Protein AF-A0A6H0FVC5-F1 (afdb_monomer_lite)

Sequence (480 aa):
MPTAKSVRKDGEIDLITFVGNIFKYEEFDFDRELEAIKSSNYDNYLKEISDNYYSFMRASDFRALIVHEQTHFLDLTATFWGIEYNLRKIRVLDEITIERVEVFKLNYSELQCMHNEYNISFENFSYKDVESFKHIYEYSEKFGVLLFIILTDKNGIQKKVPVTILSLFEGHAFSNEELRRINDIKIITNREVKSKFIDFIEKEYYSYLNDINNHEYNILLILSTIHMERFGLKRKEILAFFSAVAGFTFNLYSSGISILANRIFEYIGSKLKYCVKADLCRNQLRHILAFHTILRSYEFINHPYNRHKKKYLIDLVKKQPLFFIFNMWDKISGEELNKYRFLDEIEMPMYLKMFDEYNYDKTKEVFKRSAENSKKFKNNNYVLHNLDDYYLLDMYRDYLKYDIKPENRIIRFSKSIDINIEEYFEEDEEHLLLSCLVDDEIFKKTNKFHLDLEGAINLDLESRKQALLNPDTVFNIIFT

Structure (mmCIF, N/CA/C/O backbone):
data_AF-A0A6H0FVC5-F1
#
_entry.id   AF-A0A6H0FVC5-F1
#
loop_
_atom_site.group_PDB
_atom_site.id
_atom_site.type_symbol
_atom_site.label_atom_id
_atom_site.label_alt_id
_atom_site.label_comp_id
_atom_site.label_asym_id
_atom_site.label_entity_id
_atom_site.lab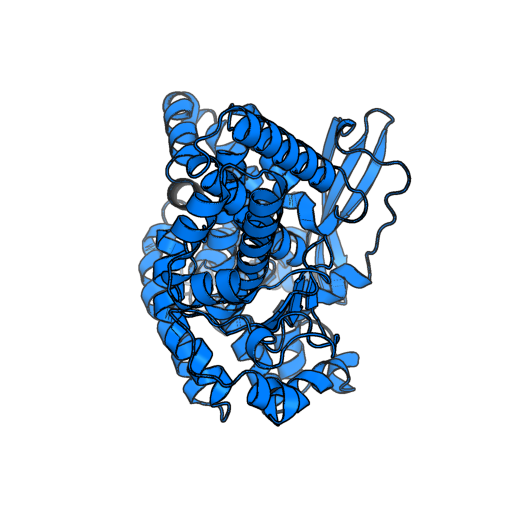el_seq_id
_atom_site.pdbx_PDB_ins_code
_atom_site.Cartn_x
_atom_site.Cartn_y
_atom_site.Cartn_z
_atom_site.occupancy
_atom_site.B_iso_or_equiv
_atom_site.auth_seq_id
_atom_site.auth_comp_id
_atom_site.auth_asym_id
_atom_site.auth_atom_id
_atom_site.pdbx_PDB_model_num
ATOM 1 N N . MET A 1 1 ? -2.283 -15.095 -13.214 1.00 52.12 1 MET A N 1
ATOM 2 C CA . MET A 1 1 ? -1.359 -14.574 -12.180 1.00 52.12 1 MET A CA 1
ATOM 3 C C . MET A 1 1 ? -2.099 -13.625 -11.241 1.00 52.12 1 MET A C 1
ATOM 5 O O . MET A 1 1 ? -3.151 -13.130 -11.639 1.00 52.12 1 MET A O 1
ATOM 9 N N . PRO A 1 2 ? -1.634 -13.405 -9.996 1.00 57.97 2 PRO A N 1
ATOM 10 C CA . PRO A 1 2 ? -2.108 -12.313 -9.148 1.00 57.97 2 PRO A CA 1
ATOM 11 C C . PRO A 1 2 ? -1.704 -10.979 -9.773 1.00 57.97 2 PRO A C 1
ATOM 13 O O . PRO A 1 2 ? -0.531 -10.637 -9.860 1.00 57.97 2 PRO A O 1
ATOM 16 N N . THR A 1 3 ? -2.697 -10.224 -10.206 1.00 59.91 3 THR A N 1
ATOM 17 C CA . THR A 1 3 ? -2.508 -8.920 -10.837 1.00 59.91 3 THR A CA 1
ATOM 18 C C . THR A 1 3 ? -3.217 -7.888 -9.984 1.00 59.91 3 THR A C 1
ATOM 20 O O . THR A 1 3 ? -4.389 -8.090 -9.649 1.00 59.91 3 THR A O 1
ATOM 23 N N . ALA A 1 4 ? -2.535 -6.801 -9.652 1.00 62.12 4 ALA A N 1
ATOM 24 C CA . ALA A 1 4 ? -3.209 -5.598 -9.197 1.00 62.12 4 ALA A CA 1
ATOM 25 C C . ALA A 1 4 ? -3.655 -4.836 -10.442 1.00 62.12 4 ALA A C 1
ATOM 27 O O . ALA A 1 4 ? -2.930 -4.760 -11.436 1.00 62.12 4 ALA A O 1
ATOM 28 N N . LYS A 1 5 ? -4.893 -4.360 -10.427 1.00 66.94 5 LYS A N 1
ATOM 29 C CA . LYS A 1 5 ? -5.479 -3.659 -11.564 1.00 66.94 5 LYS A CA 1
ATOM 30 C C . LYS A 1 5 ? -5.967 -2.339 -11.045 1.00 66.94 5 LYS A C 1
ATOM 32 O O . LYS A 1 5 ? -6.769 -2.315 -10.109 1.00 66.94 5 LYS A O 1
ATOM 37 N N . SER A 1 6 ? -5.571 -1.260 -11.715 1.00 64.06 6 SER A N 1
ATOM 38 C CA . SER A 1 6 ? -6.311 -0.021 -11.561 1.00 64.06 6 SER A CA 1
ATOM 39 C C . SER A 1 6 ? -7.794 -0.330 -11.761 1.00 64.06 6 SER A C 1
ATOM 41 O O . SER A 1 6 ? -8.208 -1.067 -12.663 1.00 64.06 6 SER A O 1
ATOM 43 N N . VAL A 1 7 ? -8.624 0.233 -10.898 1.00 57.84 7 VAL A N 1
ATOM 44 C CA . VAL A 1 7 ? -10.069 -0.010 -10.913 1.00 57.84 7 VAL A CA 1
ATOM 45 C C . VAL A 1 7 ? -10.714 0.356 -12.257 1.00 57.84 7 VAL A C 1
ATOM 47 O O . VAL A 1 7 ? -11.772 -0.156 -12.616 1.00 57.84 7 VAL A O 1
ATOM 50 N N . ARG A 1 8 ? -10.042 1.198 -13.048 1.00 62.38 8 ARG A N 1
ATOM 51 C CA . ARG A 1 8 ? -10.469 1.603 -14.390 1.00 62.38 8 ARG A CA 1
ATOM 52 C C . ARG A 1 8 ? -10.062 0.616 -15.494 1.00 62.38 8 ARG A C 1
ATOM 54 O O . ARG A 1 8 ? -10.369 0.882 -16.645 1.00 62.38 8 ARG A O 1
ATOM 61 N N . LYS A 1 9 ? -9.400 -0.505 -15.164 1.00 60.22 9 LYS A N 1
ATOM 62 C CA . LYS A 1 9 ? -8.816 -1.523 -16.075 1.00 60.22 9 LYS A CA 1
ATOM 63 C C . LYS A 1 9 ? -7.845 -0.993 -17.132 1.00 60.22 9 LYS A C 1
ATOM 65 O O . LYS A 1 9 ? -7.331 -1.762 -17.936 1.00 60.22 9 LYS A O 1
ATOM 70 N N . ASP A 1 10 ? -7.556 0.297 -17.092 1.00 76.56 10 ASP A N 1
ATOM 71 C CA . ASP A 1 10 ? -6.662 0.964 -18.022 1.00 76.56 10 ASP A CA 1
ATOM 72 C C . ASP A 1 10 ? -5.185 0.718 -17.676 1.00 76.56 10 ASP A C 1
ATOM 74 O O . ASP A 1 10 ? -4.313 1.067 -18.464 1.00 76.56 10 ASP A O 1
ATOM 78 N N . GLY A 1 11 ? -4.898 0.129 -16.514 1.00 81.56 11 GLY A N 1
ATOM 79 C CA . GLY A 1 11 ? -3.566 -0.225 -16.028 1.00 81.56 11 GLY A CA 1
ATOM 80 C C . GLY A 1 11 ? -3.591 -1.499 -15.187 1.00 81.56 11 GLY A C 1
ATOM 81 O O . GLY A 1 11 ? -4.600 -1.797 -14.534 1.00 81.56 11 GLY A O 1
ATOM 82 N N . GLU A 1 12 ? -2.503 -2.257 -15.261 1.00 84.38 12 GLU A N 1
ATOM 83 C CA . GLU A 1 12 ? -2.297 -3.527 -14.572 1.00 84.38 12 GLU A CA 1
ATOM 84 C C . GLU A 1 12 ? -0.820 -3.705 -14.235 1.00 84.38 12 GLU A C 1
ATOM 86 O O . GLU A 1 12 ? 0.047 -3.398 -15.054 1.00 84.38 12 GLU A O 1
ATOM 91 N N . ILE A 1 13 ? -0.540 -4.268 -13.065 1.00 83.38 13 ILE A N 1
ATOM 92 C CA . ILE A 1 13 ? 0.782 -4.763 -12.703 1.00 83.38 13 ILE A CA 1
ATOM 93 C C . ILE A 1 13 ? 0.671 -6.213 -12.256 1.00 83.38 13 ILE A C 1
ATOM 95 O O . ILE A 1 13 ? -0.173 -6.591 -11.432 1.00 83.38 13 ILE A O 1
ATOM 99 N N . ASP A 1 14 ? 1.543 -7.044 -12.804 1.00 80.38 14 ASP A N 1
ATOM 100 C CA . ASP A 1 14 ? 1.715 -8.397 -12.308 1.00 80.38 14 ASP A CA 1
ATOM 101 C C . ASP A 1 14 ? 2.487 -8.349 -10.982 1.00 80.38 14 ASP A C 1
ATOM 103 O O . ASP A 1 14 ? 3.643 -7.930 -10.917 1.00 80.38 14 ASP A O 1
ATOM 107 N N . LEU A 1 15 ? 1.844 -8.784 -9.898 1.00 76.00 15 LEU A N 1
ATOM 108 C CA . LEU A 1 15 ? 2.432 -8.763 -8.556 1.00 76.00 15 LEU A CA 1
ATOM 109 C C . LEU A 1 15 ? 3.550 -9.804 -8.392 1.00 76.00 15 LEU A C 1
ATOM 111 O O . LEU A 1 15 ? 4.273 -9.787 -7.394 1.00 76.00 15 LEU A O 1
ATOM 115 N N . ILE A 1 16 ? 3.673 -10.742 -9.332 1.00 74.06 16 ILE A N 1
ATOM 116 C CA . ILE A 1 16 ? 4.737 -11.740 -9.368 1.00 74.06 16 ILE A CA 1
ATOM 117 C C . ILE A 1 16 ? 5.955 -11.198 -10.111 1.00 74.06 16 ILE A C 1
ATOM 119 O O . ILE A 1 16 ? 7.066 -11.345 -9.610 1.00 74.06 16 ILE A O 1
ATOM 123 N N . THR A 1 17 ? 5.765 -10.597 -11.280 1.00 72.88 17 THR A N 1
ATOM 124 C CA . THR A 1 17 ? 6.863 -10.252 -12.202 1.00 72.88 17 THR A CA 1
ATOM 125 C C . THR A 1 17 ? 7.182 -8.759 -12.207 1.00 72.88 17 THR A C 1
ATOM 127 O O . THR A 1 17 ? 8.173 -8.336 -12.785 1.00 72.88 17 THR A O 1
ATOM 130 N N . PHE A 1 18 ? 6.366 -7.944 -11.535 1.00 81.69 18 PHE A N 1
ATOM 131 C CA . PHE A 1 18 ? 6.440 -6.480 -11.502 1.00 81.69 18 PHE A CA 1
ATOM 132 C C . PHE A 1 18 ? 6.156 -5.789 -12.835 1.00 81.69 18 PHE A C 1
ATOM 134 O O . PHE A 1 18 ? 6.201 -4.558 -12.897 1.00 81.69 18 PHE A O 1
ATOM 141 N N . VAL A 1 19 ? 5.872 -6.548 -13.894 1.00 81.62 19 VAL A N 1
ATOM 142 C CA . VAL A 1 19 ? 5.641 -5.986 -15.218 1.00 81.62 19 VAL A CA 1
ATOM 143 C C . VAL A 1 19 ? 4.338 -5.203 -15.189 1.00 81.62 19 VAL A C 1
ATOM 145 O O . VAL A 1 19 ? 3.250 -5.751 -14.996 1.00 81.62 19 VAL A O 1
ATOM 148 N N . GLY A 1 20 ? 4.486 -3.891 -15.342 1.00 84.62 20 GLY A N 1
ATOM 149 C CA . GLY A 1 20 ? 3.387 -2.952 -15.445 1.00 84.62 20 GLY A CA 1
ATOM 150 C C . GLY A 1 20 ? 2.992 -2.739 -16.897 1.00 84.62 20 GLY A C 1
ATOM 151 O O . GLY A 1 20 ? 3.843 -2.658 -17.786 1.00 84.62 20 GLY A O 1
ATOM 152 N N . ASN A 1 21 ? 1.697 -2.591 -17.135 1.00 84.81 21 ASN A N 1
ATOM 153 C CA . ASN A 1 21 ? 1.159 -2.256 -18.436 1.00 84.81 21 ASN A CA 1
ATOM 154 C C . ASN A 1 21 ? 0.017 -1.245 -18.336 1.00 84.81 21 ASN A C 1
ATOM 156 O O . ASN A 1 21 ? -0.804 -1.303 -17.423 1.00 84.81 21 ASN A O 1
ATOM 160 N N . ILE A 1 22 ? -0.056 -0.350 -19.319 1.00 85.88 22 ILE A N 1
ATOM 161 C CA . ILE A 1 22 ? -1.134 0.626 -19.473 1.00 85.88 22 ILE A CA 1
ATOM 162 C C . ILE A 1 22 ? -1.862 0.382 -20.795 1.00 85.88 22 ILE A C 1
ATOM 164 O O . ILE A 1 22 ? -1.284 0.542 -21.864 1.00 85.88 22 ILE A O 1
ATOM 168 N N . PHE A 1 23 ? -3.149 0.052 -20.719 1.00 75.56 23 PHE A N 1
ATOM 169 C CA . PHE A 1 23 ? -4.049 -0.278 -21.832 1.00 75.56 23 PHE A CA 1
ATOM 170 C C . PHE A 1 23 ? -4.876 0.924 -22.330 1.00 75.56 23 PHE A C 1
ATOM 172 O O . PHE A 1 23 ? -5.951 0.761 -22.906 1.00 75.56 23 PHE A O 1
ATOM 179 N N . LYS A 1 24 ? -4.419 2.156 -22.072 1.00 69.69 24 LYS A N 1
ATOM 180 C CA . LYS A 1 24 ? -5.209 3.372 -22.313 1.00 69.69 24 LYS A CA 1
ATOM 181 C C . LYS A 1 24 ? -4.830 4.094 -23.616 1.00 69.69 24 LYS A C 1
ATOM 183 O O . LYS A 1 24 ? -3.655 4.358 -23.867 1.00 69.69 24 LYS A O 1
ATOM 188 N N . TYR A 1 25 ? -5.867 4.547 -24.334 1.00 66.06 25 TYR A N 1
ATOM 189 C CA . TYR A 1 25 ? -5.879 5.495 -25.467 1.00 66.06 25 TYR A CA 1
ATOM 190 C C . TYR A 1 25 ? -5.412 4.971 -26.838 1.00 66.06 25 TYR A C 1
ATOM 192 O O . TYR A 1 25 ? -4.223 4.794 -27.102 1.00 66.06 25 TYR A O 1
ATOM 200 N N . GLU A 1 26 ? -6.372 4.867 -27.762 1.00 57.91 26 GLU A N 1
ATOM 201 C CA . GLU A 1 26 ? -6.194 4.261 -29.086 1.00 57.91 26 GLU A CA 1
ATOM 202 C C . GLU A 1 26 ? -5.843 5.239 -30.230 1.00 57.91 26 GLU A C 1
ATOM 204 O O . GLU A 1 26 ? -5.414 4.785 -31.285 1.00 57.91 26 GLU A O 1
ATOM 209 N N . GLU A 1 27 ? -6.007 6.560 -30.055 1.00 55.06 27 GLU A N 1
ATOM 210 C CA . GLU A 1 27 ? -6.127 7.498 -31.197 1.00 55.06 27 GLU A CA 1
ATOM 211 C C . GLU A 1 27 ? -5.049 8.602 -31.321 1.00 55.06 27 GLU A C 1
ATOM 213 O O . GLU A 1 27 ? -5.115 9.400 -32.254 1.00 55.06 27 GLU A O 1
ATOM 218 N N . PHE A 1 28 ? -4.051 8.697 -30.430 1.00 59.38 28 PHE A N 1
ATOM 219 C CA . PHE A 1 28 ? -3.131 9.855 -30.394 1.00 59.38 28 PHE A CA 1
ATOM 220 C C . PHE A 1 28 ? -1.645 9.525 -30.588 1.00 59.38 28 PHE A C 1
ATOM 222 O O . PHE A 1 28 ? -1.167 8.456 -30.217 1.00 59.38 28 PHE A O 1
ATOM 229 N N . ASP A 1 29 ? -0.904 10.500 -31.127 1.00 64.38 29 ASP A N 1
ATOM 230 C CA . ASP A 1 29 ? 0.558 10.485 -31.207 1.00 64.38 29 ASP A CA 1
ATOM 231 C C . ASP A 1 29 ? 1.171 10.798 -29.828 1.00 64.38 29 ASP A C 1
ATOM 233 O O . ASP A 1 29 ? 1.166 11.943 -29.365 1.00 64.38 29 ASP A O 1
ATOM 237 N N . PHE A 1 30 ? 1.641 9.754 -29.141 1.00 79.50 30 PHE A N 1
ATOM 238 C CA . PHE A 1 30 ? 2.220 9.827 -27.796 1.00 79.50 30 PHE A CA 1
ATOM 239 C C . PHE A 1 30 ? 3.702 10.213 -27.788 1.00 79.50 30 PHE A C 1
ATOM 241 O O . PHE A 1 30 ? 4.259 10.365 -26.702 1.00 79.50 30 PHE A O 1
ATOM 248 N N . ASP A 1 31 ? 4.332 10.421 -28.950 1.00 83.75 31 ASP A N 1
ATOM 249 C CA . ASP A 1 31 ? 5.779 10.647 -29.066 1.00 83.75 31 ASP A CA 1
ATOM 250 C C . ASP A 1 31 ? 6.268 11.742 -28.095 1.00 83.75 31 ASP A C 1
ATOM 252 O O . ASP A 1 31 ? 7.195 11.540 -27.313 1.00 83.75 31 ASP A O 1
ATOM 256 N N . ARG A 1 32 ? 5.584 12.897 -28.068 1.00 88.00 32 ARG A N 1
ATOM 257 C CA . ARG A 1 32 ? 5.942 14.022 -27.180 1.00 88.00 32 ARG A CA 1
ATOM 258 C C . ARG A 1 32 ? 5.709 13.732 -25.701 1.00 88.00 32 ARG A C 1
ATOM 260 O O . ARG A 1 32 ? 6.425 14.260 -24.857 1.00 88.00 32 ARG A O 1
ATOM 267 N N . GLU A 1 33 ? 4.677 12.960 -25.390 1.00 89.44 33 GLU A N 1
ATOM 268 C CA . GLU A 1 33 ? 4.290 12.646 -24.019 1.00 89.44 33 GLU A CA 1
ATOM 269 C C . GLU A 1 33 ? 5.250 11.623 -23.401 1.00 89.44 33 GLU A C 1
ATOM 271 O O . GLU A 1 33 ? 5.739 11.834 -22.293 1.00 89.44 33 GLU A O 1
ATOM 276 N N . LEU A 1 34 ? 5.590 10.569 -24.149 1.00 90.44 34 LEU A N 1
ATOM 277 C CA . LEU A 1 34 ? 6.571 9.559 -23.745 1.00 90.44 34 LEU A CA 1
ATOM 278 C C . LEU A 1 34 ? 7.979 10.150 -23.655 1.00 90.44 34 LEU A C 1
ATOM 280 O O . LEU A 1 34 ? 8.685 9.893 -22.680 1.00 90.44 34 LEU A O 1
ATOM 284 N N . GLU A 1 35 ? 8.366 11.009 -24.603 1.00 91.62 35 GLU A N 1
ATOM 285 C CA . GLU A 1 35 ? 9.647 11.714 -24.521 1.00 91.62 35 GLU A CA 1
ATOM 286 C C . GLU A 1 35 ? 9.707 12.620 -23.284 1.00 91.62 35 GLU A C 1
ATOM 288 O O . GLU A 1 35 ? 10.740 12.696 -22.620 1.00 91.62 35 GLU A O 1
ATOM 293 N N . ALA A 1 36 ? 8.598 13.262 -22.901 1.00 92.94 36 ALA A N 1
ATOM 294 C CA . ALA A 1 36 ? 8.546 14.074 -21.688 1.00 92.94 36 ALA A CA 1
ATOM 295 C C . ALA A 1 36 ? 8.687 13.245 -20.396 1.00 92.94 36 ALA A C 1
ATOM 297 O O . ALA A 1 36 ? 9.224 13.761 -19.415 1.00 92.94 36 ALA A O 1
ATOM 298 N N . ILE A 1 37 ? 8.245 11.980 -20.378 1.00 92.62 37 ILE A N 1
ATOM 299 C CA . ILE A 1 37 ? 8.485 11.050 -19.256 1.00 92.62 37 ILE A CA 1
ATOM 300 C C . ILE A 1 37 ? 9.967 10.676 -19.207 1.00 92.62 37 ILE A C 1
ATOM 302 O O . ILE A 1 37 ? 10.624 10.865 -18.183 1.00 92.62 37 ILE A O 1
ATOM 306 N N . LYS A 1 38 ? 10.508 10.211 -20.335 1.00 92.75 38 LYS A N 1
ATOM 307 C CA . LYS A 1 38 ? 11.899 9.761 -20.462 1.00 92.75 38 LYS A CA 1
ATOM 308 C C . LYS A 1 38 ? 12.913 10.859 -20.125 1.00 92.75 38 LYS A C 1
ATOM 310 O O . LYS A 1 38 ? 13.966 10.576 -19.563 1.00 92.75 38 LYS A O 1
ATOM 315 N N . SER A 1 39 ? 12.599 12.111 -20.453 1.00 92.62 39 SER A N 1
ATOM 316 C CA . SER A 1 39 ? 13.472 13.275 -20.245 1.00 92.62 39 SER A CA 1
ATOM 317 C C . SER A 1 39 ? 13.222 14.043 -18.938 1.00 92.62 39 SER A C 1
ATOM 319 O O . SER A 1 39 ? 13.773 15.133 -18.770 1.00 92.62 39 SER A O 1
ATOM 321 N N . SER A 1 40 ? 12.400 13.522 -18.016 1.00 91.69 40 SER A N 1
ATOM 322 C CA . SER A 1 40 ? 12.034 14.211 -16.759 1.00 91.69 40 SER A CA 1
ATOM 323 C C . SER A 1 40 ? 11.418 15.601 -16.968 1.00 91.69 40 SER A C 1
ATOM 325 O O . SER A 1 40 ? 11.622 16.522 -16.175 1.00 91.69 40 SER A O 1
ATOM 327 N N . ASN A 1 41 ? 10.668 15.784 -18.055 1.00 93.38 41 ASN A N 1
ATOM 328 C CA . ASN A 1 41 ? 10.160 17.084 -18.494 1.00 93.38 41 ASN A CA 1
ATOM 329 C C . ASN A 1 41 ? 8.621 17.157 -18.540 1.00 93.38 41 ASN A C 1
ATOM 331 O O . ASN A 1 41 ? 8.036 18.062 -19.143 1.00 93.38 41 ASN A O 1
ATOM 335 N N . TYR A 1 42 ? 7.944 16.207 -17.893 1.00 93.12 42 TYR A N 1
ATOM 336 C CA . TYR A 1 42 ? 6.493 16.041 -17.986 1.00 93.12 42 TYR A CA 1
ATOM 337 C C . TYR A 1 42 ? 5.690 17.243 -17.459 1.00 93.12 42 TYR A C 1
ATOM 339 O O . TYR A 1 42 ? 4.664 17.603 -18.031 1.00 93.12 42 TYR A O 1
ATOM 347 N N . ASP A 1 43 ? 6.165 17.926 -16.411 1.00 93.94 43 ASP A N 1
ATOM 348 C CA . ASP A 1 43 ? 5.508 19.138 -15.893 1.00 93.94 43 ASP A CA 1
ATOM 349 C C . ASP A 1 43 ? 5.496 20.276 -16.932 1.00 93.94 43 ASP A C 1
ATOM 351 O O . ASP A 1 43 ? 4.504 21.001 -17.048 1.00 93.94 43 ASP A O 1
ATOM 355 N N . ASN A 1 44 ? 6.570 20.418 -17.718 1.00 94.19 44 ASN A N 1
ATOM 356 C CA . ASN A 1 44 ? 6.630 21.405 -18.796 1.00 94.19 44 ASN A CA 1
ATOM 357 C C . ASN A 1 44 ? 5.721 21.006 -19.962 1.00 94.19 44 ASN A C 1
ATOM 359 O O . ASN A 1 44 ? 4.990 21.860 -20.460 1.00 94.19 44 ASN A O 1
ATOM 363 N N . TYR A 1 45 ? 5.679 19.721 -20.326 1.00 94.31 45 TYR A N 1
ATOM 364 C CA . TYR A 1 45 ? 4.716 19.212 -21.307 1.00 94.31 45 TYR A CA 1
ATOM 365 C C . TYR A 1 45 ? 3.266 19.520 -20.896 1.00 94.31 45 TYR A C 1
ATOM 367 O O . TYR A 1 45 ? 2.505 20.085 -21.683 1.00 94.31 45 TYR A O 1
ATOM 375 N N . LEU A 1 46 ? 2.898 19.249 -19.638 1.00 94.12 46 LEU A N 1
ATOM 376 C CA . LEU A 1 46 ? 1.576 19.588 -19.103 1.00 94.12 46 LEU A CA 1
ATOM 377 C C . LEU A 1 46 ? 1.296 21.094 -19.155 1.00 94.12 46 LEU A C 1
ATOM 379 O O . LEU A 1 46 ? 0.176 21.503 -19.459 1.00 94.12 46 LEU A O 1
ATOM 383 N N . LYS A 1 47 ? 2.301 21.933 -18.886 1.00 95.06 47 LYS A N 1
ATOM 384 C CA . LYS A 1 47 ? 2.173 23.392 -18.966 1.00 95.06 47 LYS A CA 1
ATOM 385 C C . LYS A 1 47 ? 1.897 23.864 -20.394 1.00 95.06 47 LYS A C 1
ATOM 387 O O . LYS A 1 47 ? 1.030 24.716 -20.579 1.00 95.06 47 LYS A O 1
ATOM 392 N N . GLU A 1 48 ? 2.585 23.306 -21.386 1.00 94.12 48 GLU A N 1
ATOM 393 C CA . GLU A 1 48 ? 2.399 23.637 -22.807 1.00 94.12 48 GLU A CA 1
ATOM 394 C C . GLU A 1 48 ? 0.980 23.339 -23.301 1.00 94.12 48 GLU A C 1
ATOM 396 O O . GLU A 1 48 ? 0.445 24.080 -24.123 1.00 94.12 48 GLU A O 1
ATOM 401 N N . ILE A 1 49 ? 0.351 22.283 -22.779 1.00 93.25 49 ILE A N 1
ATOM 402 C CA . ILE A 1 49 ? -1.009 21.877 -23.161 1.00 93.25 49 ILE A CA 1
ATOM 403 C C . ILE A 1 49 ? -2.089 22.368 -22.185 1.00 93.25 49 ILE A C 1
ATOM 405 O O . ILE A 1 49 ? -3.261 22.041 -22.362 1.00 93.25 49 ILE A O 1
ATOM 409 N N . SER A 1 50 ? -1.721 23.149 -21.162 1.00 93.56 50 SER A N 1
ATOM 410 C CA . SER A 1 50 ? -2.605 23.508 -20.039 1.00 93.56 50 SER A CA 1
ATOM 411 C C . SER A 1 50 ? -3.804 24.388 -20.404 1.00 93.56 50 SER A C 1
ATOM 413 O O . SER A 1 50 ? -4.768 24.447 -19.641 1.00 93.56 50 SER A O 1
ATOM 415 N N . ASP A 1 51 ? -3.783 25.029 -21.573 1.00 92.12 51 ASP A N 1
ATOM 416 C CA . ASP A 1 51 ? -4.918 25.791 -22.102 1.00 92.12 51 ASP A CA 1
ATOM 417 C C . ASP A 1 51 ? -5.962 24.905 -22.808 1.00 92.12 51 ASP A C 1
ATOM 419 O O . ASP A 1 51 ? -7.101 25.332 -23.010 1.00 92.12 51 ASP A O 1
ATOM 423 N N . ASN A 1 52 ? -5.619 23.659 -23.160 1.00 92.69 52 ASN A N 1
ATOM 424 C CA . ASN A 1 52 ? -6.542 22.697 -23.761 1.00 92.69 52 ASN A CA 1
ATOM 425 C C . ASN A 1 52 ? -6.994 21.670 -22.718 1.00 92.69 52 ASN A C 1
ATOM 427 O O . ASN A 1 52 ? -6.253 20.754 -22.361 1.00 92.69 52 ASN A O 1
ATOM 431 N N . TYR A 1 53 ? -8.251 21.791 -22.280 1.00 92.44 53 TYR A N 1
ATOM 432 C CA . TYR A 1 53 ? -8.841 20.903 -21.277 1.00 92.44 53 TYR A CA 1
ATOM 433 C C . TYR A 1 53 ? -8.699 19.413 -21.619 1.00 92.44 53 TYR A C 1
ATOM 435 O O . TYR A 1 53 ? -8.261 18.644 -20.771 1.00 92.44 53 TYR A O 1
ATOM 443 N N . TYR A 1 54 ? -9.022 19.001 -22.848 1.00 90.38 54 TYR A N 1
ATOM 444 C CA . TYR A 1 54 ? -9.010 17.585 -23.222 1.00 90.38 54 TYR A CA 1
ATOM 445 C C . TYR A 1 54 ? -7.589 17.021 -23.290 1.00 90.38 54 TYR A C 1
ATOM 447 O O . TYR A 1 54 ? -7.330 15.942 -22.757 1.00 90.38 54 TYR A O 1
ATOM 455 N N . SER A 1 55 ? -6.654 17.762 -23.895 1.00 90.06 55 SER A N 1
ATOM 456 C CA . SER A 1 55 ? -5.247 17.352 -23.970 1.00 90.06 55 SER A CA 1
ATOM 457 C C . SER A 1 55 ? -4.618 17.237 -22.584 1.00 90.06 55 SER A C 1
ATOM 459 O O . SER A 1 55 ? -3.930 16.245 -22.322 1.00 90.06 55 SER A O 1
ATOM 461 N N . PHE A 1 56 ? -4.879 18.220 -21.714 1.00 92.81 56 PHE A N 1
ATOM 462 C CA . PHE A 1 56 ? -4.384 18.251 -20.342 1.00 92.81 56 PHE A CA 1
ATOM 463 C C . PHE A 1 56 ? -4.985 17.132 -19.493 1.00 92.81 56 PHE A C 1
ATOM 465 O O . PHE A 1 56 ? -4.238 16.402 -18.853 1.00 92.81 56 PHE A O 1
ATOM 472 N N . MET A 1 57 ? -6.313 16.969 -19.512 1.00 91.81 57 MET A N 1
ATOM 473 C CA . MET A 1 57 ? -7.019 15.934 -18.749 1.00 91.81 57 MET A CA 1
ATOM 474 C C . MET A 1 57 ? -6.472 14.547 -19.085 1.00 91.81 57 MET A C 1
ATOM 476 O O . MET A 1 57 ? -6.056 13.823 -18.189 1.00 91.81 57 MET A O 1
ATOM 480 N N . ARG A 1 58 ? -6.373 14.211 -20.377 1.00 89.38 58 ARG A N 1
ATOM 481 C CA . ARG A 1 58 ? -5.844 12.917 -20.829 1.00 89.38 58 ARG A CA 1
ATOM 482 C C . ARG A 1 58 ? -4.392 12.691 -20.384 1.00 89.38 58 ARG A C 1
ATOM 484 O O . ARG A 1 58 ? -4.088 11.600 -19.911 1.00 89.38 58 ARG A O 1
ATOM 491 N N . ALA A 1 59 ? -3.521 13.696 -20.508 1.00 91.00 59 ALA A N 1
ATOM 492 C CA . ALA A 1 59 ? -2.122 13.577 -20.089 1.00 91.00 59 ALA A CA 1
ATOM 493 C C . ALA A 1 59 ? -1.988 13.448 -18.560 1.00 91.00 59 ALA A C 1
ATOM 495 O O . ALA A 1 59 ? -1.306 12.562 -18.054 1.00 91.00 59 ALA A O 1
ATOM 496 N N . SER A 1 60 ? -2.704 14.279 -17.797 1.00 92.94 60 SER A N 1
ATOM 497 C CA . SER A 1 60 ? -2.738 14.169 -16.334 1.00 92.94 60 SER A CA 1
ATOM 498 C C . SER A 1 60 ? -3.251 12.795 -15.893 1.00 92.94 60 SER A C 1
ATOM 500 O O . SER A 1 60 ? -2.642 12.169 -15.030 1.00 92.94 60 SER A O 1
ATOM 502 N N . ASP A 1 61 ? -4.291 12.272 -16.546 1.00 89.69 61 ASP A N 1
ATOM 503 C CA . ASP A 1 61 ? -4.809 10.929 -16.284 1.00 89.69 61 ASP A CA 1
ATOM 504 C C . ASP A 1 61 ? -3.808 9.825 -16.630 1.00 89.69 61 ASP A C 1
ATOM 506 O O . ASP A 1 61 ? -3.699 8.863 -15.874 1.00 89.69 61 ASP A O 1
ATOM 510 N N . PHE A 1 62 ? -3.081 9.944 -17.746 1.00 90.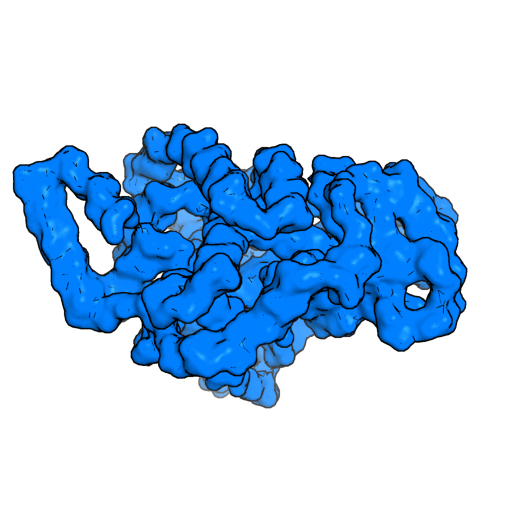12 62 PHE A N 1
ATOM 511 C CA . PHE A 1 62 ? -2.046 8.981 -18.134 1.00 90.12 62 PHE A CA 1
ATOM 512 C C . PHE A 1 62 ? -0.915 8.945 -17.103 1.00 90.12 62 PHE A C 1
ATOM 514 O O . PHE A 1 62 ? -0.558 7.881 -16.602 1.00 90.12 62 PHE A O 1
ATOM 521 N N . ARG A 1 63 ? -0.408 10.115 -16.700 1.00 92.19 63 ARG A N 1
ATOM 522 C CA . ARG A 1 63 ? 0.607 10.226 -15.645 1.00 92.19 63 ARG A CA 1
ATOM 523 C C . ARG A 1 63 ? 0.114 9.689 -14.305 1.00 92.19 63 ARG A C 1
ATOM 525 O O . ARG A 1 63 ? 0.879 9.043 -13.594 1.00 92.19 63 ARG A O 1
ATOM 532 N N . ALA A 1 64 ? -1.127 9.990 -13.934 1.00 92.56 64 ALA A N 1
ATOM 533 C CA . ALA A 1 64 ? -1.713 9.528 -12.682 1.00 92.56 64 ALA A CA 1
ATOM 534 C C . ALA A 1 64 ? -1.818 7.995 -12.651 1.00 92.56 64 ALA A C 1
ATOM 536 O O . ALA A 1 64 ? -1.494 7.393 -11.632 1.00 92.56 64 ALA A O 1
ATOM 537 N N . LEU A 1 65 ? -2.159 7.374 -13.781 1.00 90.88 65 LEU A N 1
ATOM 538 C CA . LEU A 1 65 ? -2.191 5.922 -13.926 1.00 90.88 65 LEU A CA 1
ATOM 539 C C . LEU A 1 65 ? -0.792 5.288 -13.859 1.00 90.88 65 LEU A C 1
ATOM 541 O O . LEU A 1 65 ? -0.611 4.285 -13.180 1.00 90.88 65 LEU A O 1
ATOM 545 N N . ILE A 1 66 ? 0.225 5.906 -14.470 1.00 93.06 66 ILE A N 1
ATOM 546 C CA . ILE A 1 66 ? 1.625 5.483 -14.272 1.00 93.06 66 ILE A CA 1
ATOM 547 C C . ILE A 1 66 ? 1.993 5.539 -12.784 1.00 93.06 66 ILE A C 1
ATOM 549 O O . ILE A 1 66 ? 2.606 4.616 -12.259 1.00 93.06 66 ILE A O 1
ATOM 553 N N . VAL A 1 67 ? 1.611 6.614 -12.087 1.00 94.88 67 VAL A N 1
ATOM 554 C CA . VAL A 1 67 ? 1.838 6.757 -10.641 1.00 94.88 67 VAL A CA 1
ATOM 555 C C . VAL A 1 67 ? 1.114 5.668 -9.841 1.00 94.88 67 VAL A C 1
ATOM 557 O O . VAL A 1 67 ? 1.683 5.191 -8.861 1.00 94.88 67 VAL A O 1
ATOM 560 N N . HIS A 1 68 ? -0.090 5.251 -10.244 1.00 93.94 68 HIS A N 1
ATOM 561 C CA . HIS A 1 68 ? -0.817 4.135 -9.624 1.00 93.94 68 HIS A CA 1
ATOM 562 C C . HIS A 1 68 ? 0.001 2.843 -9.698 1.00 93.94 68 HIS A C 1
ATOM 564 O O . HIS A 1 68 ? 0.373 2.290 -8.665 1.00 93.94 68 HIS A O 1
ATOM 570 N N . GLU A 1 69 ? 0.376 2.417 -10.904 1.00 92.31 69 GLU A N 1
ATOM 571 C CA . GLU A 1 69 ? 1.096 1.150 -11.093 1.00 92.31 69 GLU A CA 1
ATOM 572 C C . GLU A 1 69 ? 2.510 1.185 -10.492 1.00 92.31 69 GLU A C 1
ATOM 574 O O . GLU A 1 69 ? 2.967 0.223 -9.876 1.00 92.31 69 GLU A O 1
ATOM 579 N N . GLN A 1 70 ? 3.196 2.327 -10.569 1.00 94.25 70 GLN A N 1
ATOM 580 C CA . GLN A 1 70 ? 4.507 2.488 -9.935 1.00 94.25 70 GLN A CA 1
ATOM 581 C C . GLN A 1 70 ? 4.414 2.567 -8.403 1.00 94.25 70 GLN A C 1
ATOM 583 O O . GLN A 1 70 ? 5.389 2.268 -7.714 1.00 94.25 70 GLN A O 1
ATOM 588 N N . THR A 1 71 ? 3.251 2.908 -7.838 1.00 95.56 71 THR A N 1
ATOM 589 C CA . THR A 1 71 ? 3.026 2.770 -6.391 1.00 95.56 71 THR A CA 1
ATOM 590 C C . THR A 1 71 ? 3.014 1.298 -5.995 1.00 95.56 71 THR A C 1
ATOM 592 O O . THR A 1 71 ? 3.713 0.935 -5.053 1.00 95.56 71 THR A O 1
ATOM 595 N N . HIS A 1 72 ? 2.322 0.436 -6.747 1.00 93.88 72 HIS A N 1
ATOM 596 C CA . HIS A 1 72 ? 2.350 -1.015 -6.519 1.00 93.88 72 HIS A CA 1
ATOM 597 C C . HIS A 1 72 ? 3.762 -1.591 -6.651 1.00 93.88 72 HIS A C 1
ATOM 599 O O . HIS A 1 72 ? 4.198 -2.366 -5.798 1.00 93.88 72 HIS A O 1
ATOM 605 N N . PHE A 1 73 ? 4.511 -1.163 -7.674 1.00 94.06 73 PHE A N 1
ATOM 606 C CA . PHE A 1 73 ? 5.920 -1.528 -7.839 1.00 94.06 73 PHE A CA 1
ATOM 607 C C . PHE A 1 73 ? 6.749 -1.175 -6.595 1.00 94.06 73 PHE A C 1
ATOM 609 O O . PHE A 1 73 ? 7.484 -2.014 -6.069 1.00 94.06 73 PHE A O 1
ATOM 616 N N . LEU A 1 74 ? 6.621 0.053 -6.085 1.00 95.88 74 LEU A N 1
ATOM 617 C CA . LEU A 1 74 ? 7.342 0.500 -4.891 1.00 95.88 74 LEU A CA 1
ATOM 618 C C . LEU A 1 74 ? 6.856 -0.196 -3.615 1.00 95.88 74 LEU A C 1
ATOM 620 O O . LEU A 1 74 ? 7.674 -0.497 -2.748 1.00 95.88 74 LEU A O 1
ATOM 624 N N . ASP A 1 75 ? 5.569 -0.506 -3.490 1.00 95.00 75 ASP A N 1
ATOM 625 C CA . ASP A 1 75 ? 5.051 -1.271 -2.356 1.00 95.00 75 ASP A CA 1
ATOM 626 C C . ASP A 1 75 ? 5.652 -2.684 -2.321 1.00 95.00 75 ASP A C 1
ATOM 628 O O . ASP A 1 75 ? 6.042 -3.163 -1.254 1.00 95.00 75 ASP A O 1
ATOM 632 N N . LEU A 1 76 ? 5.821 -3.324 -3.482 1.00 92.69 76 LEU A N 1
ATOM 633 C CA . LEU A 1 76 ? 6.422 -4.655 -3.606 1.00 92.69 76 LEU A CA 1
ATOM 634 C C . LEU A 1 76 ? 7.945 -4.672 -3.473 1.00 92.69 76 LEU A C 1
ATOM 636 O O . LEU A 1 76 ? 8.506 -5.668 -3.018 1.00 92.69 76 LEU A O 1
ATOM 640 N N . THR A 1 77 ? 8.627 -3.608 -3.885 1.00 93.12 77 THR A N 1
ATOM 641 C CA . THR A 1 77 ? 10.093 -3.622 -3.975 1.00 93.12 77 THR A CA 1
ATOM 642 C C . THR A 1 77 ? 10.764 -2.808 -2.887 1.00 93.12 77 THR A C 1
ATOM 644 O O . THR A 1 77 ? 11.849 -3.183 -2.464 1.00 93.12 77 THR A O 1
ATOM 647 N N . ALA A 1 78 ? 10.141 -1.735 -2.396 1.00 94.25 78 ALA A N 1
ATOM 648 C CA . ALA A 1 78 ? 10.748 -0.736 -1.513 1.00 94.25 78 ALA A CA 1
ATOM 649 C C . ALA A 1 78 ? 10.202 -0.751 -0.071 1.00 94.25 78 ALA A C 1
ATOM 651 O O . ALA A 1 78 ? 10.532 0.139 0.723 1.00 94.25 78 ALA A O 1
ATOM 652 N N . THR A 1 79 ? 9.385 -1.744 0.290 1.00 94.62 79 THR A N 1
ATOM 653 C CA . THR A 1 79 ? 8.863 -1.923 1.653 1.00 94.62 79 THR A CA 1
ATOM 654 C C . THR A 1 79 ? 9.277 -3.264 2.254 1.00 94.62 79 THR A C 1
ATOM 656 O O . THR A 1 79 ? 9.516 -4.227 1.528 1.00 94.62 79 THR A O 1
ATOM 659 N N . PHE A 1 80 ? 9.320 -3.353 3.588 1.00 92.50 80 PHE A N 1
ATOM 660 C CA . PHE A 1 80 ? 9.594 -4.617 4.285 1.00 92.50 80 PHE A CA 1
ATOM 661 C C . PHE A 1 80 ? 8.646 -5.749 3.888 1.00 92.50 80 PHE A C 1
ATOM 663 O O . PHE A 1 80 ? 9.103 -6.862 3.642 1.00 92.50 80 PHE A O 1
ATOM 670 N N . TRP A 1 81 ? 7.340 -5.479 3.818 1.00 93.00 81 TRP A N 1
ATOM 671 C CA . TRP A 1 81 ? 6.362 -6.489 3.414 1.00 93.00 81 TRP A CA 1
ATOM 672 C C . TRP A 1 81 ? 6.611 -6.976 1.983 1.00 93.00 81 TRP A C 1
ATOM 674 O O . TRP A 1 81 ? 6.601 -8.180 1.738 1.00 93.00 81 TRP A O 1
ATOM 684 N N . GLY A 1 82 ? 6.880 -6.056 1.052 1.00 92.56 82 GLY A N 1
ATOM 685 C CA . GLY A 1 82 ? 7.150 -6.393 -0.344 1.00 92.56 82 GLY A CA 1
ATOM 686 C C . GLY A 1 82 ? 8.437 -7.201 -0.524 1.00 92.56 82 GLY A C 1
ATOM 687 O O . GLY A 1 82 ? 8.454 -8.213 -1.225 1.00 92.56 82 GLY A O 1
ATOM 688 N N . ILE A 1 83 ? 9.506 -6.810 0.167 1.00 91.50 83 ILE A N 1
ATOM 689 C CA . ILE A 1 83 ? 10.778 -7.541 0.161 1.00 91.50 83 ILE A CA 1
ATOM 690 C C . ILE A 1 83 ? 10.606 -8.948 0.743 1.00 91.50 83 ILE A C 1
ATOM 692 O O . ILE A 1 83 ? 11.065 -9.916 0.139 1.00 91.50 83 ILE A O 1
ATOM 696 N N . GLU A 1 84 ? 9.898 -9.087 1.868 1.00 90.94 84 GLU A N 1
ATOM 697 C CA . GLU A 1 84 ? 9.588 -10.392 2.464 1.00 90.94 84 GLU A CA 1
ATOM 698 C C . GLU A 1 84 ? 8.781 -11.277 1.504 1.00 90.94 84 GLU A C 1
ATOM 700 O O . GLU A 1 84 ? 9.127 -12.446 1.311 1.00 90.94 84 GLU A O 1
ATOM 705 N N . TYR A 1 85 ? 7.734 -10.723 0.882 1.00 90.44 85 TYR A N 1
ATOM 706 C CA . TYR A 1 85 ? 6.923 -11.422 -0.116 1.00 90.44 85 TYR A CA 1
ATOM 707 C C . TYR A 1 85 ? 7.802 -11.984 -1.239 1.00 90.44 85 TYR A C 1
ATOM 709 O O . TYR A 1 85 ? 7.691 -13.160 -1.589 1.00 90.44 85 TYR A O 1
ATOM 717 N N . ASN A 1 86 ? 8.727 -11.174 -1.756 1.00 89.00 86 ASN A N 1
ATOM 718 C CA . ASN A 1 86 ? 9.594 -11.564 -2.861 1.00 89.00 86 ASN A CA 1
ATOM 719 C C . ASN A 1 86 ? 10.690 -12.559 -2.468 1.00 89.00 86 ASN A C 1
ATOM 721 O O . ASN A 1 86 ? 10.950 -13.487 -3.233 1.00 89.00 86 ASN A O 1
ATOM 725 N N . LEU A 1 87 ? 11.273 -12.445 -1.272 1.00 90.00 87 LEU A N 1
ATOM 726 C CA . LEU A 1 87 ? 12.196 -13.458 -0.748 1.00 90.00 87 LEU A CA 1
ATOM 727 C C . LEU A 1 87 ? 11.503 -14.816 -0.601 1.00 90.00 87 LEU A C 1
ATOM 729 O O . LEU A 1 87 ? 12.044 -15.843 -1.006 1.00 90.00 87 LEU A O 1
ATOM 733 N N . ARG A 1 88 ? 10.284 -14.840 -0.048 1.00 89.31 88 ARG A N 1
ATOM 734 C CA . ARG A 1 88 ? 9.507 -16.081 0.104 1.00 89.31 88 ARG A CA 1
ATOM 735 C C . ARG A 1 88 ? 9.116 -16.673 -1.248 1.00 89.31 88 ARG A C 1
ATOM 737 O O . ARG A 1 88 ? 9.226 -17.882 -1.419 1.00 89.31 88 ARG A O 1
ATOM 744 N N . LYS A 1 89 ? 8.725 -15.830 -2.207 1.00 88.00 89 LYS A N 1
ATOM 745 C CA . LYS A 1 89 ? 8.431 -16.221 -3.593 1.00 88.00 89 LYS A CA 1
ATOM 746 C C . LYS A 1 89 ? 9.629 -16.925 -4.236 1.00 88.00 89 LYS A C 1
ATOM 748 O O . LYS A 1 89 ? 9.499 -18.060 -4.678 1.00 88.00 89 LYS A O 1
ATOM 753 N N . ILE A 1 90 ? 10.800 -16.289 -4.217 1.00 86.31 90 ILE A N 1
ATOM 754 C CA . ILE A 1 90 ? 12.041 -16.832 -4.791 1.00 86.31 90 ILE A CA 1
ATOM 755 C C . ILE A 1 90 ? 12.438 -18.157 -4.142 1.00 86.31 90 ILE A C 1
ATOM 757 O O . ILE A 1 90 ? 12.813 -19.097 -4.839 1.00 86.31 90 ILE A O 1
ATOM 761 N N . ARG A 1 91 ? 12.288 -18.270 -2.818 1.00 87.81 91 ARG A N 1
ATOM 762 C CA . ARG A 1 91 ? 12.546 -19.527 -2.107 1.00 87.81 91 ARG A CA 1
ATOM 763 C C . ARG A 1 91 ? 11.689 -20.677 -2.614 1.00 87.81 91 ARG A C 1
ATOM 765 O O . ARG A 1 91 ? 12.194 -21.788 -2.694 1.00 87.81 91 ARG A O 1
ATOM 772 N N . VAL A 1 92 ? 10.420 -20.442 -2.944 1.00 88.06 92 VAL A N 1
ATOM 773 C CA . VAL A 1 92 ? 9.561 -21.493 -3.514 1.00 88.06 92 VAL A CA 1
ATOM 774 C C . VAL A 1 92 ? 10.012 -21.875 -4.922 1.00 88.06 92 VAL A C 1
ATOM 776 O O . VAL A 1 92 ? 9.986 -23.050 -5.257 1.00 88.06 92 VAL A O 1
ATOM 779 N N . LEU A 1 93 ? 10.439 -20.915 -5.741 1.00 82.19 93 LEU A N 1
ATOM 780 C CA . LEU A 1 93 ? 10.887 -21.202 -7.110 1.00 82.19 93 LEU A CA 1
ATOM 781 C C . LEU A 1 93 ? 12.188 -21.997 -7.154 1.00 82.19 93 LEU A C 1
ATOM 783 O O . LEU A 1 93 ? 12.348 -22.861 -8.005 1.00 82.19 93 LEU A O 1
ATOM 787 N N . ASP A 1 94 ? 13.100 -21.704 -6.229 1.00 84.38 94 ASP A N 1
ATOM 788 C CA . ASP A 1 94 ? 14.346 -22.448 -6.064 1.00 84.38 94 ASP A CA 1
ATOM 789 C C . ASP A 1 94 ? 14.089 -23.937 -5.759 1.00 84.38 94 ASP A C 1
ATOM 791 O O . ASP A 1 94 ? 14.783 -24.812 -6.270 1.00 84.38 94 ASP A O 1
ATOM 795 N N . GLU A 1 95 ? 13.048 -24.238 -4.975 1.00 86.69 95 GLU A N 1
ATOM 796 C CA . GLU A 1 95 ? 12.590 -25.607 -4.730 1.00 86.69 95 GLU A CA 1
ATOM 797 C C . GLU A 1 95 ? 11.129 -25.607 -4.254 1.00 86.69 95 GLU A C 1
ATOM 799 O O . GLU A 1 95 ? 10.806 -25.072 -3.187 1.00 86.69 95 GLU A O 1
ATOM 804 N N . ILE A 1 96 ? 10.230 -26.239 -5.011 1.00 87.56 96 ILE A N 1
ATOM 805 C CA . ILE A 1 96 ? 8.811 -26.295 -4.643 1.00 87.56 96 ILE A CA 1
ATOM 806 C C . ILE A 1 96 ? 8.595 -27.427 -3.630 1.00 87.56 96 ILE A C 1
ATOM 808 O O . ILE A 1 96 ? 8.467 -28.597 -3.989 1.00 87.56 96 ILE A O 1
ATOM 812 N N . THR A 1 97 ? 8.520 -27.071 -2.347 1.00 90.06 97 THR A N 1
ATOM 813 C CA . THR A 1 97 ? 8.185 -27.990 -1.244 1.00 90.06 97 THR A CA 1
ATOM 814 C C . THR A 1 97 ? 6.954 -27.510 -0.481 1.00 90.06 97 THR A C 1
ATOM 816 O O . THR A 1 97 ? 6.623 -26.324 -0.512 1.00 90.06 97 THR A O 1
ATOM 819 N N . ILE A 1 98 ? 6.281 -28.417 0.242 1.00 89.12 98 ILE A N 1
ATOM 820 C CA . ILE A 1 98 ? 5.120 -28.070 1.084 1.00 89.12 98 ILE A CA 1
ATOM 821 C C . ILE A 1 98 ? 5.492 -26.942 2.055 1.00 89.12 98 ILE A C 1
ATOM 823 O O . ILE A 1 98 ? 4.835 -25.911 2.069 1.00 89.12 98 ILE A O 1
ATOM 827 N N . GLU A 1 99 ? 6.595 -27.088 2.788 1.00 90.00 99 GLU A N 1
ATOM 828 C CA . GLU A 1 99 ? 7.048 -26.126 3.802 1.00 90.00 99 GLU A CA 1
ATOM 829 C C . GLU A 1 99 ? 7.312 -24.730 3.212 1.00 90.00 99 GLU A C 1
ATOM 831 O O . GLU A 1 99 ? 6.860 -23.716 3.750 1.00 90.00 99 GLU A O 1
ATOM 836 N N . ARG A 1 100 ? 8.014 -24.650 2.071 1.00 89.75 100 ARG A N 1
ATOM 837 C CA . ARG A 1 100 ? 8.299 -23.367 1.406 1.00 89.75 100 ARG A CA 1
ATOM 838 C C . ARG A 1 100 ? 7.004 -22.721 0.900 1.00 89.75 100 ARG A C 1
ATOM 840 O O . ARG A 1 100 ? 6.821 -21.510 1.053 1.00 89.75 100 ARG A O 1
ATOM 847 N N . VAL A 1 101 ? 6.084 -23.518 0.353 1.00 88.44 101 VAL A N 1
ATOM 848 C CA . VAL A 1 101 ? 4.767 -23.050 -0.100 1.00 88.44 101 VAL A CA 1
ATOM 849 C C . VAL A 1 101 ? 3.911 -22.565 1.072 1.00 88.44 101 VAL A C 1
ATOM 851 O O . VAL A 1 101 ? 3.301 -21.504 0.957 1.00 88.44 101 VAL A O 1
ATOM 854 N N . GLU A 1 102 ? 3.876 -23.276 2.201 1.00 88.56 102 GLU A N 1
ATOM 855 C CA . GLU A 1 102 ? 3.146 -22.864 3.411 1.00 88.56 102 GLU A CA 1
ATOM 856 C C . GLU A 1 102 ? 3.595 -21.479 3.893 1.00 88.56 102 GLU A C 1
ATOM 858 O O . GLU A 1 102 ? 2.759 -20.620 4.199 1.00 88.56 102 GLU A O 1
ATOM 863 N N . VAL A 1 103 ? 4.912 -21.242 3.896 1.00 87.56 103 VAL A N 1
ATOM 864 C CA . VAL A 1 103 ? 5.517 -19.960 4.281 1.00 87.56 103 VAL A CA 1
ATOM 865 C C . VAL A 1 103 ? 5.218 -18.864 3.260 1.00 87.56 103 VAL A C 1
ATOM 867 O O . VAL A 1 103 ? 4.869 -17.753 3.648 1.00 87.56 103 VAL A O 1
ATOM 870 N N . PHE A 1 104 ? 5.301 -19.129 1.956 1.00 88.19 104 PHE A N 1
ATOM 871 C CA . PHE A 1 104 ? 4.950 -18.121 0.947 1.00 88.19 104 PHE A CA 1
ATOM 872 C C . PHE A 1 104 ? 3.452 -17.782 0.960 1.00 88.19 104 PHE A C 1
ATOM 874 O O . PHE A 1 104 ? 3.060 -16.618 0.807 1.00 88.19 104 PHE A O 1
ATOM 881 N N . LYS A 1 105 ? 2.597 -18.770 1.251 1.00 87.31 105 LYS A N 1
ATOM 882 C CA . LYS A 1 105 ? 1.155 -18.561 1.416 1.00 87.31 105 LYS A CA 1
ATOM 883 C C . LYS A 1 105 ? 0.797 -17.648 2.577 1.00 87.31 105 LYS A C 1
ATOM 885 O O . LYS A 1 105 ? -0.315 -17.120 2.559 1.00 87.31 105 LYS A O 1
ATOM 890 N N . LEU A 1 106 ? 1.709 -17.390 3.517 1.00 85.19 106 LEU A N 1
ATOM 891 C CA . LEU A 1 106 ? 1.519 -16.366 4.542 1.00 85.19 106 LEU A CA 1
ATOM 892 C C . LEU A 1 106 ? 1.135 -15.012 3.928 1.00 85.19 106 LEU A C 1
ATOM 894 O O . LEU A 1 106 ? 0.092 -14.480 4.298 1.00 85.19 106 LEU A O 1
ATOM 898 N N . ASN A 1 107 ? 1.885 -14.533 2.928 1.00 86.19 107 ASN A N 1
ATOM 899 C CA . ASN A 1 107 ? 1.590 -13.279 2.228 1.00 86.19 107 ASN A CA 1
ATOM 900 C C . ASN A 1 107 ? 0.624 -13.486 1.049 1.00 86.19 107 ASN A C 1
ATOM 902 O O . ASN A 1 107 ? -0.292 -12.689 0.856 1.00 86.19 107 ASN A O 1
ATOM 906 N N . TYR A 1 108 ? 0.808 -14.550 0.254 1.00 83.75 108 TYR A N 1
ATOM 907 C CA . TYR A 1 108 ? 0.034 -14.748 -0.982 1.00 83.75 108 TYR A CA 1
ATOM 908 C C . TYR A 1 108 ? -1.472 -14.921 -0.719 1.00 83.75 108 TYR A C 1
ATOM 910 O O . TYR A 1 108 ? -2.305 -14.410 -1.472 1.00 83.75 108 TYR A O 1
ATOM 918 N N . SER A 1 109 ? -1.843 -15.597 0.375 1.00 77.88 109 SER A N 1
ATOM 919 C CA . SER A 1 109 ? -3.256 -15.779 0.734 1.00 77.88 109 SER A CA 1
ATOM 920 C C . SER A 1 109 ? -3.977 -14.465 1.053 1.00 77.88 109 SER A C 1
ATOM 922 O O . SER A 1 109 ? -5.178 -14.366 0.798 1.00 77.88 109 SER A O 1
ATOM 924 N N . GLU A 1 110 ? -3.249 -13.457 1.547 1.00 75.56 110 GLU A N 1
ATOM 925 C CA . GLU A 1 110 ? -3.788 -12.134 1.881 1.00 75.56 110 GLU A CA 1
ATOM 926 C C . GLU A 1 110 ? -4.044 -11.262 0.643 1.00 75.56 110 GLU A C 1
ATOM 928 O O . GLU A 1 110 ? -4.804 -10.294 0.733 1.00 75.56 110 GLU A O 1
ATOM 933 N N . LEU A 1 111 ? -3.425 -11.607 -0.493 1.00 74.56 111 LEU A N 1
ATOM 934 C CA . LEU A 1 111 ? -3.622 -10.959 -1.788 1.00 74.56 111 LEU A CA 1
ATOM 935 C C . LEU A 1 111 ? -4.801 -11.573 -2.549 1.00 74.56 111 LEU A C 1
ATOM 937 O O . LEU A 1 111 ? -5.828 -10.931 -2.711 1.00 74.56 111 LEU A O 1
ATOM 941 N N . GLN A 1 112 ? -4.672 -12.810 -3.038 1.00 65.94 112 GLN A N 1
ATOM 942 C CA . GLN A 1 112 ? -5.570 -13.307 -4.092 1.00 65.94 112 GLN A CA 1
ATOM 943 C C . GLN A 1 112 ? -6.644 -14.280 -3.586 1.00 65.94 112 GLN A C 1
ATOM 945 O O . GLN A 1 112 ? -7.752 -14.327 -4.121 1.00 65.94 112 GLN A O 1
ATOM 950 N N . CYS A 1 113 ? -6.346 -15.063 -2.548 1.00 58.28 113 CYS A N 1
ATOM 951 C CA . CYS A 1 113 ? -7.240 -16.144 -2.131 1.00 58.28 113 CYS A CA 1
ATOM 952 C C . CYS A 1 113 ? -8.456 -15.640 -1.342 1.00 58.28 113 CYS A C 1
ATOM 954 O O . CYS A 1 113 ? -9.569 -16.104 -1.577 1.00 58.28 113 CYS A O 1
ATOM 956 N N . MET A 1 114 ? -8.255 -14.678 -0.436 1.00 63.34 114 MET A N 1
ATOM 957 C CA . MET A 1 114 ? -9.350 -14.087 0.343 1.00 63.34 114 MET A CA 1
ATOM 958 C C . MET A 1 114 ? -10.328 -13.299 -0.541 1.00 63.34 114 MET A C 1
ATOM 960 O O . MET A 1 114 ? -11.536 -13.416 -0.353 1.00 63.34 114 MET A O 1
ATOM 964 N N . HIS A 1 115 ? -9.820 -12.567 -1.536 1.00 67.12 115 HIS A N 1
ATOM 965 C CA . HIS A 1 115 ? -10.635 -11.835 -2.509 1.00 67.12 115 HIS A CA 1
ATOM 966 C C . HIS A 1 115 ? -11.581 -12.768 -3.284 1.00 67.12 115 HIS A C 1
ATOM 968 O O . HIS A 1 115 ? -12.798 -12.591 -3.287 1.00 67.12 115 HIS A O 1
ATOM 974 N N . ASN A 1 116 ? -11.024 -13.825 -3.885 1.00 64.00 116 ASN A N 1
ATOM 975 C CA . ASN A 1 116 ? -11.785 -14.723 -4.753 1.00 64.00 116 ASN A CA 1
ATOM 976 C C . ASN A 1 116 ? -12.877 -15.508 -4.008 1.00 64.00 116 ASN A C 1
ATOM 978 O O . ASN A 1 116 ? -13.940 -15.761 -4.576 1.00 64.00 116 ASN A O 1
ATOM 982 N N . GLU A 1 117 ? -12.628 -15.910 -2.757 1.00 64.31 117 GLU A N 1
ATOM 983 C CA . GLU A 1 117 ? -13.566 -16.742 -1.988 1.00 64.31 117 GLU A CA 1
ATOM 984 C C . GLU A 1 117 ? -14.706 -15.953 -1.339 1.00 64.31 117 GLU A C 1
ATOM 986 O O . GLU A 1 117 ? -15.797 -16.496 -1.159 1.00 64.31 117 GLU A O 1
ATOM 991 N N . TYR A 1 118 ? -14.490 -14.676 -1.018 1.00 64.31 118 TYR A N 1
ATOM 992 C CA . TYR A 1 118 ? -15.479 -13.826 -0.352 1.00 64.31 118 TYR A CA 1
ATOM 993 C C . TYR A 1 118 ? -16.031 -12.733 -1.273 1.00 64.31 118 TYR A C 1
ATOM 995 O O . TYR A 1 118 ? -16.411 -11.667 -0.791 1.00 64.31 118 TYR A O 1
ATOM 1003 N N . ASN A 1 119 ? -16.116 -13.001 -2.581 1.00 56.69 119 ASN A N 1
ATOM 1004 C CA . ASN A 1 119 ? -16.773 -12.128 -3.556 1.00 56.69 119 ASN A CA 1
ATOM 1005 C C . ASN A 1 119 ? -18.241 -11.885 -3.160 1.00 56.69 119 ASN A C 1
ATOM 1007 O O . ASN A 1 119 ? -19.135 -12.690 -3.430 1.00 56.69 119 ASN A O 1
ATOM 1011 N N . ILE A 1 120 ? -18.492 -10.769 -2.475 1.00 59.56 120 ILE A N 1
ATOM 1012 C CA . ILE A 1 120 ? -19.814 -10.399 -1.971 1.00 59.56 120 ILE A CA 1
ATOM 1013 C C . ILE A 1 120 ? -20.469 -9.464 -2.985 1.00 59.56 120 ILE A C 1
ATOM 1015 O O . ILE A 1 120 ? -19.964 -8.385 -3.275 1.00 59.56 120 ILE A O 1
ATOM 1019 N N . SER A 1 121 ? -21.628 -9.867 -3.509 1.00 56.47 121 SER A N 1
ATOM 1020 C CA . SER A 1 121 ? -22.461 -8.993 -4.338 1.00 56.47 121 SER A CA 1
ATOM 1021 C C . SER A 1 121 ? -23.085 -7.880 -3.481 1.00 56.47 121 SER A C 1
ATOM 1023 O O . SER A 1 121 ? -23.843 -8.136 -2.532 1.00 56.47 121 SER A O 1
ATOM 1025 N N . PHE A 1 122 ? -22.791 -6.620 -3.820 1.00 60.34 122 PHE A N 1
ATOM 1026 C CA . PHE A 1 122 ? -23.389 -5.444 -3.176 1.00 60.34 122 PHE A CA 1
ATOM 1027 C C . PHE A 1 122 ? -24.549 -4.845 -3.979 1.00 60.34 122 PHE A C 1
ATOM 1029 O O . PHE A 1 122 ? -24.700 -3.627 -4.011 1.00 60.34 122 PHE A O 1
ATOM 1036 N N . GLU A 1 123 ? -25.412 -5.671 -4.580 1.00 62.22 123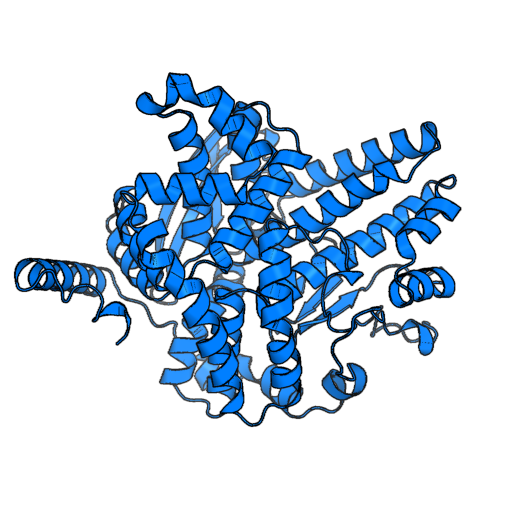 GLU A N 1
ATOM 1037 C CA . GLU A 1 123 ? -26.663 -5.164 -5.164 1.00 62.22 123 GLU A CA 1
ATOM 1038 C C . GLU A 1 123 ? -27.406 -4.255 -4.158 1.00 62.22 123 GLU A C 1
ATOM 1040 O O . GLU A 1 123 ? -27.636 -4.639 -3.002 1.00 62.22 123 GLU A O 1
ATOM 1045 N N . ASN A 1 124 ? -27.747 -3.043 -4.621 1.00 62.53 124 ASN A N 1
ATOM 1046 C CA . ASN A 1 124 ? -28.534 -2.009 -3.937 1.00 62.53 124 ASN A CA 1
ATOM 1047 C C . ASN A 1 124 ? -27.935 -1.394 -2.653 1.00 62.53 124 ASN A C 1
ATOM 1049 O O . ASN A 1 124 ? -28.689 -1.027 -1.754 1.00 62.53 124 ASN A O 1
ATOM 1053 N N . PHE A 1 125 ? -26.609 -1.240 -2.549 1.00 65.06 125 PHE A N 1
ATOM 1054 C CA . PHE A 1 125 ? -25.971 -0.565 -1.407 1.00 65.06 125 PHE A CA 1
ATOM 1055 C C . PHE A 1 125 ? -25.279 0.748 -1.799 1.00 65.06 125 PHE A C 1
ATOM 1057 O O . PHE A 1 125 ? -24.514 0.784 -2.755 1.00 65.06 125 PHE A O 1
ATOM 1064 N N . SER A 1 126 ? -25.505 1.823 -1.040 1.00 66.88 126 SER A N 1
ATOM 1065 C CA . SER A 1 126 ? -24.873 3.131 -1.257 1.00 66.88 126 SER A CA 1
ATOM 1066 C C . SER A 1 126 ? -24.115 3.567 -0.009 1.00 66.88 126 SER A C 1
ATOM 1068 O O . SER A 1 126 ? -24.692 3.649 1.075 1.00 66.88 126 SER A O 1
ATOM 1070 N N . TYR A 1 127 ? -22.837 3.923 -0.151 1.00 66.69 127 TYR A N 1
ATOM 1071 C CA . TYR A 1 127 ? -22.042 4.420 0.977 1.00 66.69 127 TYR A CA 1
ATOM 1072 C C . TYR A 1 127 ? -22.541 5.740 1.550 1.00 66.69 127 TYR A C 1
ATOM 1074 O O . TYR A 1 127 ? -22.405 5.972 2.750 1.00 66.69 127 TYR A O 1
ATOM 1082 N N . LYS A 1 128 ? -23.171 6.587 0.727 1.00 68.00 128 LYS A N 1
ATOM 1083 C CA . LYS A 1 128 ? -23.814 7.825 1.201 1.00 68.00 128 LYS A CA 1
ATOM 1084 C C . LYS A 1 128 ? -24.919 7.559 2.221 1.00 68.00 128 LYS A C 1
ATOM 1086 O O . LYS A 1 128 ? -25.280 8.458 2.972 1.00 68.00 128 LYS A O 1
ATOM 1091 N N . ASP A 1 129 ? -25.438 6.336 2.229 1.00 72.81 129 ASP A N 1
ATOM 1092 C CA . ASP A 1 129 ? -26.538 5.905 3.074 1.00 72.81 129 ASP A CA 1
ATOM 1093 C C . ASP A 1 129 ? -26.070 5.074 4.274 1.00 72.81 129 ASP A C 1
ATOM 1095 O O . ASP A 1 129 ? -26.912 4.624 5.047 1.00 72.81 129 ASP A O 1
ATOM 1099 N N . VAL A 1 130 ? -24.756 4.883 4.456 1.00 75.75 130 VAL A N 1
ATOM 1100 C CA . VAL A 1 130 ? -24.194 4.180 5.617 1.00 75.75 130 VAL A CA 1
ATOM 1101 C C . VAL A 1 130 ? -24.408 5.005 6.877 1.00 75.75 130 VAL A C 1
ATOM 1103 O O . VAL A 1 130 ? -23.883 6.107 7.022 1.00 75.75 130 VAL A O 1
ATOM 1106 N N . GLU A 1 131 ? -25.146 4.433 7.821 1.00 82.19 131 GLU A N 1
ATOM 1107 C CA . GLU A 1 131 ? -25.431 5.048 9.115 1.00 82.19 131 GLU A CA 1
ATOM 1108 C C . GLU A 1 131 ? -24.439 4.581 10.184 1.00 82.19 131 GLU A C 1
ATOM 1110 O O . GLU A 1 131 ? -24.008 5.356 11.042 1.00 82.19 131 GLU A O 1
ATOM 1115 N N . SER A 1 132 ? -24.043 3.308 10.134 1.00 83.56 132 SER A N 1
ATOM 1116 C CA . SER A 1 132 ? -23.126 2.737 11.115 1.00 83.56 132 SER A CA 1
ATOM 1117 C C . SER A 1 132 ? -22.225 1.660 10.530 1.00 83.56 132 SER A C 1
ATOM 1119 O O . SER A 1 132 ? -22.519 1.035 9.510 1.00 83.56 132 SER A O 1
ATOM 1121 N N . PHE A 1 133 ? -21.109 1.432 11.214 1.00 86.56 133 PHE A N 1
ATOM 1122 C CA . PHE A 1 133 ? -20.174 0.361 10.920 1.00 86.56 133 PHE A CA 1
ATOM 1123 C C . PHE A 1 133 ? -19.807 -0.369 12.211 1.00 86.56 133 PHE A C 1
ATOM 1125 O O . PHE A 1 133 ? -19.640 0.237 13.271 1.00 86.56 133 PHE A O 1
ATOM 1132 N N . LYS A 1 134 ? -19.651 -1.684 12.112 1.00 90.00 134 LYS A N 1
ATOM 1133 C CA . LYS A 1 134 ? -19.026 -2.531 13.135 1.00 90.00 134 LYS A CA 1
ATOM 1134 C C . LYS A 1 134 ? -17.993 -3.410 12.451 1.00 90.00 134 LYS A C 1
ATOM 1136 O O . LYS A 1 134 ? -18.095 -3.656 11.256 1.00 90.00 134 LYS A O 1
ATOM 1141 N N . HIS A 1 135 ? -17.014 -3.900 13.192 1.00 92.56 135 HIS A N 1
ATOM 1142 C CA . HIS A 1 135 ? -16.064 -4.869 12.663 1.00 92.56 135 HIS A CA 1
ATOM 1143 C C . HIS A 1 135 ? -16.195 -6.185 13.420 1.00 92.56 135 HIS A C 1
ATOM 1145 O O . HIS A 1 135 ? -16.532 -6.194 14.607 1.00 92.56 135 HIS A O 1
ATOM 1151 N N . ILE A 1 136 ? -15.954 -7.289 12.726 1.00 93.00 136 ILE A N 1
ATOM 1152 C CA . ILE A 1 136 ? -15.956 -8.633 13.297 1.00 93.00 136 ILE A CA 1
ATOM 1153 C C . ILE A 1 136 ? -14.724 -9.395 12.821 1.00 93.00 136 ILE A C 1
ATOM 1155 O O . ILE A 1 136 ? -14.165 -9.093 11.767 1.00 93.00 136 ILE A O 1
ATOM 1159 N N . TYR A 1 137 ? -14.330 -10.389 13.610 1.00 93.69 137 TYR A N 1
ATOM 1160 C CA . TYR A 1 137 ? -13.275 -11.330 13.260 1.00 93.69 137 TYR A CA 1
ATOM 1161 C C . TYR A 1 137 ? -13.893 -12.711 13.108 1.00 93.69 137 TYR A C 1
ATOM 1163 O O . TYR A 1 137 ? -14.674 -13.127 13.969 1.00 93.69 137 TYR A O 1
ATOM 1171 N N . GLU A 1 138 ? -13.516 -13.413 12.051 1.00 91.69 138 GLU A N 1
ATOM 1172 C CA . GLU A 1 138 ? -13.894 -14.804 11.800 1.00 91.69 138 GLU A CA 1
ATOM 1173 C C . GLU A 1 138 ? -12.646 -15.645 11.549 1.00 91.69 138 GLU A C 1
ATOM 1175 O O . GLU A 1 138 ? -11.569 -15.104 11.310 1.00 91.69 138 GLU A O 1
ATOM 1180 N N . TYR A 1 139 ? -12.779 -16.965 11.648 1.00 90.56 139 TYR A N 1
ATOM 1181 C CA . TYR A 1 139 ? -11.680 -17.900 11.442 1.00 90.56 139 TYR A CA 1
ATOM 1182 C C . TYR A 1 139 ? -11.965 -18.788 10.235 1.00 90.56 139 TYR A C 1
ATOM 1184 O O . TYR A 1 139 ? -13.080 -19.284 10.076 1.00 90.56 139 TYR A O 1
ATOM 1192 N N . SER A 1 140 ? -10.942 -18.994 9.415 1.00 87.44 140 SER A N 1
ATOM 1193 C CA . SER A 1 140 ? -10.919 -19.936 8.306 1.00 87.44 140 SER A CA 1
ATOM 1194 C C . SER A 1 140 ? -9.746 -20.888 8.498 1.00 87.44 140 SER A C 1
ATOM 1196 O O . SER A 1 140 ? -8.611 -20.449 8.652 1.00 87.44 140 SER A O 1
ATOM 1198 N N . GLU A 1 141 ? -9.989 -22.193 8.399 1.00 84.56 141 GLU A N 1
ATOM 1199 C CA . GLU A 1 141 ? -8.914 -23.197 8.402 1.00 84.56 141 GLU A CA 1
ATOM 1200 C C . GLU A 1 141 ? -7.933 -23.004 7.236 1.00 84.56 141 GLU A C 1
ATOM 1202 O O . GLU A 1 141 ? -6.773 -23.402 7.316 1.00 84.56 141 GLU A O 1
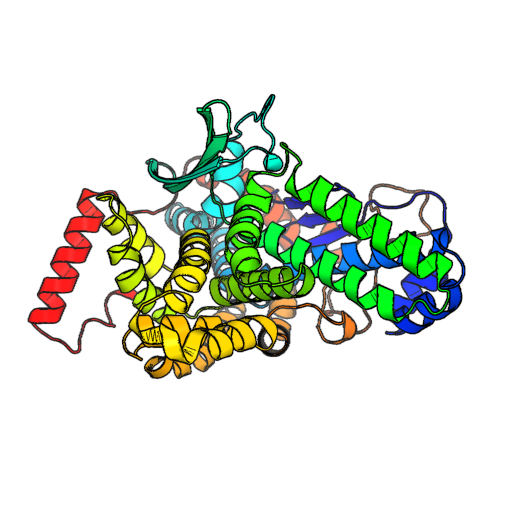ATOM 1207 N N . LYS A 1 142 ? -8.369 -22.352 6.154 1.00 82.19 142 LYS A N 1
ATOM 1208 C CA . LYS A 1 142 ? -7.536 -22.097 4.978 1.00 82.19 142 LYS A CA 1
ATOM 1209 C C . LYS A 1 142 ? -6.684 -20.833 5.106 1.00 82.19 142 LYS A C 1
ATOM 1211 O O . LYS A 1 142 ? -5.584 -20.782 4.558 1.00 82.19 142 LYS A O 1
ATOM 1216 N N . PHE A 1 143 ? -7.192 -19.811 5.798 1.00 80.94 143 PHE A N 1
ATOM 1217 C CA . PHE A 1 143 ? -6.625 -18.454 5.767 1.00 80.94 143 PHE A CA 1
ATOM 1218 C C . PHE A 1 143 ? -6.247 -17.876 7.133 1.00 80.94 143 PHE A C 1
ATOM 1220 O O . PHE A 1 143 ? -5.609 -16.824 7.189 1.00 80.94 143 PHE A O 1
ATOM 1227 N N . GLY A 1 144 ? -6.622 -18.542 8.221 1.00 87.75 144 GLY A N 1
ATOM 1228 C CA . GLY A 1 144 ? -6.503 -18.016 9.573 1.00 87.75 144 GLY A CA 1
ATOM 1229 C C . GLY A 1 144 ? -7.598 -16.997 9.874 1.00 87.75 144 GLY A C 1
ATOM 1230 O O . GLY A 1 144 ? -8.763 -17.180 9.508 1.00 87.75 144 GLY A O 1
ATOM 1231 N N . VAL A 1 145 ? -7.244 -15.925 10.582 1.00 90.31 145 VAL A N 1
ATOM 1232 C CA . VAL A 1 145 ? -8.218 -14.898 10.975 1.00 90.31 145 VAL A CA 1
ATOM 1233 C C . VAL A 1 145 ? -8.515 -13.931 9.838 1.00 90.31 145 VAL A C 1
ATOM 1235 O O . VAL A 1 145 ? -7.615 -13.379 9.214 1.00 90.31 145 VAL A O 1
ATOM 1238 N N . LEU A 1 146 ? -9.803 -13.659 9.652 1.00 90.06 146 LEU A N 1
ATOM 1239 C CA . LEU A 1 146 ? -10.342 -12.718 8.682 1.00 90.06 146 LEU A CA 1
ATOM 1240 C C . LEU A 1 146 ? -10.978 -11.532 9.407 1.00 90.06 146 LEU A C 1
ATOM 1242 O O . LEU A 1 146 ? -11.741 -11.717 10.360 1.00 90.06 146 LEU A O 1
ATOM 1246 N N . LEU A 1 147 ? -10.695 -10.317 8.938 1.00 91.81 147 LEU A N 1
ATOM 1247 C CA . LEU A 1 147 ? -11.349 -9.092 9.390 1.00 91.81 147 LEU A CA 1
ATOM 1248 C C . LEU A 1 147 ? -12.456 -8.711 8.406 1.00 91.81 147 LEU A C 1
ATOM 1250 O O . LEU A 1 147 ? -12.207 -8.541 7.214 1.00 91.81 147 LEU A O 1
ATOM 1254 N N . PHE A 1 148 ? -13.662 -8.498 8.927 1.00 91.31 148 PHE A N 1
ATOM 1255 C CA . PHE A 1 148 ? -14.770 -7.957 8.151 1.00 91.31 148 PHE A CA 1
ATOM 1256 C C . PHE A 1 148 ? -15.301 -6.668 8.761 1.00 91.31 148 PHE A C 1
ATOM 1258 O O . PHE A 1 148 ? -15.457 -6.556 9.979 1.00 91.31 148 PHE A O 1
ATOM 1265 N N . ILE A 1 149 ? -15.665 -5.726 7.898 1.00 90.25 149 ILE A N 1
ATOM 1266 C CA . ILE A 1 149 ? -16.430 -4.536 8.258 1.00 90.25 149 ILE A CA 1
ATOM 1267 C C . ILE A 1 149 ? -17.876 -4.771 7.841 1.00 90.25 149 ILE A C 1
ATOM 1269 O O . ILE A 1 149 ? -18.169 -5.043 6.682 1.00 90.25 149 ILE A O 1
ATOM 1273 N N . ILE A 1 150 ? -18.789 -4.678 8.801 1.00 88.62 150 ILE A N 1
ATOM 1274 C CA . ILE A 1 150 ? -20.224 -4.711 8.556 1.00 88.62 150 ILE A CA 1
ATOM 1275 C C . ILE A 1 150 ? -20.721 -3.276 8.509 1.00 88.62 150 ILE A C 1
ATOM 1277 O O . ILE A 1 150 ? -20.745 -2.581 9.527 1.00 88.62 150 ILE A O 1
ATOM 1281 N N . LEU A 1 151 ? -21.123 -2.859 7.321 1.00 84.94 151 LEU A N 1
ATOM 1282 C CA . LEU A 1 151 ? -21.742 -1.579 7.036 1.00 84.94 151 LEU A CA 1
ATOM 1283 C C . LEU A 1 151 ? -23.254 -1.739 7.152 1.00 84.94 151 LEU A C 1
ATOM 1285 O O . LEU A 1 151 ? -23.808 -2.691 6.608 1.00 84.94 151 LEU A O 1
ATOM 1289 N N . THR A 1 152 ? -23.914 -0.826 7.856 1.00 85.69 152 THR A N 1
ATOM 1290 C CA . THR A 1 152 ? -25.377 -0.794 7.969 1.00 85.69 152 THR A CA 1
ATOM 1291 C C . THR A 1 152 ? -25.877 0.494 7.339 1.00 85.69 152 THR A C 1
ATOM 1293 O O . THR A 1 152 ? -25.447 1.576 7.751 1.00 85.69 152 THR A O 1
ATOM 1296 N N . ASP A 1 153 ? -26.745 0.381 6.337 1.00 83.19 153 ASP A N 1
ATOM 1297 C CA . ASP A 1 153 ? -27.389 1.549 5.738 1.00 83.19 153 ASP A CA 1
ATOM 1298 C C . ASP A 1 153 ? -28.541 2.083 6.610 1.00 83.19 153 ASP A C 1
ATOM 1300 O O . ASP A 1 153 ? -28.983 1.440 7.565 1.00 83.19 153 ASP A O 1
ATOM 1304 N N . LYS A 1 154 ? -29.056 3.256 6.244 1.00 83.94 154 LYS A N 1
ATOM 1305 C CA . LYS A 1 154 ? -30.220 3.923 6.854 1.00 83.94 154 LYS A CA 1
ATOM 1306 C C . LYS A 1 154 ? -31.521 3.103 6.837 1.00 83.94 154 LYS A C 1
ATOM 1308 O O . LYS A 1 154 ? -32.465 3.446 7.542 1.00 83.94 154 LYS A O 1
ATOM 1313 N N . ASN A 1 155 ? -31.601 2.051 6.019 1.00 83.56 155 ASN A N 1
ATOM 1314 C CA . ASN A 1 155 ? -32.739 1.130 5.959 1.00 83.56 155 ASN A CA 1
ATOM 1315 C C . ASN A 1 155 ? -32.504 -0.130 6.816 1.00 83.56 155 ASN A C 1
ATOM 1317 O O . ASN A 1 155 ? -33.349 -1.025 6.840 1.00 83.56 155 ASN A O 1
ATOM 1321 N N . GLY A 1 156 ? -31.362 -0.224 7.505 1.00 82.06 156 GLY A N 1
ATOM 1322 C CA . GLY A 1 156 ? -30.959 -1.378 8.303 1.00 82.06 156 GLY A CA 1
ATOM 1323 C C . GLY A 1 156 ? -30.335 -2.525 7.499 1.00 82.06 156 GLY A C 1
ATOM 1324 O O . GLY A 1 156 ? -30.054 -3.579 8.077 1.00 82.06 156 GLY A O 1
ATOM 1325 N N . ILE A 1 157 ? -30.094 -2.358 6.194 1.00 83.00 157 ILE A N 1
ATOM 1326 C CA . ILE A 1 157 ? -29.446 -3.364 5.347 1.00 83.00 157 ILE A CA 1
ATOM 1327 C C . ILE A 1 157 ? -27.979 -3.466 5.752 1.00 83.00 157 ILE A C 1
ATOM 1329 O O . ILE A 1 157 ? -27.224 -2.495 5.682 1.00 83.00 157 ILE A O 1
ATOM 1333 N N . GLN A 1 158 ? -27.570 -4.668 6.159 1.00 84.88 158 GLN A N 1
ATOM 1334 C CA . GLN A 1 158 ? -26.189 -4.961 6.523 1.00 84.88 158 GLN A CA 1
ATOM 1335 C C . GLN A 1 158 ? -25.430 -5.559 5.343 1.00 84.88 158 GLN A C 1
ATOM 1337 O O . GLN A 1 158 ? -25.881 -6.516 4.711 1.00 84.88 158 GLN A O 1
ATOM 1342 N N . LYS A 1 159 ? -24.239 -5.027 5.087 1.00 80.38 159 LYS A N 1
ATOM 1343 C CA . LYS A 1 159 ? -23.280 -5.568 4.128 1.00 80.38 159 LYS A CA 1
ATOM 1344 C C . LYS A 1 159 ? -21.967 -5.841 4.829 1.00 80.38 159 LYS A C 1
ATOM 1346 O O . LYS A 1 159 ? -21.450 -4.997 5.550 1.00 80.38 159 LYS A O 1
ATOM 1351 N N . LYS A 1 160 ? -21.444 -7.041 4.620 1.00 85.12 160 LYS A N 1
ATOM 1352 C CA . LYS A 1 160 ? -20.177 -7.503 5.174 1.00 85.12 160 LYS A CA 1
ATOM 1353 C C . LYS A 1 160 ? -19.112 -7.332 4.091 1.00 85.12 160 LYS A C 1
ATOM 1355 O O . LYS A 1 160 ? -19.320 -7.798 2.982 1.00 85.12 160 LYS A O 1
ATOM 1360 N N . VAL A 1 161 ? -18.022 -6.640 4.392 1.00 85.69 161 VAL A N 1
ATOM 1361 C CA . VAL A 1 161 ? -16.922 -6.356 3.460 1.00 85.69 161 VAL A CA 1
ATOM 1362 C C . VAL A 1 161 ? -15.643 -6.943 4.052 1.00 85.69 161 VAL A C 1
ATOM 1364 O O . VAL A 1 161 ? -15.334 -6.608 5.203 1.00 85.69 161 VAL A O 1
ATOM 1367 N N . PRO A 1 162 ? -14.917 -7.829 3.349 1.00 86.88 162 PRO A N 1
ATOM 1368 C CA . PRO A 1 162 ? -13.612 -8.281 3.811 1.00 86.88 162 PRO A CA 1
ATOM 1369 C C . PRO A 1 162 ? -12.614 -7.123 3.767 1.00 86.88 162 PRO A C 1
ATOM 1371 O O . PRO A 1 162 ? -12.653 -6.282 2.872 1.00 86.88 162 PRO A O 1
ATOM 1374 N N . VAL A 1 163 ? -11.718 -7.075 4.747 1.00 89.50 163 VAL A N 1
ATOM 1375 C CA . VAL A 1 163 ? -10.542 -6.205 4.713 1.00 89.50 163 VAL A CA 1
ATOM 1376 C C . VAL A 1 163 ? -9.354 -7.080 4.359 1.00 89.50 163 VAL A C 1
ATOM 1378 O O . VAL A 1 163 ? -9.026 -7.988 5.121 1.00 89.50 163 VAL A O 1
ATOM 1381 N N . THR A 1 164 ? -8.721 -6.816 3.223 1.00 86.88 164 THR A N 1
ATOM 1382 C CA . THR A 1 164 ? -7.613 -7.625 2.700 1.00 86.88 164 THR A CA 1
ATOM 1383 C C . THR A 1 164 ? -6.381 -6.759 2.460 1.00 86.88 164 THR A C 1
ATOM 1385 O O . THR A 1 164 ? -6.410 -5.536 2.636 1.00 86.88 164 THR A O 1
ATOM 1388 N N . ILE A 1 165 ? -5.264 -7.378 2.075 1.00 88.56 165 ILE A N 1
ATOM 1389 C CA . ILE A 1 165 ? -4.080 -6.619 1.661 1.00 88.56 165 ILE A CA 1
ATOM 1390 C C . ILE A 1 165 ? -4.358 -5.846 0.362 1.00 88.56 165 ILE A C 1
ATOM 1392 O O . ILE A 1 165 ? -3.828 -4.750 0.205 1.00 88.56 165 ILE A O 1
ATOM 1396 N N . LEU A 1 166 ? -5.267 -6.313 -0.504 1.00 85.88 166 LEU A N 1
ATOM 1397 C CA . LEU A 1 166 ? -5.696 -5.553 -1.687 1.00 85.88 166 LEU A CA 1
ATOM 1398 C C . LEU A 1 166 ? -6.389 -4.236 -1.318 1.00 85.88 166 LEU A C 1
ATOM 1400 O O . LEU A 1 166 ? -6.151 -3.227 -1.979 1.00 85.88 166 LEU A O 1
ATOM 1404 N N . SER A 1 167 ? -7.160 -4.199 -0.222 1.00 88.38 167 SER A N 1
ATOM 1405 C CA . SER A 1 167 ? -7.720 -2.949 0.323 1.00 88.38 167 SER A CA 1
ATOM 1406 C C . SER A 1 167 ? -6.645 -1.907 0.648 1.00 88.38 167 SER A C 1
ATOM 1408 O O . SER A 1 167 ? -6.910 -0.704 0.656 1.00 88.38 167 SER A O 1
ATOM 1410 N N . LEU A 1 168 ? -5.443 -2.372 0.994 1.00 92.00 168 LEU A N 1
ATOM 1411 C CA . LEU A 1 168 ? -4.308 -1.529 1.335 1.00 92.00 168 LEU A CA 1
ATOM 1412 C C . LEU A 1 168 ? -3.515 -1.128 0.085 1.00 92.00 168 LEU A C 1
ATOM 1414 O O . LEU A 1 168 ? -3.265 0.062 -0.082 1.00 92.00 168 LEU A O 1
ATOM 1418 N N . PHE A 1 169 ? -3.185 -2.087 -0.791 1.00 90.06 169 PHE A N 1
ATOM 1419 C CA . PHE A 1 169 ? -2.489 -1.848 -2.065 1.00 90.06 169 PHE A CA 1
ATOM 1420 C C . PHE A 1 169 ? -3.264 -0.880 -2.958 1.00 90.06 169 PHE A C 1
ATOM 1422 O O . PHE A 1 169 ? -2.774 0.200 -3.279 1.00 90.06 169 PHE A O 1
ATOM 1429 N N . GLU A 1 170 ? -4.505 -1.216 -3.316 1.00 88.62 170 GLU A N 1
ATOM 1430 C CA . GLU A 1 170 ? -5.286 -0.386 -4.239 1.00 88.62 170 GLU A CA 1
ATOM 1431 C C . GLU A 1 170 ? -5.679 0.945 -3.604 1.00 88.62 170 GLU A C 1
ATOM 1433 O O . GLU A 1 170 ? -5.651 1.982 -4.264 1.00 88.62 170 GLU A O 1
ATOM 1438 N N . GLY A 1 171 ? -5.970 0.964 -2.299 1.00 92.50 171 GLY A N 1
ATOM 1439 C CA . GLY A 1 171 ? -6.191 2.214 -1.578 1.00 92.50 171 GLY A CA 1
ATOM 1440 C C . GLY A 1 171 ? -4.967 3.140 -1.617 1.00 92.50 171 GLY A C 1
ATOM 1441 O O . GLY A 1 171 ? -5.119 4.364 -1.701 1.00 92.50 171 GLY A O 1
ATOM 1442 N N . HIS A 1 172 ? -3.754 2.581 -1.550 1.00 95.81 172 HIS A N 1
ATOM 1443 C CA . HIS A 1 172 ? -2.507 3.341 -1.555 1.00 95.81 172 HIS A CA 1
ATOM 1444 C C . HIS A 1 172 ? -2.176 3.870 -2.950 1.00 95.81 172 HIS A C 1
ATOM 1446 O O . HIS A 1 172 ? -1.901 5.066 -3.099 1.00 95.81 172 HIS A O 1
ATOM 1452 N N . ALA A 1 173 ? -2.269 3.009 -3.962 1.00 94.06 173 ALA A N 1
ATOM 1453 C CA . ALA A 1 173 ? -2.076 3.369 -5.358 1.00 94.06 173 ALA A CA 1
ATOM 1454 C C . ALA A 1 173 ? -3.094 4.429 -5.807 1.00 94.06 173 ALA A C 1
ATOM 1456 O O . ALA A 1 173 ? -2.696 5.494 -6.282 1.00 94.06 173 ALA A O 1
ATOM 1457 N N . PHE A 1 174 ? -4.379 4.248 -5.480 1.00 93.06 174 PHE A N 1
ATOM 1458 C CA . PHE A 1 174 ? -5.423 5.240 -5.754 1.00 93.06 174 PHE A CA 1
ATOM 1459 C C . PHE A 1 174 ? -5.177 6.570 -5.026 1.00 93.06 174 PHE A C 1
ATOM 1461 O O . PHE A 1 174 ? -5.392 7.651 -5.579 1.00 93.06 174 PHE A O 1
ATOM 1468 N N . SER A 1 175 ? -4.687 6.528 -3.780 1.00 95.25 175 SER A N 1
ATOM 1469 C CA . SER A 1 175 ? -4.328 7.753 -3.054 1.00 95.25 175 SER A CA 1
ATOM 1470 C C . SER A 1 175 ? -3.225 8.529 -3.774 1.00 95.25 175 SER A C 1
ATOM 1472 O O . SER A 1 175 ? -3.314 9.753 -3.886 1.00 95.25 175 SER A O 1
ATOM 1474 N N . ASN A 1 176 ? -2.217 7.835 -4.301 1.00 96.81 176 ASN A N 1
ATOM 1475 C CA . ASN A 1 176 ? -1.132 8.433 -5.073 1.00 96.81 176 ASN A CA 1
ATOM 1476 C C . ASN A 1 176 ? -1.589 8.947 -6.449 1.00 96.81 176 ASN A C 1
ATOM 1478 O O . ASN A 1 176 ? -1.238 10.077 -6.805 1.00 96.81 176 ASN A O 1
ATOM 1482 N N . GLU A 1 177 ? -2.433 8.195 -7.164 1.00 94.44 177 GLU A N 1
ATOM 1483 C CA . GLU A 1 177 ? -3.093 8.610 -8.413 1.00 94.44 177 GLU A CA 1
ATOM 1484 C C . GLU A 1 177 ? -3.814 9.956 -8.221 1.00 94.44 177 GLU A C 1
ATOM 1486 O O . GLU A 1 177 ? -3.550 10.948 -8.911 1.00 94.44 177 GLU A O 1
ATOM 1491 N N . GLU A 1 178 ? -4.678 10.041 -7.210 1.00 94.69 178 GLU A N 1
ATOM 1492 C CA . GLU A 1 178 ? -5.473 11.240 -6.961 1.00 94.69 178 GLU A CA 1
ATOM 1493 C C . GLU A 1 178 ? -4.639 12.406 -6.419 1.00 94.69 178 GLU A C 1
ATOM 1495 O O . GLU A 1 178 ? -4.870 13.567 -6.774 1.00 94.69 178 GLU A O 1
ATOM 1500 N N . LEU A 1 179 ? -3.627 12.138 -5.588 1.00 96.19 179 LEU A N 1
ATOM 1501 C CA . LEU A 1 179 ? -2.678 13.167 -5.157 1.00 96.19 179 LEU A CA 1
ATOM 1502 C C . LEU A 1 179 ? -1.886 13.739 -6.340 1.00 96.19 179 LEU A C 1
ATOM 1504 O O . LEU A 1 179 ? -1.597 14.945 -6.338 1.00 96.19 179 LEU A O 1
ATOM 1508 N N . ARG A 1 180 ? -1.565 12.925 -7.355 1.00 95.56 180 ARG A N 1
ATOM 1509 C CA . ARG A 1 180 ? -0.912 13.382 -8.588 1.00 95.56 180 ARG A CA 1
ATOM 1510 C C . ARG A 1 180 ? -1.817 14.320 -9.376 1.00 95.56 180 ARG A C 1
ATOM 1512 O O . ARG A 1 180 ? -1.392 15.448 -9.640 1.00 95.56 180 ARG A O 1
ATOM 1519 N N . ARG A 1 181 ? -3.074 13.936 -9.634 1.00 94.19 181 ARG A N 1
ATOM 1520 C CA . ARG A 1 181 ? -4.059 14.812 -10.303 1.00 94.19 181 ARG A CA 1
ATOM 1521 C C . ARG A 1 181 ? -4.278 16.122 -9.537 1.00 94.19 181 ARG A C 1
ATOM 1523 O O . ARG A 1 181 ? -4.286 17.207 -10.119 1.00 94.19 181 ARG A O 1
ATOM 1530 N N . ILE A 1 182 ? -4.364 16.060 -8.203 1.00 95.06 182 ILE A N 1
ATOM 1531 C CA . ILE A 1 182 ? -4.486 17.257 -7.351 1.00 95.06 182 ILE A CA 1
ATOM 1532 C C . ILE A 1 182 ? -3.267 18.181 -7.485 1.00 95.06 182 ILE A C 1
ATOM 1534 O O . ILE A 1 182 ? -3.397 19.407 -7.414 1.00 95.06 182 ILE A O 1
ATOM 1538 N N . ASN A 1 183 ? -2.066 17.627 -7.643 1.00 93.88 183 ASN A N 1
ATOM 1539 C CA . ASN A 1 183 ? -0.869 18.433 -7.854 1.00 93.88 183 ASN A CA 1
ATOM 1540 C C . ASN A 1 183 ? -0.821 19.040 -9.261 1.00 93.88 183 ASN A C 1
ATOM 1542 O O . ASN A 1 183 ? -0.401 20.193 -9.380 1.00 93.88 183 ASN A O 1
ATOM 1546 N N . ASP A 1 184 ? -1.315 18.335 -10.279 1.00 94.69 184 ASP A N 1
ATOM 1547 C CA . ASP A 1 184 ? -1.372 18.824 -11.662 1.00 94.69 184 ASP A CA 1
ATOM 1548 C C . ASP A 1 184 ? -2.268 20.067 -11.808 1.00 94.69 184 ASP A C 1
ATOM 1550 O O . ASP A 1 184 ? -1.947 20.963 -12.586 1.00 94.69 184 ASP A O 1
ATOM 1554 N N . ILE A 1 185 ? -3.299 20.237 -10.964 1.00 94.62 185 ILE A N 1
ATOM 1555 C CA . ILE A 1 185 ? -4.113 21.475 -10.897 1.00 94.62 185 ILE A CA 1
ATOM 1556 C C . ILE A 1 185 ? -3.255 22.747 -10.767 1.00 94.62 185 ILE A C 1
ATOM 1558 O O . ILE A 1 185 ? -3.653 23.826 -11.219 1.00 94.62 185 ILE A O 1
ATOM 1562 N N . LYS A 1 186 ? -2.094 22.662 -10.106 1.00 93.69 186 LYS A N 1
ATOM 1563 C CA . LYS A 1 186 ? -1.201 23.816 -9.905 1.00 93.69 186 LYS A CA 1
ATOM 1564 C C . LYS A 1 186 ? -0.526 24.272 -11.200 1.00 93.69 186 LYS A C 1
ATOM 1566 O O . LYS A 1 186 ? -0.097 25.421 -11.255 1.00 93.69 186 LYS A O 1
ATOM 1571 N N . ILE A 1 187 ? -0.436 23.395 -12.199 1.00 94.69 187 ILE A N 1
ATOM 1572 C CA . ILE A 1 187 ? 0.177 23.660 -13.507 1.00 94.69 187 ILE A CA 1
ATOM 1573 C C . ILE A 1 187 ? -0.782 24.472 -14.390 1.00 94.69 187 ILE A C 1
ATOM 1575 O O . ILE A 1 187 ? -0.338 25.301 -15.182 1.00 94.69 187 ILE A O 1
ATOM 1579 N N . ILE A 1 188 ? -2.095 24.294 -14.209 1.00 93.94 188 ILE A N 1
ATOM 1580 C CA . ILE A 1 188 ? -3.125 24.965 -15.005 1.00 93.94 188 ILE A CA 1
ATOM 1581 C C . ILE A 1 188 ? -3.203 26.456 -14.649 1.00 93.94 188 ILE A C 1
ATOM 1583 O O . ILE A 1 188 ? -3.598 26.840 -13.540 1.00 93.94 188 ILE A O 1
ATOM 1587 N N . THR A 1 189 ? -2.866 27.310 -15.614 1.00 89.56 189 THR A N 1
ATOM 1588 C CA . THR A 1 189 ? -2.953 28.775 -15.505 1.00 89.56 189 THR A CA 1
ATOM 1589 C C . THR A 1 189 ? -4.333 29.298 -15.909 1.00 89.56 189 THR A C 1
ATOM 1591 O O . THR A 1 189 ? -4.847 30.236 -15.290 1.00 89.56 189 THR A O 1
ATOM 1594 N N . ASN A 1 190 ? -4.966 28.669 -16.903 1.00 93.19 190 ASN A N 1
ATOM 1595 C CA . ASN A 1 190 ? -6.298 29.017 -17.379 1.00 93.19 190 ASN A CA 1
ATOM 1596 C C . ASN A 1 190 ? -7.376 28.690 -16.334 1.00 93.19 190 ASN A C 1
ATOM 1598 O O . ASN A 1 190 ? -7.559 27.541 -15.933 1.00 93.19 190 ASN A O 1
ATOM 1602 N N . ARG A 1 191 ? -8.127 29.709 -15.899 1.00 94.06 191 ARG A N 1
ATOM 1603 C CA . ARG A 1 191 ? -9.138 29.567 -14.838 1.00 94.06 191 ARG A CA 1
ATOM 1604 C C . ARG A 1 191 ? -10.300 28.652 -15.224 1.00 94.06 191 ARG A C 1
ATOM 1606 O O . ARG A 1 191 ? -10.788 27.930 -14.360 1.00 94.06 191 ARG A O 1
ATOM 1613 N N . GLU A 1 192 ? -10.739 28.683 -16.480 1.00 94.44 192 GLU A N 1
ATOM 1614 C CA . GLU A 1 192 ? -11.861 27.863 -16.945 1.00 94.44 192 GLU A CA 1
ATOM 1615 C C . GLU A 1 192 ? -11.458 26.389 -17.010 1.00 94.44 192 GLU A C 1
ATOM 1617 O O . GLU A 1 192 ? -12.146 25.538 -16.447 1.00 94.44 192 GLU A O 1
ATOM 1622 N N . VAL A 1 193 ? -10.304 26.098 -17.620 1.00 94.50 193 VAL A N 1
ATOM 1623 C CA . VAL A 1 193 ? -9.745 24.737 -17.673 1.00 94.50 193 VAL A CA 1
ATOM 1624 C C . VAL A 1 193 ? -9.532 24.198 -16.263 1.00 94.50 193 VAL A C 1
ATOM 1626 O O . VAL A 1 193 ? -9.925 23.073 -15.962 1.00 94.50 193 VAL A O 1
ATOM 1629 N N . LYS A 1 194 ? -8.982 25.028 -15.372 1.00 96.06 194 LYS A N 1
ATOM 1630 C CA . LYS A 1 194 ? -8.743 24.666 -13.976 1.00 96.06 194 LYS A CA 1
ATOM 1631 C C . LYS A 1 194 ? -10.031 24.306 -13.243 1.00 96.06 194 LYS A C 1
ATOM 1633 O O . LYS A 1 194 ? -10.045 23.307 -12.535 1.00 96.06 194 LYS A O 1
ATOM 1638 N N . SER A 1 195 ? -11.092 25.097 -13.412 1.00 95.56 195 SER A N 1
ATOM 1639 C CA . SER A 1 195 ? -12.394 24.809 -12.797 1.00 95.56 195 SER A CA 1
ATOM 1640 C C . SER A 1 195 ? -12.964 23.490 -13.311 1.00 95.56 195 SER A C 1
ATOM 1642 O O . SER A 1 195 ? -13.292 22.627 -12.506 1.00 95.56 195 SER A O 1
ATOM 1644 N N . LYS A 1 196 ? -12.992 23.291 -14.638 1.00 95.44 196 LYS A N 1
ATOM 1645 C CA . LYS A 1 196 ? -13.496 22.048 -15.246 1.00 95.44 196 LYS A CA 1
ATOM 1646 C C . LYS A 1 196 ? -12.724 20.819 -14.767 1.00 95.44 196 LYS A C 1
ATOM 1648 O O . LYS A 1 196 ? -13.328 19.791 -14.484 1.00 95.44 196 LYS A O 1
ATOM 1653 N N . PHE A 1 197 ? -11.400 20.928 -14.657 1.00 94.44 197 PHE A N 1
ATOM 1654 C CA . PHE A 1 197 ? -10.561 19.823 -14.198 1.00 94.44 197 PHE A CA 1
ATOM 1655 C C . PHE A 1 197 ? -10.768 19.515 -12.709 1.00 94.44 197 PHE A C 1
ATOM 1657 O O . PHE A 1 197 ? -10.829 18.346 -12.344 1.00 94.44 197 PHE A O 1
ATOM 1664 N N . ILE A 1 198 ? -10.947 20.534 -11.858 1.00 94.19 198 ILE A N 1
ATOM 1665 C CA . ILE A 1 198 ? -11.318 20.338 -10.445 1.00 94.19 198 ILE A CA 1
ATOM 1666 C C . ILE A 1 198 ? -12.649 19.582 -10.338 1.00 94.19 198 ILE A C 1
ATOM 1668 O O . ILE A 1 198 ? -12.715 18.571 -9.639 1.00 94.19 198 ILE A O 1
ATOM 1672 N N . ASP A 1 199 ? -13.677 20.028 -11.062 1.00 92.31 199 ASP A N 1
ATOM 1673 C CA . ASP A 1 199 ? -15.004 19.401 -11.035 1.00 92.31 199 ASP A CA 1
ATOM 1674 C C . ASP A 1 199 ? -14.948 17.940 -11.515 1.00 92.31 199 ASP A C 1
ATOM 1676 O O . ASP A 1 199 ? -15.590 17.057 -10.939 1.00 92.31 199 ASP A O 1
ATOM 1680 N N . PHE A 1 200 ? -14.140 17.670 -12.548 1.00 91.25 200 PHE A N 1
ATOM 1681 C CA . PHE A 1 200 ? -13.891 16.327 -13.066 1.00 91.25 200 PHE A CA 1
ATOM 1682 C C . PHE A 1 200 ? -13.281 15.409 -11.999 1.00 91.25 200 PHE A C 1
ATOM 1684 O O . PHE A 1 200 ? -13.886 14.388 -11.663 1.00 91.25 200 PHE A O 1
ATOM 1691 N N . ILE A 1 201 ? -12.148 15.791 -11.398 1.00 91.50 201 ILE A N 1
ATOM 1692 C CA . ILE A 1 201 ? -11.474 14.931 -10.413 1.00 91.50 201 ILE A CA 1
ATOM 1693 C C . ILE A 1 201 ? -12.296 14.748 -9.131 1.00 91.50 201 ILE A C 1
ATOM 1695 O O . ILE A 1 201 ? -12.145 13.742 -8.437 1.00 91.50 201 ILE A O 1
ATOM 1699 N N . GLU A 1 202 ? -13.140 15.715 -8.755 1.00 87.50 202 GLU A N 1
ATOM 1700 C CA . GLU A 1 202 ? -14.042 15.572 -7.607 1.00 87.50 202 GLU A CA 1
ATOM 1701 C C . GLU A 1 202 ? -15.148 14.564 -7.899 1.00 87.50 202 GLU A C 1
ATOM 1703 O O . GLU A 1 202 ? -15.401 13.673 -7.082 1.00 87.50 202 GLU A O 1
ATOM 1708 N N . LYS A 1 203 ? -15.774 14.663 -9.075 1.00 86.62 203 LYS A N 1
ATOM 1709 C CA . LYS A 1 203 ? -16.801 13.714 -9.505 1.00 86.62 203 LYS A CA 1
ATOM 1710 C C . LYS A 1 203 ? -16.257 12.288 -9.540 1.00 86.62 203 LYS A C 1
ATOM 1712 O O . LYS A 1 203 ? -16.918 11.383 -9.033 1.00 86.62 203 LYS A O 1
ATOM 1717 N N . GLU A 1 204 ? -15.068 12.090 -10.100 1.00 85.44 204 GLU A N 1
ATOM 1718 C CA . GLU A 1 204 ? -14.457 10.764 -10.201 1.00 85.44 204 GLU A CA 1
ATOM 1719 C C . GLU A 1 204 ? -14.116 10.158 -8.840 1.00 85.44 204 GLU A C 1
ATOM 1721 O O . GLU A 1 204 ? -14.439 8.999 -8.592 1.00 85.44 204 GLU A O 1
ATOM 1726 N N . TYR A 1 205 ? -13.560 10.949 -7.922 1.00 85.38 205 TYR A N 1
ATOM 1727 C CA . TYR A 1 205 ? -13.257 10.492 -6.566 1.00 85.38 205 TYR A CA 1
ATOM 1728 C C . TYR A 1 205 ? -14.484 9.966 -5.828 1.00 85.38 205 TYR A C 1
ATOM 1730 O O . TYR A 1 205 ? -14.469 8.868 -5.271 1.00 85.38 205 TYR A O 1
ATOM 1738 N N . TYR A 1 206 ? -15.573 10.736 -5.833 1.00 81.62 206 TYR A N 1
ATOM 1739 C CA . TYR A 1 206 ? -16.798 10.290 -5.182 1.00 81.62 206 TYR A CA 1
ATOM 1740 C C . TYR A 1 206 ? -17.479 9.165 -5.958 1.00 81.62 206 TYR A C 1
ATOM 1742 O O . TYR A 1 206 ? -18.127 8.334 -5.330 1.00 81.62 206 TYR A O 1
ATOM 1750 N N . SER A 1 207 ? -17.343 9.105 -7.284 1.00 82.44 207 SER A N 1
ATOM 1751 C CA . SER A 1 207 ? -17.814 7.955 -8.060 1.00 82.44 207 SER A CA 1
ATOM 1752 C C . SER A 1 207 ? -17.100 6.680 -7.616 1.00 82.44 207 SER A C 1
ATOM 1754 O O . SER A 1 207 ? -17.761 5.693 -7.322 1.00 82.44 207 SER A O 1
ATOM 1756 N N . TYR A 1 208 ? -15.774 6.732 -7.480 1.00 80.50 208 TYR A N 1
ATOM 1757 C CA . TYR A 1 208 ? -14.948 5.613 -7.037 1.00 80.50 208 TYR A CA 1
ATOM 1758 C C . TYR A 1 208 ? -15.314 5.131 -5.632 1.00 80.50 208 TYR A C 1
ATOM 1760 O O . TYR A 1 208 ? -15.549 3.943 -5.419 1.00 80.50 208 TYR A O 1
ATOM 1768 N N . LEU A 1 209 ? -15.406 6.051 -4.665 1.00 78.44 209 LEU A N 1
ATOM 1769 C CA . LEU A 1 209 ? -15.748 5.692 -3.286 1.00 78.44 209 LEU A CA 1
ATOM 1770 C C . LEU A 1 209 ? -17.159 5.111 -3.147 1.00 78.44 209 LEU A C 1
ATOM 1772 O O . LEU A 1 209 ? -17.416 4.410 -2.178 1.00 78.44 209 LEU A O 1
ATOM 1776 N N . ASN A 1 210 ? -18.072 5.415 -4.075 1.00 76.31 210 ASN A N 1
ATOM 1777 C CA . ASN A 1 210 ? -19.455 4.936 -4.044 1.00 76.31 210 ASN A CA 1
ATOM 1778 C C . ASN A 1 210 ? -19.716 3.739 -4.974 1.00 76.31 210 ASN A C 1
ATOM 1780 O O . ASN A 1 210 ? -20.860 3.293 -5.055 1.00 76.31 210 ASN A O 1
ATOM 1784 N N . ASP A 1 211 ? -18.705 3.235 -5.683 1.00 76.50 211 ASP A N 1
ATOM 1785 C CA . ASP A 1 211 ? -18.868 2.100 -6.587 1.00 76.50 211 ASP A CA 1
ATOM 1786 C C . ASP A 1 211 ? -18.823 0.775 -5.820 1.00 76.50 211 ASP A C 1
ATOM 1788 O O . ASP A 1 211 ? -17.785 0.376 -5.287 1.00 76.50 211 ASP A O 1
ATOM 1792 N N . ILE A 1 212 ? -19.967 0.091 -5.846 1.00 71.06 212 ILE A N 1
ATOM 1793 C CA . ILE A 1 212 ? -20.235 -1.259 -5.337 1.00 71.06 212 ILE A CA 1
ATOM 1794 C C . ILE A 1 212 ? -19.139 -2.265 -5.671 1.00 71.06 212 ILE A C 1
ATOM 1796 O O . ILE A 1 212 ? -18.776 -3.083 -4.823 1.00 71.06 212 ILE A O 1
ATOM 1800 N N . ASN A 1 213 ? -18.592 -2.203 -6.880 1.00 74.75 213 ASN A N 1
ATOM 1801 C CA . ASN A 1 213 ? -17.615 -3.183 -7.339 1.00 74.75 213 ASN A CA 1
ATOM 1802 C C . ASN A 1 213 ? -16.241 -2.994 -6.684 1.00 74.75 213 ASN A C 1
ATOM 1804 O O . ASN A 1 213 ? -15.422 -3.907 -6.713 1.00 74.75 213 ASN A O 1
ATOM 1808 N N . ASN A 1 214 ? -16.003 -1.840 -6.050 1.00 76.12 214 ASN A N 1
ATOM 1809 C CA . ASN A 1 214 ? -14.695 -1.468 -5.515 1.00 76.12 214 ASN A CA 1
ATOM 1810 C C . ASN A 1 214 ? -14.618 -1.522 -3.989 1.00 76.12 214 ASN A C 1
ATOM 1812 O O . ASN A 1 214 ? -13.630 -1.082 -3.404 1.00 76.12 214 ASN A O 1
ATOM 1816 N N . HIS A 1 215 ? -15.657 -2.045 -3.333 1.00 75.88 215 HIS A N 1
ATOM 1817 C CA . HIS A 1 215 ? -15.804 -1.976 -1.881 1.00 75.88 215 HIS A CA 1
ATOM 1818 C C . HIS A 1 215 ? -14.649 -2.628 -1.128 1.00 75.88 215 HIS A C 1
ATOM 1820 O O . HIS A 1 215 ? -14.139 -2.037 -0.184 1.00 75.88 215 HIS A O 1
ATOM 1826 N N . GLU A 1 216 ? -14.205 -3.814 -1.542 1.00 75.94 216 GLU A N 1
ATOM 1827 C CA . GLU A 1 216 ? -13.038 -4.443 -0.920 1.00 75.94 216 GLU A CA 1
ATOM 1828 C C . GLU A 1 216 ? -11.790 -3.566 -1.080 1.00 75.94 216 GLU A C 1
ATOM 1830 O O . GLU A 1 216 ? -11.066 -3.343 -0.114 1.00 75.94 216 GLU A O 1
ATOM 1835 N N . TYR A 1 217 ? -11.567 -3.007 -2.268 1.00 81.38 217 TYR A N 1
ATOM 1836 C CA . TYR A 1 217 ? -10.373 -2.228 -2.595 1.00 81.38 217 TYR A CA 1
ATOM 1837 C C . TYR A 1 217 ? -10.323 -0.858 -1.907 1.00 81.38 217 TYR A C 1
ATOM 1839 O O . TYR A 1 217 ? -9.240 -0.325 -1.676 1.00 81.38 217 TYR A O 1
ATOM 1847 N N . ASN A 1 218 ? -11.473 -0.274 -1.555 1.00 83.25 218 ASN A N 1
ATOM 1848 C CA . ASN A 1 218 ? -11.545 1.087 -1.018 1.00 83.25 218 ASN A CA 1
ATOM 1849 C C . ASN A 1 218 ? -12.011 1.184 0.446 1.00 83.25 218 ASN A C 1
ATOM 1851 O O . ASN A 1 218 ? -11.977 2.281 1.011 1.00 83.25 218 ASN A O 1
ATOM 1855 N N . ILE A 1 219 ? -12.386 0.078 1.101 1.00 87.19 219 ILE A N 1
ATOM 1856 C CA . ILE A 1 219 ? -12.998 0.115 2.441 1.00 87.19 219 ILE A CA 1
ATOM 1857 C C . ILE A 1 219 ? -12.140 0.832 3.494 1.00 87.19 219 ILE A C 1
ATOM 1859 O O . ILE A 1 219 ? -12.658 1.593 4.316 1.00 87.19 219 ILE A O 1
ATOM 1863 N N . LEU A 1 220 ? -10.815 0.653 3.464 1.00 92.81 220 LEU A N 1
ATOM 1864 C CA . LEU A 1 220 ? -9.904 1.319 4.400 1.00 92.81 220 LEU A CA 1
ATOM 1865 C C . LEU A 1 220 ? -9.797 2.830 4.124 1.00 92.81 220 LEU A C 1
ATOM 1867 O O . LEU A 1 220 ? -9.704 3.633 5.061 1.00 92.81 220 LEU A O 1
ATOM 1871 N N . LEU A 1 221 ? -9.856 3.240 2.854 1.00 91.81 221 LEU A N 1
ATOM 1872 C CA . LEU A 1 221 ? -9.882 4.651 2.467 1.00 91.81 221 LEU A CA 1
ATOM 1873 C C . LEU A 1 221 ? -11.214 5.309 2.859 1.00 91.81 221 LEU A C 1
ATOM 1875 O O . LEU A 1 221 ? -11.229 6.447 3.336 1.00 91.81 221 LEU A O 1
ATOM 1879 N N . ILE A 1 222 ? -12.325 4.581 2.743 1.00 87.81 222 ILE A N 1
ATOM 1880 C CA . ILE A 1 222 ? -13.644 5.028 3.209 1.00 87.81 222 ILE A CA 1
ATOM 1881 C C . ILE A 1 222 ? -13.633 5.240 4.721 1.00 87.81 222 ILE A C 1
ATOM 1883 O O . ILE A 1 222 ? -14.021 6.312 5.188 1.00 87.81 222 ILE A O 1
ATOM 1887 N N . LEU A 1 223 ? -13.125 4.275 5.495 1.00 90.25 223 LEU A N 1
ATOM 1888 C CA . LEU A 1 223 ? -12.969 4.438 6.943 1.00 90.25 223 LEU A CA 1
ATOM 1889 C C . LEU A 1 223 ? -12.117 5.661 7.291 1.00 90.25 223 LEU A C 1
ATOM 1891 O O . LEU A 1 223 ? -12.473 6.438 8.179 1.00 90.25 223 LEU A O 1
ATOM 1895 N N . SER A 1 224 ? -11.012 5.856 6.572 1.00 93.75 224 SER A N 1
ATOM 1896 C CA . SER A 1 224 ? -10.149 7.025 6.757 1.00 93.75 224 SER A CA 1
ATOM 1897 C C . SER A 1 224 ? -10.899 8.322 6.478 1.00 93.75 224 SER A C 1
ATOM 1899 O O . SER A 1 224 ? -10.813 9.252 7.276 1.00 93.75 224 SER A O 1
ATOM 1901 N N . THR A 1 225 ? -11.696 8.365 5.411 1.00 90.31 225 THR A N 1
ATOM 1902 C CA . THR A 1 225 ? -12.534 9.517 5.056 1.00 90.31 225 THR A CA 1
ATOM 1903 C C . THR A 1 225 ? -13.535 9.827 6.170 1.00 90.31 225 THR A C 1
ATOM 1905 O O . THR A 1 225 ? -13.496 10.919 6.735 1.00 90.31 225 THR A O 1
ATOM 1908 N N . ILE A 1 226 ? -14.331 8.838 6.592 1.00 86.44 226 ILE A N 1
ATOM 1909 C CA . ILE A 1 226 ? -15.346 8.986 7.650 1.00 86.44 226 ILE A CA 1
ATOM 1910 C C . ILE A 1 226 ? -14.741 9.556 8.939 1.00 86.44 226 ILE A C 1
ATOM 1912 O O . ILE A 1 226 ? -15.321 10.437 9.581 1.00 86.44 226 ILE A O 1
ATOM 1916 N N . HIS A 1 227 ? -13.585 9.041 9.356 1.00 90.19 227 HIS A N 1
ATOM 1917 C CA . HIS A 1 227 ? -12.957 9.460 10.604 1.00 90.19 227 HIS A CA 1
ATOM 1918 C C . HIS A 1 227 ? -12.240 10.806 10.494 1.00 90.19 227 HIS A C 1
ATOM 1920 O O . HIS A 1 227 ? -12.347 11.626 11.409 1.00 90.19 227 HIS A O 1
ATOM 1926 N N . MET A 1 228 ? -11.509 11.046 9.408 1.00 94.44 228 MET A N 1
ATOM 1927 C CA . MET A 1 228 ? -10.674 12.238 9.264 1.00 94.44 228 MET A CA 1
ATOM 1928 C C . MET A 1 228 ? -11.483 13.484 8.884 1.00 94.44 228 MET A C 1
ATOM 1930 O O . MET A 1 228 ? -11.161 14.580 9.352 1.00 94.44 228 MET A O 1
ATOM 1934 N N . GLU A 1 229 ? -12.587 13.346 8.143 1.00 91.81 229 GLU A N 1
ATOM 1935 C CA . GLU A 1 229 ? -13.494 14.468 7.847 1.00 91.81 229 GLU A CA 1
ATOM 1936 C C . GLU A 1 229 ? -14.098 15.079 9.117 1.00 91.81 229 GLU A C 1
ATOM 1938 O O . GLU A 1 229 ? -14.260 16.297 9.204 1.00 91.81 229 GLU A O 1
ATOM 1943 N N . ARG A 1 230 ? -14.329 14.275 10.165 1.00 91.50 230 ARG A N 1
ATOM 1944 C CA . ARG A 1 230 ? -14.795 14.767 11.479 1.00 91.50 230 ARG A CA 1
ATOM 1945 C C . ARG A 1 230 ? -13.813 15.729 12.151 1.00 91.50 230 ARG A C 1
ATOM 1947 O O . ARG A 1 230 ? -14.200 16.472 13.053 1.00 91.50 230 ARG A O 1
ATOM 1954 N N . PHE A 1 231 ? -12.550 15.727 11.736 1.00 94.31 231 PHE A N 1
ATOM 1955 C CA . PHE A 1 231 ? -11.536 16.682 12.183 1.00 94.31 231 PHE A CA 1
ATOM 1956 C C . PHE A 1 231 ? -11.366 17.874 11.228 1.00 94.31 231 PHE A C 1
ATOM 1958 O O . PHE A 1 231 ? -10.479 18.704 11.436 1.00 94.31 231 PHE A O 1
ATOM 1965 N N . GLY A 1 232 ? -12.202 17.982 10.192 1.00 94.31 232 GLY A N 1
ATOM 1966 C CA . GLY A 1 232 ? -12.104 19.019 9.168 1.00 94.31 232 GLY A CA 1
ATOM 1967 C C . GLY A 1 232 ? -10.887 18.840 8.260 1.00 94.31 232 GLY A C 1
ATOM 1968 O O . GLY A 1 232 ? -10.293 19.837 7.829 1.00 94.31 232 GLY A O 1
ATOM 1969 N N . LEU A 1 233 ? -10.457 17.593 8.033 1.00 95.94 233 LEU A N 1
ATOM 1970 C CA . LEU A 1 233 ? -9.476 17.295 6.995 1.00 95.94 233 LEU A CA 1
ATOM 1971 C C . LEU A 1 233 ? -10.146 17.342 5.624 1.00 95.94 233 LEU A C 1
ATOM 1973 O O . LEU A 1 233 ? -11.269 16.877 5.449 1.00 95.94 233 LEU A O 1
ATOM 1977 N N . LYS A 1 234 ? -9.444 17.916 4.651 1.00 93.75 234 LYS A N 1
ATOM 1978 C CA . LYS A 1 234 ? -9.859 17.925 3.246 1.00 93.75 234 LYS A CA 1
ATOM 1979 C C . LYS A 1 234 ? -9.354 16.675 2.542 1.00 93.75 234 LYS A C 1
ATOM 1981 O O . LYS A 1 234 ? -8.337 16.114 2.937 1.00 93.75 234 LYS A O 1
ATOM 1986 N N . ARG A 1 235 ? -9.971 16.332 1.411 1.00 91.94 235 ARG A N 1
ATOM 1987 C CA . ARG A 1 235 ? -9.590 15.210 0.538 1.00 91.94 235 ARG A CA 1
ATOM 1988 C C . ARG A 1 235 ? -8.076 15.003 0.391 1.00 91.94 235 ARG A C 1
ATOM 1990 O O . ARG A 1 235 ? -7.584 13.920 0.667 1.00 91.94 235 ARG A O 1
ATOM 1997 N N . LYS A 1 236 ? -7.320 16.043 0.020 1.00 95.19 236 LYS A N 1
ATOM 1998 C CA . LYS A 1 236 ? -5.853 15.953 -0.117 1.00 95.19 236 LYS A CA 1
ATOM 1999 C C . LYS A 1 236 ? -5.160 15.479 1.172 1.00 95.19 236 LYS A C 1
ATOM 2001 O O . LYS A 1 236 ? -4.222 14.696 1.110 1.00 95.19 236 LYS A O 1
ATOM 2006 N N . GLU A 1 237 ? -5.592 15.989 2.322 1.00 97.50 237 GLU A N 1
ATOM 2007 C CA . GLU A 1 237 ? -5.031 15.644 3.635 1.00 97.50 237 GLU A CA 1
ATOM 2008 C C . GLU A 1 237 ? -5.413 14.208 4.026 1.00 97.50 237 GLU A C 1
ATOM 2010 O O . GLU A 1 237 ? -4.599 13.502 4.608 1.00 97.50 237 GLU A O 1
ATOM 2015 N N . ILE A 1 238 ? -6.618 13.760 3.655 1.00 96.81 238 ILE A N 1
ATOM 2016 C CA . ILE A 1 238 ? -7.099 12.388 3.876 1.00 96.81 238 ILE A CA 1
ATOM 2017 C C . ILE A 1 238 ? -6.308 11.389 3.025 1.00 96.81 238 ILE A C 1
ATOM 2019 O O . ILE A 1 238 ? -5.851 10.386 3.561 1.00 96.81 238 ILE A O 1
ATOM 2023 N N . LEU A 1 239 ? -6.092 11.681 1.738 1.00 97.06 239 LEU A N 1
ATOM 2024 C CA . LEU A 1 239 ? -5.287 10.836 0.847 1.00 97.06 239 LEU A CA 1
ATOM 2025 C C . LEU A 1 239 ? -3.836 10.746 1.335 1.00 97.06 239 LEU A C 1
ATOM 2027 O O . LEU A 1 239 ? -3.287 9.658 1.428 1.00 97.06 239 LEU A O 1
ATOM 2031 N N . ALA A 1 240 ? -3.236 11.873 1.736 1.00 97.94 240 ALA A N 1
ATOM 2032 C CA . ALA A 1 240 ? -1.883 11.877 2.297 1.00 97.94 240 ALA A CA 1
ATOM 2033 C C . ALA A 1 240 ? -1.794 11.118 3.634 1.00 97.94 240 ALA A C 1
ATOM 2035 O O . ALA A 1 240 ? -0.795 10.453 3.905 1.00 97.94 240 ALA A O 1
ATOM 2036 N N . PHE A 1 241 ? -2.832 11.201 4.472 1.00 98.50 241 PHE A N 1
ATOM 2037 C CA . PHE A 1 241 ? -2.934 10.383 5.677 1.00 98.50 241 PHE A CA 1
ATOM 2038 C C . PHE A 1 241 ? -3.023 8.896 5.331 1.00 98.50 241 PHE A C 1
ATOM 2040 O O . PHE A 1 241 ? -2.295 8.105 5.924 1.00 98.50 241 PHE A O 1
ATOM 2047 N N . PHE A 1 242 ? -3.852 8.518 4.356 1.00 98.19 242 PHE A N 1
ATOM 2048 C CA . PHE A 1 242 ? -3.985 7.128 3.933 1.00 98.19 242 PHE A CA 1
ATOM 2049 C C . PHE A 1 242 ? -2.679 6.566 3.362 1.00 98.19 242 PHE A C 1
ATOM 2051 O O . PHE A 1 242 ? -2.261 5.493 3.788 1.00 98.19 242 PHE A O 1
ATOM 2058 N N . SER A 1 243 ? -1.983 7.307 2.491 1.00 98.12 243 SER A N 1
ATOM 2059 C CA . SER A 1 243 ? -0.654 6.910 2.000 1.00 98.12 243 SER A CA 1
ATOM 2060 C C . SER A 1 243 ? 0.332 6.685 3.148 1.00 98.12 243 SER A C 1
ATOM 2062 O O . SER A 1 243 ? 1.045 5.685 3.175 1.00 98.12 243 SER A O 1
ATOM 2064 N N . ALA A 1 244 ? 0.317 7.548 4.168 1.00 98.44 244 ALA A N 1
ATOM 2065 C CA . ALA A 1 244 ? 1.157 7.357 5.344 1.00 98.44 244 ALA A CA 1
ATOM 2066 C C . ALA A 1 244 ? 0.753 6.138 6.191 1.00 98.44 244 ALA A C 1
ATOM 2068 O O . ALA A 1 244 ? 1.634 5.494 6.757 1.00 98.44 244 ALA A O 1
ATOM 2069 N N . VAL A 1 245 ? -0.543 5.808 6.285 1.00 98.56 245 VAL A N 1
ATOM 2070 C CA . VAL A 1 245 ? -1.018 4.564 6.917 1.00 98.56 245 VAL A CA 1
ATOM 2071 C C . VAL A 1 245 ? -0.491 3.362 6.147 1.00 98.56 245 VAL A C 1
ATOM 2073 O O . VAL A 1 245 ? 0.155 2.515 6.759 1.00 98.56 245 VAL A O 1
ATOM 2076 N N . ALA A 1 246 ? -0.715 3.312 4.832 1.00 97.81 246 ALA A N 1
ATOM 2077 C CA . ALA A 1 246 ? -0.270 2.218 3.977 1.00 97.81 246 ALA A CA 1
ATOM 2078 C C . ALA A 1 246 ? 1.238 2.003 4.096 1.00 97.81 246 ALA A C 1
ATOM 2080 O O . ALA A 1 246 ? 1.681 0.932 4.508 1.00 97.81 246 ALA A O 1
ATOM 2081 N N . GLY A 1 247 ? 2.024 3.053 3.887 1.00 96.69 247 GLY A N 1
ATOM 2082 C CA . GLY A 1 247 ? 3.470 2.969 3.982 1.00 96.69 247 GLY A CA 1
ATOM 2083 C C . GLY A 1 247 ? 4.003 2.644 5.377 1.00 96.69 247 GLY A C 1
ATOM 2084 O O . GLY A 1 247 ? 4.912 1.824 5.500 1.00 96.69 247 GLY A O 1
ATOM 2085 N N . PHE A 1 248 ? 3.418 3.202 6.447 1.00 97.31 248 PHE A N 1
ATOM 2086 C CA . PHE A 1 248 ? 3.745 2.782 7.817 1.00 97.31 248 PHE A CA 1
ATOM 2087 C C . PHE A 1 248 ? 3.484 1.289 7.996 1.00 97.31 248 PHE A C 1
ATOM 2089 O O . PHE A 1 248 ? 4.325 0.576 8.535 1.00 97.31 248 PHE A O 1
ATOM 2096 N N . THR A 1 249 ? 2.334 0.809 7.526 1.00 96.44 249 THR A N 1
ATOM 2097 C CA . THR A 1 249 ? 1.961 -0.591 7.689 1.00 96.44 249 THR A CA 1
ATOM 2098 C C . THR A 1 249 ? 2.803 -1.524 6.847 1.00 96.44 249 THR A C 1
ATOM 2100 O O . THR A 1 249 ? 3.214 -2.528 7.398 1.00 96.44 249 THR A O 1
ATOM 2103 N N . PHE A 1 250 ? 3.136 -1.217 5.593 1.00 95.44 250 PHE A N 1
ATOM 2104 C CA . PHE A 1 250 ? 3.992 -2.063 4.755 1.00 95.44 250 PHE A CA 1
ATOM 2105 C C . PHE A 1 250 ? 5.460 -2.042 5.184 1.00 95.44 250 PHE A C 1
ATOM 2107 O O . PHE A 1 250 ? 6.156 -3.051 5.077 1.00 95.44 250 PHE A O 1
ATOM 2114 N N . ASN A 1 251 ? 5.934 -0.908 5.699 1.00 94.81 251 ASN A N 1
ATOM 2115 C CA . ASN A 1 251 ? 7.346 -0.686 5.985 1.00 94.81 251 ASN A CA 1
ATOM 2116 C C . ASN A 1 251 ? 7.676 -0.629 7.484 1.00 94.81 251 ASN A C 1
ATOM 2118 O O . ASN A 1 251 ? 8.714 -0.092 7.873 1.00 94.81 251 ASN A O 1
ATOM 2122 N N . LEU A 1 252 ? 6.809 -1.162 8.344 1.00 94.44 252 LEU A N 1
ATOM 2123 C CA . LEU A 1 252 ? 7.174 -1.412 9.735 1.00 94.44 252 LEU A CA 1
ATOM 2124 C C . LEU A 1 252 ? 8.120 -2.619 9.804 1.00 94.44 252 LEU A C 1
ATOM 2126 O O . LEU A 1 252 ? 7.831 -3.654 9.199 1.00 94.44 252 LEU A O 1
ATOM 2130 N N . TYR A 1 253 ? 9.225 -2.477 10.532 1.00 91.62 253 TYR A N 1
ATOM 2131 C CA . TYR A 1 253 ? 10.185 -3.548 10.806 1.00 91.62 253 TYR A CA 1
ATOM 2132 C C . TYR A 1 253 ? 9.578 -4.602 11.748 1.00 91.62 253 TYR A C 1
ATOM 2134 O O . TYR A 1 253 ? 8.635 -4.319 12.500 1.00 91.62 253 TYR A O 1
ATOM 2142 N N . SER A 1 254 ? 10.116 -5.817 11.722 1.00 90.12 254 SER A N 1
ATOM 2143 C CA . SER A 1 254 ? 9.521 -7.026 12.316 1.00 90.12 254 SER A CA 1
ATOM 2144 C C . SER A 1 254 ? 9.288 -6.888 13.821 1.00 90.12 254 SER A C 1
ATOM 2146 O O . SER A 1 254 ? 8.203 -7.177 14.341 1.00 90.12 254 SER A O 1
ATOM 2148 N N . SER A 1 255 ? 10.282 -6.348 14.529 1.00 90.50 255 SER A N 1
ATOM 2149 C CA . SER A 1 255 ? 10.163 -6.081 15.969 1.00 90.50 255 SER A CA 1
ATOM 2150 C C . SER A 1 255 ? 9.099 -5.025 16.276 1.00 90.50 255 SER A C 1
ATOM 2152 O O . SER A 1 255 ? 8.366 -5.144 17.258 1.00 90.50 255 SER A O 1
ATOM 2154 N N . GLY A 1 256 ? 8.962 -4.012 15.417 1.00 93.69 256 GLY A N 1
ATOM 2155 C CA . GLY A 1 256 ? 7.938 -2.979 15.542 1.00 93.69 256 GLY A CA 1
ATOM 2156 C C . GLY A 1 256 ? 6.537 -3.575 15.473 1.00 93.69 256 GLY A C 1
ATOM 2157 O O . GLY A 1 256 ? 5.696 -3.278 16.318 1.00 93.69 256 GLY A O 1
ATOM 2158 N N . ILE A 1 257 ? 6.293 -4.482 14.530 1.00 94.12 257 ILE A N 1
ATOM 2159 C CA . ILE A 1 257 ? 4.995 -5.160 14.398 1.00 94.12 257 ILE A CA 1
ATOM 2160 C C . ILE A 1 257 ? 4.706 -6.010 15.625 1.00 94.12 257 ILE A C 1
ATOM 2162 O O . ILE A 1 257 ? 3.596 -5.955 16.141 1.00 94.12 257 ILE A O 1
ATOM 2166 N N . SER A 1 258 ? 5.700 -6.729 16.139 1.00 92.44 258 SER A N 1
ATOM 2167 C CA . SER A 1 258 ? 5.555 -7.541 17.351 1.00 92.44 258 SER A CA 1
ATOM 2168 C C . SER A 1 258 ? 5.187 -6.699 18.579 1.00 92.44 258 SER A C 1
ATOM 2170 O O . SER A 1 258 ? 4.321 -7.078 19.374 1.00 92.44 258 SER A O 1
ATOM 2172 N N . ILE A 1 259 ? 5.771 -5.505 18.716 1.00 93.31 259 ILE A N 1
ATOM 2173 C CA . ILE A 1 259 ? 5.391 -4.533 19.754 1.00 93.31 259 ILE A CA 1
ATOM 2174 C C . ILE A 1 259 ? 3.929 -4.111 19.574 1.00 93.31 259 ILE A C 1
ATOM 2176 O O . ILE A 1 259 ? 3.152 -4.126 20.534 1.00 93.31 259 ILE A O 1
ATOM 2180 N N . LEU A 1 260 ? 3.523 -3.774 18.348 1.00 95.88 260 LEU A N 1
ATOM 2181 C CA . LEU A 1 260 ? 2.153 -3.336 18.074 1.00 95.88 260 LEU A CA 1
ATOM 2182 C C . LEU A 1 260 ? 1.131 -4.470 18.163 1.00 95.88 260 LEU A C 1
ATOM 2184 O O . LEU A 1 260 ? 0.002 -4.214 18.572 1.00 95.88 260 LEU A O 1
ATOM 2188 N N . ALA A 1 261 ? 1.509 -5.716 17.881 1.00 95.75 261 ALA A N 1
ATOM 2189 C CA . ALA A 1 261 ? 0.656 -6.895 18.016 1.00 95.75 261 ALA A CA 1
ATOM 2190 C C . ALA A 1 261 ? 0.141 -7.042 19.452 1.00 95.75 261 ALA A C 1
ATOM 2192 O O . ALA A 1 261 ? -1.045 -7.299 19.671 1.00 95.75 261 ALA A O 1
ATOM 2193 N N . ASN A 1 262 ? 1.009 -6.784 20.437 1.00 91.06 262 ASN A N 1
ATOM 2194 C CA . ASN A 1 262 ? 0.645 -6.793 21.853 1.00 91.06 262 ASN A CA 1
ATOM 2195 C C . ASN A 1 262 ? -0.383 -5.711 22.216 1.00 91.06 262 ASN A C 1
ATOM 2197 O O . ASN A 1 262 ? -1.193 -5.934 23.110 1.00 91.06 262 ASN A O 1
ATOM 2201 N N . ARG A 1 263 ? -0.393 -4.572 21.512 1.00 94.00 263 ARG A N 1
ATOM 2202 C CA . ARG A 1 263 ? -1.374 -3.492 21.719 1.00 94.00 263 ARG A CA 1
ATOM 2203 C C . ARG A 1 263 ? -2.661 -3.723 20.941 1.00 94.00 263 ARG A C 1
ATOM 2205 O O . ARG A 1 263 ? -3.745 -3.576 21.489 1.00 94.00 263 ARG A O 1
ATOM 2212 N N . ILE A 1 264 ? -2.562 -4.142 19.683 1.00 95.31 264 ILE A N 1
ATOM 2213 C CA . ILE A 1 264 ? -3.713 -4.447 18.825 1.00 95.31 264 ILE A CA 1
ATOM 2214 C C . ILE A 1 264 ? -4.589 -5.528 19.449 1.00 95.31 264 ILE A C 1
ATOM 2216 O O . ILE A 1 264 ? -5.810 -5.386 19.483 1.00 95.31 264 ILE A O 1
ATOM 2220 N N . PHE A 1 265 ? -3.964 -6.565 20.007 1.00 94.31 265 PHE A N 1
ATOM 2221 C CA . PHE A 1 265 ? -4.642 -7.630 20.736 1.00 94.31 265 PHE A CA 1
ATOM 2222 C C . PHE A 1 265 ? -5.611 -7.111 21.814 1.00 94.31 265 PHE A C 1
ATOM 2224 O O . PHE A 1 265 ? -6.684 -7.684 22.007 1.00 94.31 265 PHE A O 1
ATOM 2231 N N . GLU A 1 266 ? -5.253 -6.032 22.517 1.00 92.94 266 GLU A N 1
ATOM 2232 C CA . GLU A 1 266 ? -6.055 -5.455 23.605 1.00 92.94 266 GLU A CA 1
ATOM 2233 C C . GLU A 1 266 ? -7.341 -4.791 23.091 1.00 92.94 266 GLU A C 1
ATOM 2235 O O . GLU A 1 266 ? -8.333 -4.730 23.817 1.00 92.94 266 GLU A O 1
ATOM 2240 N N . TYR A 1 267 ? -7.360 -4.350 21.830 1.00 93.25 267 TYR A N 1
ATOM 2241 C CA . TYR A 1 267 ? -8.509 -3.687 21.204 1.00 93.25 267 TYR A CA 1
ATOM 2242 C C . TYR A 1 267 ? -9.499 -4.652 20.543 1.00 93.25 267 TYR A C 1
ATOM 2244 O O . TYR A 1 267 ? -10.535 -4.223 20.034 1.00 93.25 267 TYR A O 1
ATOM 2252 N N . ILE A 1 268 ? -9.209 -5.954 20.536 1.00 94.94 268 ILE A N 1
ATOM 2253 C CA . ILE A 1 268 ? -10.057 -6.961 19.898 1.00 94.94 268 ILE A CA 1
ATOM 2254 C C . ILE A 1 268 ? -10.936 -7.637 20.956 1.00 94.94 268 ILE A C 1
ATOM 2256 O O . ILE A 1 268 ? -10.459 -8.357 21.831 1.00 94.94 268 ILE A O 1
ATOM 2260 N N . GLY A 1 269 ? -12.255 -7.443 20.847 1.00 91.88 269 GLY A N 1
ATOM 2261 C CA . GLY A 1 269 ? -13.247 -8.019 21.769 1.00 91.88 269 GLY A CA 1
ATOM 2262 C C . GLY A 1 269 ? -13.544 -9.515 21.571 1.00 91.88 269 GLY A C 1
ATOM 2263 O O . GLY A 1 269 ? -14.280 -10.100 22.360 1.00 91.88 269 GLY A O 1
ATOM 2264 N N . SER A 1 270 ? -12.992 -10.144 20.530 1.00 93.75 270 SER A N 1
ATOM 2265 C CA . SER A 1 270 ? -13.150 -11.576 20.226 1.00 93.75 270 SER A CA 1
ATOM 2266 C C . SER A 1 270 ? -12.000 -12.406 20.803 1.00 93.75 270 SER A C 1
ATOM 2268 O O . SER A 1 270 ? -10.888 -11.903 20.943 1.00 93.75 270 SER A O 1
ATOM 2270 N N . LYS A 1 271 ? -12.220 -13.705 21.059 1.00 94.44 271 LYS A N 1
ATOM 2271 C CA . LYS A 1 271 ? -11.135 -14.654 21.384 1.00 94.44 271 LYS A CA 1
ATOM 2272 C C . LYS A 1 271 ? -10.126 -14.807 20.239 1.00 94.44 271 LYS A C 1
ATOM 2274 O O . LYS A 1 271 ? -8.968 -15.091 20.504 1.00 94.44 271 LYS A O 1
ATOM 2279 N N . LEU A 1 272 ? -10.511 -14.528 18.993 1.00 95.81 272 LEU A N 1
ATOM 2280 C CA . LEU A 1 272 ? -9.600 -14.586 17.839 1.00 95.81 272 LEU A CA 1
ATOM 2281 C C . LEU A 1 272 ? -8.440 -13.581 17.908 1.00 95.81 272 LEU A C 1
ATOM 2283 O O . LEU A 1 272 ? -7.499 -13.682 17.127 1.00 95.81 272 LEU A O 1
ATOM 2287 N N . LYS A 1 273 ? -8.452 -12.658 18.878 1.00 95.75 273 LYS A N 1
ATOM 2288 C CA . LYS A 1 273 ? -7.314 -11.788 19.184 1.00 95.75 273 LYS A CA 1
ATOM 2289 C C . LYS A 1 273 ? -5.991 -12.540 19.339 1.00 95.75 273 LYS A C 1
ATOM 2291 O O . LYS A 1 273 ? -4.970 -12.022 18.907 1.00 95.75 273 LYS A O 1
ATOM 2296 N N . TYR A 1 274 ? -6.001 -13.749 19.915 1.00 95.69 274 TYR A N 1
ATOM 2297 C CA . TYR A 1 274 ? -4.787 -14.555 20.100 1.00 95.69 274 TYR A CA 1
ATOM 2298 C C . TYR A 1 274 ? -4.176 -14.961 18.758 1.00 95.69 274 TYR A C 1
ATOM 2300 O O . TYR A 1 274 ? -2.980 -14.772 18.558 1.00 95.69 274 TYR A O 1
ATOM 2308 N N . CYS A 1 275 ? -5.001 -15.424 17.818 1.00 95.00 275 CYS A N 1
ATOM 2309 C CA . CYS A 1 275 ? -4.565 -15.743 16.461 1.00 95.00 275 CYS A CA 1
ATOM 2310 C C . CYS A 1 275 ? -4.056 -14.488 15.734 1.00 95.00 275 CYS A C 1
ATOM 2312 O O . CYS A 1 275 ? -2.963 -14.513 15.182 1.00 95.00 275 CYS A O 1
ATOM 2314 N N . VAL A 1 276 ? -4.776 -13.357 15.828 1.00 95.19 276 VAL A N 1
ATOM 2315 C CA . VAL A 1 276 ? -4.328 -12.075 15.243 1.00 95.19 276 VAL A CA 1
ATOM 2316 C C . VAL A 1 276 ? -2.959 -11.663 15.783 1.00 95.19 276 VAL A C 1
ATOM 2318 O O . VAL A 1 276 ? -2.092 -11.261 15.015 1.00 95.19 276 VAL A O 1
ATOM 2321 N N . LYS A 1 277 ? -2.743 -11.774 17.098 1.00 95.44 277 LYS A N 1
ATOM 2322 C CA . LYS A 1 277 ? -1.446 -11.480 17.716 1.00 95.44 277 LYS A CA 1
ATOM 2323 C C . LYS A 1 277 ? -0.354 -12.407 17.187 1.00 95.44 277 LYS A C 1
ATOM 2325 O O . LYS A 1 277 ? 0.710 -11.916 16.830 1.00 95.44 277 LYS A O 1
ATOM 2330 N N . ALA A 1 278 ? -0.609 -13.714 17.143 1.00 92.94 278 ALA A N 1
ATOM 2331 C CA . ALA A 1 278 ? 0.366 -14.690 16.667 1.00 92.94 278 ALA A CA 1
ATOM 2332 C C . ALA A 1 278 ? 0.769 -14.431 15.208 1.00 92.94 278 ALA A C 1
ATOM 2334 O O . ALA A 1 278 ? 1.956 -14.434 14.892 1.00 92.94 278 ALA A O 1
ATOM 2335 N N . ASP A 1 279 ? -0.199 -14.146 14.339 1.00 91.81 279 ASP A N 1
ATOM 2336 C CA . ASP A 1 279 ? 0.058 -13.885 12.923 1.00 91.81 279 ASP A CA 1
ATOM 2337 C C . ASP A 1 279 ? 0.747 -12.528 12.699 1.00 91.81 279 ASP A C 1
ATOM 2339 O O . ASP A 1 279 ? 1.691 -12.451 11.911 1.00 91.81 279 ASP A O 1
ATOM 2343 N N . LEU A 1 280 ? 0.378 -11.478 13.446 1.00 93.19 280 LEU A N 1
ATOM 2344 C CA . LEU A 1 280 ? 1.103 -10.198 13.422 1.00 93.19 280 LEU A CA 1
ATOM 2345 C C . LEU A 1 280 ? 2.565 -10.366 13.863 1.00 93.19 280 LEU A C 1
ATOM 2347 O O . LEU A 1 280 ? 3.456 -9.817 13.220 1.00 93.19 280 LEU A O 1
ATOM 2351 N N . CYS A 1 281 ? 2.845 -11.152 14.909 1.00 90.06 281 CYS A N 1
ATOM 2352 C CA . CYS A 1 281 ? 4.225 -11.438 15.324 1.00 90.06 281 CYS A CA 1
ATOM 2353 C C . CYS A 1 281 ? 5.038 -12.174 14.241 1.00 90.06 281 CYS A C 1
ATOM 2355 O O . CYS A 1 281 ? 6.257 -12.058 14.224 1.00 90.06 281 CYS A O 1
ATOM 2357 N N . ARG A 1 282 ? 4.383 -12.868 13.299 1.00 85.38 282 ARG A N 1
ATOM 2358 C CA . ARG A 1 282 ? 5.010 -13.465 12.101 1.00 85.38 282 ARG A CA 1
ATOM 2359 C C . ARG A 1 282 ? 5.005 -12.539 10.889 1.00 85.38 282 ARG A C 1
ATOM 2361 O O . ARG A 1 282 ? 5.116 -13.004 9.752 1.00 85.38 282 ARG A O 1
ATOM 2368 N N . ASN A 1 283 ? 4.846 -11.238 11.113 1.00 87.38 283 ASN A N 1
ATOM 2369 C CA . ASN A 1 283 ? 4.855 -10.219 10.071 1.00 87.38 283 ASN A CA 1
ATOM 2370 C C . ASN A 1 283 ? 3.648 -10.273 9.099 1.00 87.38 283 ASN A C 1
ATOM 2372 O O . ASN A 1 283 ? 3.701 -9.722 7.999 1.00 87.38 283 ASN A O 1
ATOM 2376 N N . GLN A 1 284 ? 2.553 -10.941 9.486 1.00 88.12 284 GLN A N 1
ATOM 2377 C CA . GLN A 1 284 ? 1.349 -11.113 8.656 1.00 88.12 284 GLN A CA 1
ATOM 2378 C C . GLN A 1 284 ? 0.207 -10.185 9.082 1.00 88.12 284 GLN A C 1
ATOM 2380 O O . GLN A 1 284 ? 0.321 -9.450 10.061 1.00 88.12 284 GLN A O 1
ATOM 2385 N N . LEU A 1 285 ? -0.908 -10.207 8.348 1.00 90.50 285 LEU A N 1
ATOM 2386 C CA . LEU A 1 285 ? -2.127 -9.444 8.638 1.00 90.50 285 LEU A CA 1
ATOM 2387 C C . LEU A 1 285 ? -1.908 -7.921 8.679 1.00 90.50 285 LEU A C 1
ATOM 2389 O O . LEU A 1 285 ? -2.517 -7.203 9.481 1.00 90.50 285 LEU A O 1
ATOM 2393 N N . ARG A 1 286 ? -1.062 -7.386 7.788 1.00 92.75 286 ARG A N 1
ATOM 2394 C CA . ARG A 1 286 ? -0.742 -5.942 7.765 1.00 92.75 286 ARG A CA 1
ATOM 2395 C C . ARG A 1 286 ? -1.961 -5.057 7.478 1.00 92.75 286 ARG A C 1
ATOM 2397 O O . ARG A 1 286 ? -2.036 -3.930 7.962 1.00 92.75 286 ARG A O 1
ATOM 2404 N N . HIS A 1 287 ? -2.967 -5.595 6.796 1.00 92.88 287 HIS A N 1
ATOM 2405 C CA . HIS A 1 287 ? -4.268 -4.955 6.604 1.00 92.88 287 HIS A CA 1
ATOM 2406 C C . HIS A 1 287 ? -5.033 -4.743 7.931 1.00 92.88 287 HIS A C 1
ATOM 2408 O O . HIS A 1 287 ? -5.694 -3.717 8.103 1.00 92.88 287 HIS A O 1
ATOM 2414 N N . ILE A 1 288 ? -4.889 -5.642 8.916 1.00 95.12 288 ILE A N 1
ATOM 2415 C CA . ILE A 1 288 ? -5.449 -5.466 10.270 1.00 95.12 288 ILE A CA 1
ATOM 2416 C C . ILE A 1 288 ? -4.694 -4.363 11.023 1.00 95.12 288 ILE A C 1
ATOM 2418 O O . ILE A 1 288 ? -5.320 -3.534 11.689 1.00 95.12 288 ILE A O 1
ATOM 2422 N N . LEU A 1 289 ? -3.364 -4.294 10.887 1.00 96.38 289 LEU A N 1
ATOM 2423 C CA . LEU A 1 289 ? -2.571 -3.178 11.420 1.00 96.38 289 LEU A CA 1
ATOM 2424 C C . LEU A 1 289 ? -3.011 -1.839 10.801 1.00 96.38 289 LEU A C 1
ATOM 2426 O O . LEU A 1 289 ? -3.132 -0.849 11.525 1.00 96.38 289 LEU A O 1
ATOM 2430 N N . ALA A 1 290 ? -3.300 -1.798 9.498 1.00 97.50 290 ALA A N 1
ATOM 2431 C CA . ALA A 1 290 ? -3.766 -0.590 8.814 1.00 97.50 290 ALA A CA 1
ATOM 2432 C C . ALA A 1 290 ? -5.141 -0.152 9.330 1.00 97.50 290 ALA A C 1
ATOM 2434 O O . ALA A 1 290 ? -5.317 1.001 9.735 1.00 97.50 290 ALA A O 1
ATOM 2435 N N . PHE A 1 291 ? -6.081 -1.095 9.423 1.00 97.06 291 PHE A N 1
ATOM 2436 C CA . PHE A 1 291 ? -7.395 -0.876 10.022 1.00 97.06 291 PHE A CA 1
ATOM 2437 C C . PHE A 1 291 ? -7.295 -0.284 11.435 1.00 97.06 291 PHE A C 1
ATOM 2439 O O . PHE A 1 291 ? -7.882 0.765 11.721 1.00 97.06 291 PHE A O 1
ATOM 2446 N N . HIS A 1 292 ? -6.506 -0.905 12.316 1.00 97.50 292 HIS A N 1
ATOM 2447 C CA . HIS A 1 292 ? -6.323 -0.392 13.675 1.00 97.50 292 HIS A CA 1
ATOM 2448 C C . HIS A 1 292 ? -5.605 0.949 13.688 1.00 97.50 292 HIS A C 1
ATOM 2450 O O . HIS A 1 292 ? -5.985 1.809 14.473 1.00 97.50 292 HIS A O 1
ATOM 2456 N N . THR A 1 293 ? -4.638 1.188 12.804 1.00 98.38 293 THR A N 1
ATOM 2457 C CA . THR A 1 293 ? -3.962 2.489 12.702 1.00 98.38 293 THR A CA 1
ATOM 2458 C C . THR A 1 293 ? -4.959 3.608 12.397 1.00 98.38 293 THR A C 1
ATOM 2460 O O . THR A 1 293 ? -4.917 4.653 13.051 1.00 98.38 293 THR A O 1
ATOM 2463 N N . ILE A 1 294 ? -5.910 3.385 11.486 1.00 97.94 294 ILE A N 1
ATOM 2464 C CA . ILE A 1 294 ? -6.972 4.351 11.161 1.00 97.94 294 ILE A CA 1
ATOM 2465 C C . ILE A 1 294 ? -7.869 4.604 12.379 1.00 97.94 294 ILE A C 1
ATOM 2467 O O . ILE A 1 294 ? -8.060 5.755 12.784 1.00 97.94 294 ILE A O 1
ATOM 2471 N N . LEU A 1 295 ? -8.380 3.540 13.010 1.00 95.94 295 LEU A N 1
ATOM 2472 C CA . LEU A 1 295 ? -9.267 3.674 14.170 1.00 95.94 295 LEU A CA 1
ATOM 2473 C C . LEU A 1 295 ? -8.568 4.333 15.363 1.00 95.94 295 LEU A C 1
ATOM 2475 O O . LEU A 1 295 ? -9.112 5.248 15.986 1.00 95.94 295 LEU A O 1
ATOM 2479 N N . ARG A 1 296 ? -7.346 3.888 15.677 1.00 97.06 296 ARG A N 1
ATOM 2480 C CA . ARG A 1 296 ? -6.555 4.426 16.786 1.00 97.06 296 ARG A CA 1
ATOM 2481 C C . ARG A 1 296 ? -6.191 5.882 16.537 1.00 97.06 296 ARG A C 1
ATOM 2483 O O . ARG A 1 296 ? -6.215 6.649 17.488 1.00 97.06 296 ARG A O 1
ATOM 2490 N N . SER A 1 297 ? -5.959 6.297 15.291 1.00 98.12 297 SER A N 1
ATOM 2491 C CA . SER A 1 297 ? -5.721 7.710 14.956 1.00 98.12 297 SER A CA 1
ATOM 2492 C C . SER A 1 297 ? -6.883 8.594 15.398 1.00 98.12 297 SER A C 1
ATOM 2494 O O . SER A 1 297 ? -6.683 9.603 16.080 1.00 98.12 297 SER A O 1
ATOM 2496 N N . TYR A 1 298 ? -8.112 8.186 15.079 1.00 96.31 298 TYR A N 1
ATOM 2497 C CA . TYR A 1 298 ? -9.313 8.907 15.492 1.00 96.31 298 TYR A CA 1
ATOM 2498 C C . TYR A 1 298 ? -9.498 8.920 17.014 1.00 96.31 298 TYR A C 1
ATOM 2500 O O . TYR A 1 298 ? -9.777 9.968 17.608 1.00 96.31 298 TYR A O 1
ATOM 2508 N N . GLU A 1 299 ? -9.341 7.768 17.661 1.00 95.62 299 GLU A N 1
ATOM 2509 C CA . GLU A 1 299 ? -9.527 7.647 19.107 1.00 95.62 299 GLU A CA 1
ATOM 2510 C C . GLU A 1 299 ? -8.445 8.379 19.898 1.00 95.62 299 GLU A C 1
ATOM 2512 O O . GLU A 1 299 ? -8.754 9.077 20.861 1.00 95.62 299 GLU A O 1
ATOM 2517 N N . PHE A 1 300 ? -7.192 8.305 19.459 1.00 97.00 300 PHE A N 1
ATOM 2518 C CA . PHE A 1 300 ? -6.064 8.970 20.094 1.00 97.00 300 PHE A CA 1
ATOM 2519 C C . PHE A 1 300 ? -6.241 10.489 20.093 1.00 97.00 300 PHE A C 1
ATOM 2521 O O . PHE A 1 300 ? -6.070 11.129 21.132 1.00 97.00 300 PHE A O 1
ATOM 2528 N N . ILE A 1 301 ? -6.655 11.080 18.967 1.00 97.38 301 ILE A N 1
ATOM 2529 C CA . ILE A 1 301 ? -6.934 12.524 18.875 1.00 97.38 301 ILE A CA 1
ATOM 2530 C C . ILE A 1 301 ? -8.082 12.933 19.811 1.00 97.38 301 ILE A C 1
ATOM 2532 O O . ILE A 1 301 ? -8.051 14.021 20.394 1.00 97.38 301 ILE A O 1
ATOM 2536 N N . ASN A 1 302 ? -9.096 12.078 19.960 1.00 96.12 302 ASN A N 1
ATOM 2537 C CA . ASN A 1 302 ? -10.269 12.343 20.794 1.00 96.12 302 ASN A CA 1
ATOM 2538 C C . ASN A 1 302 ? -10.114 11.922 22.262 1.00 96.12 302 ASN A C 1
ATOM 2540 O O . ASN A 1 302 ? -10.996 12.228 23.066 1.00 96.12 302 ASN A O 1
ATOM 2544 N N . HIS A 1 303 ? -9.016 11.262 22.630 1.00 95.25 303 HIS A N 1
ATOM 2545 C CA . HIS A 1 303 ? -8.803 10.775 23.986 1.00 95.25 303 HIS A CA 1
ATOM 2546 C C . HIS A 1 303 ? -8.833 11.938 25.000 1.00 95.25 303 HIS A C 1
ATOM 2548 O O . HIS A 1 303 ? -8.207 12.973 24.744 1.00 95.25 303 HIS A O 1
ATOM 2554 N N . PRO A 1 304 ? -9.481 11.798 26.177 1.00 94.00 304 PRO A N 1
ATOM 2555 C CA . PRO A 1 304 ? -9.567 12.871 27.174 1.00 94.00 304 PRO A CA 1
ATOM 2556 C C . PRO A 1 304 ? -8.216 13.502 27.548 1.00 94.00 304 PRO A C 1
ATOM 2558 O O . PRO A 1 304 ? -8.104 14.726 27.612 1.00 94.00 304 PRO A O 1
ATOM 2561 N N . TYR A 1 305 ? -7.162 12.689 27.694 1.00 91.69 305 TYR A N 1
ATOM 2562 C CA . TYR A 1 305 ? -5.791 13.169 27.953 1.00 91.69 305 TYR A CA 1
ATOM 2563 C C . TYR A 1 305 ? -5.205 14.057 26.841 1.00 91.69 305 TYR A C 1
ATOM 2565 O O . TYR A 1 305 ? -4.318 14.868 27.098 1.00 91.69 305 TYR A O 1
ATOM 2573 N N . ASN A 1 306 ? -5.715 13.954 25.613 1.00 93.50 306 ASN A N 1
ATOM 2574 C CA . ASN A 1 306 ? -5.261 14.733 24.464 1.00 93.50 306 ASN A CA 1
ATOM 2575 C C . ASN A 1 306 ? -6.137 15.963 24.184 1.00 93.50 306 ASN A C 1
ATOM 2577 O O . ASN A 1 306 ? -5.853 16.698 23.237 1.00 93.50 306 ASN A O 1
ATOM 2581 N N . ARG A 1 307 ? -7.143 16.269 25.019 1.00 91.25 307 ARG A N 1
ATOM 2582 C CA . ARG A 1 307 ? -8.081 17.390 24.804 1.00 91.25 307 ARG A CA 1
ATOM 2583 C C . ARG A 1 307 ? -7.378 18.729 24.547 1.00 91.25 307 ARG A C 1
ATOM 2585 O O . ARG A 1 307 ? -7.762 19.449 23.630 1.00 91.25 307 ARG A O 1
ATOM 2592 N N . HIS A 1 308 ? -6.319 19.035 25.299 1.00 93.94 308 HIS A N 1
ATOM 2593 C CA . HIS A 1 308 ? -5.536 20.270 25.132 1.00 93.94 308 HIS A CA 1
ATOM 2594 C C . HIS A 1 308 ? -4.579 20.238 23.929 1.00 93.94 308 HIS A C 1
ATOM 2596 O O . HIS A 1 308 ? -4.175 21.286 23.435 1.00 93.94 308 HIS A O 1
ATOM 2602 N N . LYS A 1 309 ? -4.231 19.044 23.434 1.00 95.25 309 LYS A N 1
ATOM 2603 C CA . LYS A 1 309 ? -3.335 18.832 22.286 1.00 95.25 309 LYS A CA 1
ATOM 2604 C C . LYS A 1 309 ? -4.094 18.559 20.985 1.00 95.25 309 LYS A C 1
ATOM 2606 O O . LYS A 1 309 ? -3.465 18.489 19.936 1.00 95.25 309 LYS A O 1
ATOM 2611 N N . LYS A 1 310 ? -5.427 18.445 21.019 1.00 96.12 310 LYS A N 1
ATOM 2612 C CA . LYS A 1 310 ? -6.258 18.029 19.878 1.00 96.12 310 LYS A CA 1
ATOM 2613 C C . LYS A 1 310 ? -5.971 18.822 18.602 1.00 96.12 310 LYS A C 1
ATOM 2615 O O . LYS A 1 310 ? -5.738 18.219 17.564 1.00 96.12 310 LYS A O 1
ATOM 2620 N N . LYS A 1 311 ? -5.914 20.158 18.681 1.00 96.75 311 LYS A N 1
ATOM 2621 C CA . LYS A 1 311 ? -5.595 21.011 17.520 1.00 96.75 311 LYS A CA 1
ATOM 2622 C C . LYS A 1 311 ? -4.205 20.710 16.948 1.00 96.75 311 LYS A C 1
ATOM 2624 O O . LYS A 1 311 ? -4.066 20.560 15.743 1.00 96.75 311 LYS A O 1
ATOM 2629 N N . TYR A 1 312 ? -3.206 20.577 17.818 1.00 97.44 312 TYR A N 1
ATOM 2630 C CA . TYR A 1 312 ? -1.842 20.228 17.420 1.00 97.44 312 TYR A CA 1
ATOM 2631 C C . TYR A 1 312 ? -1.775 18.846 16.758 1.00 97.44 312 TYR A C 1
ATOM 2633 O O . TYR A 1 312 ? -1.133 18.700 15.726 1.00 97.44 312 TYR A O 1
ATOM 2641 N N . LEU A 1 313 ? -2.470 17.845 17.308 1.00 97.94 313 LEU A N 1
ATOM 2642 C CA . LEU A 1 313 ? -2.514 16.505 16.721 1.00 97.94 313 LEU A CA 1
ATOM 2643 C C . LEU A 1 313 ? -3.178 16.516 15.339 1.00 97.94 313 LEU A C 1
ATOM 2645 O O . LEU A 1 313 ? -2.636 15.923 14.416 1.00 97.94 313 LEU A O 1
ATOM 2649 N N . ILE A 1 314 ? -4.291 17.236 15.171 1.00 98.06 314 ILE A N 1
ATOM 2650 C CA . ILE A 1 314 ? -4.941 17.413 13.862 1.00 98.06 314 ILE A CA 1
ATOM 2651 C C . ILE A 1 314 ? -3.983 18.091 12.869 1.00 98.06 314 ILE A C 1
ATOM 2653 O O . ILE A 1 314 ? -3.863 17.643 11.731 1.00 98.06 314 ILE A O 1
ATOM 2657 N N . ASP A 1 315 ? -3.257 19.129 13.295 1.00 97.56 315 ASP A N 1
ATOM 2658 C CA . ASP A 1 315 ? -2.253 19.792 12.455 1.00 97.56 315 ASP A CA 1
ATOM 2659 C C . ASP A 1 315 ? -1.097 18.852 12.071 1.00 97.56 315 ASP A C 1
ATOM 2661 O O . ASP A 1 315 ? -0.585 18.952 10.952 1.00 97.56 315 ASP A O 1
ATOM 2665 N N . LEU A 1 316 ? -0.700 17.925 12.954 1.00 97.50 316 LEU A N 1
ATOM 2666 C CA . LEU A 1 316 ? 0.279 16.888 12.620 1.00 97.50 316 LEU A CA 1
ATOM 2667 C C . LEU A 1 316 ? -0.250 15.938 11.545 1.00 97.50 316 LEU A C 1
ATOM 2669 O O . LEU A 1 316 ? 0.478 15.687 10.591 1.00 97.50 316 LEU A O 1
ATOM 2673 N N . VAL A 1 317 ? -1.502 15.469 11.634 1.00 97.50 317 VAL A N 1
ATOM 2674 C CA . VAL A 1 317 ? -2.098 14.624 10.577 1.00 97.50 317 VAL A CA 1
ATOM 2675 C C . VAL A 1 317 ? -2.043 15.339 9.223 1.00 97.50 317 VAL A C 1
ATOM 2677 O O . VAL A 1 317 ? -1.683 14.740 8.217 1.00 97.50 317 VAL A O 1
ATOM 2680 N N . LYS A 1 318 ? -2.333 16.645 9.194 1.00 96.31 318 LYS A N 1
ATOM 2681 C CA . LYS A 1 318 ? -2.359 17.440 7.954 1.00 96.31 318 LYS A CA 1
ATOM 2682 C C . LYS A 1 318 ? -0.984 17.657 7.324 1.00 96.31 318 LYS A C 1
ATOM 2684 O O . LYS A 1 318 ? -0.879 17.733 6.103 1.00 96.31 318 LYS A O 1
ATOM 2689 N N . LYS A 1 319 ? 0.052 17.843 8.146 1.00 95.50 319 LYS A N 1
ATOM 2690 C CA . LYS A 1 319 ? 1.381 18.287 7.685 1.00 95.50 319 LYS A CA 1
ATOM 2691 C C . LYS A 1 319 ? 2.417 17.171 7.644 1.00 95.50 319 LYS A C 1
ATOM 2693 O O . LYS A 1 319 ? 3.320 17.223 6.818 1.00 95.50 319 LYS A O 1
ATOM 2698 N N . GLN A 1 320 ? 2.329 16.224 8.571 1.00 96.56 320 GLN A N 1
ATOM 2699 C CA . GLN A 1 320 ? 3.311 15.165 8.797 1.00 96.56 320 GLN A CA 1
ATOM 2700 C C . GLN A 1 320 ? 2.596 13.872 9.243 1.00 96.56 320 GLN A C 1
ATOM 2702 O O . GLN A 1 320 ? 2.804 13.407 10.368 1.00 96.56 320 GLN A O 1
ATOM 2707 N N . PRO A 1 321 ? 1.727 13.289 8.394 1.00 97.75 321 PRO A N 1
ATOM 2708 C CA . PRO A 1 321 ? 0.873 12.167 8.784 1.00 97.75 321 PRO A CA 1
ATOM 2709 C C . PRO A 1 321 ? 1.666 10.934 9.234 1.00 97.75 321 PRO A C 1
ATOM 2711 O O . PRO A 1 321 ? 1.307 10.321 10.236 1.00 97.75 321 PRO A O 1
ATOM 2714 N N . LEU A 1 322 ? 2.785 10.608 8.577 1.00 97.88 322 LEU A N 1
ATOM 2715 C CA . LEU A 1 322 ? 3.630 9.478 8.981 1.00 97.88 322 LEU A CA 1
ATOM 2716 C C . LEU A 1 322 ? 4.229 9.688 10.378 1.00 97.88 322 LEU A C 1
ATOM 2718 O O . LEU A 1 322 ? 4.224 8.781 11.209 1.00 97.88 322 LEU A O 1
ATOM 2722 N N . PHE A 1 323 ? 4.703 10.905 10.661 1.00 97.69 323 PHE A N 1
ATOM 2723 C CA . PHE A 1 323 ? 5.216 11.259 11.983 1.00 97.69 323 PHE A CA 1
ATOM 2724 C C . PHE A 1 323 ? 4.121 11.186 13.050 1.00 97.69 323 PHE A C 1
ATOM 2726 O O . PHE A 1 323 ? 4.370 10.686 14.146 1.00 97.69 323 PHE A O 1
ATOM 2733 N N . PHE A 1 324 ? 2.906 11.646 12.736 1.00 98.44 324 PHE A N 1
ATOM 2734 C CA . PHE A 1 324 ? 1.755 11.497 13.622 1.00 98.44 324 PHE A CA 1
ATOM 2735 C C . PHE A 1 324 ? 1.481 10.023 13.946 1.00 98.44 324 PHE A C 1
ATOM 2737 O O . PHE A 1 324 ? 1.378 9.683 15.125 1.00 98.44 324 PHE A O 1
ATOM 2744 N N . ILE A 1 325 ? 1.405 9.161 12.926 1.00 98.50 325 ILE A N 1
ATOM 2745 C CA . ILE A 1 325 ? 1.130 7.725 13.083 1.00 98.50 325 ILE A CA 1
ATOM 2746 C C . ILE A 1 325 ? 2.192 7.070 13.967 1.00 98.50 325 ILE A C 1
ATOM 2748 O O . ILE A 1 325 ? 1.850 6.383 14.930 1.00 98.50 325 ILE A O 1
ATOM 2752 N N . PHE A 1 326 ? 3.471 7.336 13.691 1.00 97.38 326 PHE A N 1
ATOM 2753 C CA . PHE A 1 326 ? 4.569 6.801 14.491 1.00 97.38 326 PHE A CA 1
ATOM 2754 C C . PHE A 1 326 ? 4.486 7.277 15.947 1.00 97.38 326 PHE A C 1
ATOM 2756 O O . PHE A 1 326 ? 4.520 6.463 16.860 1.00 97.38 326 PHE A O 1
ATOM 2763 N N . ASN A 1 327 ? 4.310 8.582 16.181 1.00 97.31 327 ASN A N 1
ATOM 2764 C CA . ASN A 1 327 ? 4.227 9.163 17.527 1.00 97.31 327 ASN A CA 1
ATOM 2765 C C . ASN A 1 327 ? 3.024 8.630 18.321 1.00 97.31 327 ASN A C 1
ATOM 2767 O O . ASN A 1 327 ? 3.117 8.394 19.525 1.00 97.31 327 ASN A O 1
ATOM 2771 N N . MET A 1 328 ? 1.888 8.438 17.648 1.00 97.94 328 MET A N 1
ATOM 2772 C CA . MET A 1 328 ? 0.707 7.823 18.241 1.00 97.94 328 MET A CA 1
ATOM 2773 C C . MET A 1 328 ? 1.022 6.402 18.708 1.00 97.94 328 MET A C 1
ATOM 2775 O O . MET A 1 328 ? 0.800 6.090 19.878 1.00 97.94 328 MET A O 1
ATOM 2779 N N . TRP A 1 329 ? 1.521 5.550 17.811 1.00 97.94 329 TRP A N 1
ATOM 2780 C CA . TRP A 1 329 ? 1.806 4.157 18.140 1.00 97.94 329 TRP A CA 1
ATOM 2781 C C . TRP A 1 329 ? 2.906 4.016 19.183 1.00 97.94 329 TRP A C 1
ATOM 2783 O O . TRP A 1 329 ? 2.777 3.195 20.087 1.00 97.94 329 TRP A O 1
ATOM 2793 N N . ASP A 1 330 ? 3.923 4.868 19.126 1.00 97.19 330 ASP A N 1
ATOM 2794 C CA . ASP A 1 330 ? 4.980 4.931 20.124 1.00 97.19 330 ASP A CA 1
ATOM 2795 C C . ASP A 1 330 ? 4.408 5.217 21.519 1.00 97.19 330 ASP A C 1
ATOM 2797 O O . ASP A 1 330 ? 4.596 4.428 22.445 1.00 97.19 330 ASP A O 1
ATOM 2801 N N . LYS A 1 331 ? 3.562 6.243 21.655 1.00 95.75 331 LYS A N 1
ATOM 2802 C CA . LYS A 1 331 ? 2.878 6.546 22.924 1.00 95.75 331 LYS A CA 1
ATOM 2803 C C . LYS A 1 331 ? 1.941 5.440 23.392 1.00 95.75 331 LYS A C 1
ATOM 2805 O O . LYS A 1 331 ? 1.914 5.148 24.583 1.00 95.75 331 LYS A O 1
ATOM 2810 N N . ILE A 1 332 ? 1.175 4.832 22.484 1.00 94.94 332 ILE A N 1
ATOM 2811 C CA . ILE A 1 332 ? 0.301 3.693 22.810 1.00 94.94 332 ILE A CA 1
ATOM 2812 C C . ILE A 1 332 ? 1.138 2.505 23.303 1.00 94.94 332 ILE A C 1
ATOM 2814 O O . ILE A 1 332 ? 0.730 1.793 24.217 1.00 94.94 332 ILE A O 1
ATOM 2818 N N . SER A 1 333 ? 2.322 2.302 22.725 1.00 93.19 333 SER A N 1
ATOM 2819 C CA . SER A 1 333 ? 3.221 1.216 23.106 1.00 93.19 333 SER A CA 1
ATOM 2820 C C . SER A 1 333 ? 3.951 1.450 24.432 1.00 93.19 333 SER A C 1
ATOM 2822 O O . SER A 1 333 ? 4.417 0.478 25.022 1.00 93.19 333 SER A O 1
ATOM 2824 N N . GLY A 1 334 ? 3.976 2.687 24.940 1.00 92.56 334 GLY A N 1
ATOM 2825 C CA . GLY A 1 334 ? 4.793 3.078 26.091 1.00 92.56 334 GLY A CA 1
ATOM 2826 C C . GLY A 1 334 ? 6.237 3.409 25.706 1.00 92.56 334 GLY A C 1
ATOM 2827 O O . GLY A 1 334 ? 7.145 3.068 26.448 1.00 92.56 334 GLY A O 1
ATOM 2828 N N . GLU A 1 335 ? 6.435 4.035 24.543 1.00 93.69 335 GLU A N 1
ATOM 2829 C CA . GLU A 1 335 ? 7.733 4.451 23.974 1.00 93.69 335 GLU A CA 1
ATOM 2830 C C . GLU A 1 335 ? 8.652 3.295 23.516 1.00 93.69 335 GLU A C 1
ATOM 2832 O O . GLU A 1 335 ? 9.788 3.506 23.081 1.00 93.69 335 GLU A O 1
ATOM 2837 N N . GLU A 1 336 ? 8.156 2.052 23.555 1.00 92.38 336 GLU A N 1
ATOM 2838 C CA . GLU A 1 336 ? 8.914 0.873 23.120 1.00 92.38 336 GLU A CA 1
ATOM 2839 C C . GLU A 1 336 ? 9.147 0.861 21.603 1.00 92.38 336 GLU A C 1
ATOM 2841 O O . GLU A 1 336 ? 10.185 0.380 21.149 1.00 92.38 336 GLU A O 1
ATOM 2846 N N . LEU A 1 337 ? 8.236 1.418 20.797 1.00 93.12 337 LEU A N 1
ATOM 2847 C CA . LEU A 1 337 ? 8.432 1.463 19.348 1.00 93.12 337 LEU A CA 1
ATOM 2848 C C . LEU A 1 337 ? 9.693 2.265 18.991 1.00 93.12 337 LEU A C 1
ATOM 2850 O O . LEU A 1 337 ? 10.552 1.788 18.253 1.00 93.12 337 LEU A O 1
ATOM 2854 N N . ASN A 1 338 ? 9.863 3.457 19.558 1.00 93.06 338 ASN A N 1
ATOM 2855 C CA . ASN A 1 338 ? 11.023 4.298 19.290 1.00 93.06 338 ASN A CA 1
ATOM 2856 C C . ASN A 1 338 ? 12.329 3.698 19.833 1.00 93.06 338 ASN A C 1
ATOM 2858 O O . ASN A 1 338 ? 13.369 3.828 19.188 1.00 93.06 338 ASN A O 1
ATOM 2862 N N . LYS A 1 339 ? 12.279 2.990 20.966 1.00 92.31 339 LYS A N 1
ATOM 2863 C CA . LYS A 1 339 ? 13.436 2.296 21.557 1.00 92.31 339 LYS A CA 1
ATOM 2864 C C . LYS A 1 339 ? 14.071 1.271 20.612 1.00 92.31 339 LYS A C 1
ATOM 2866 O O . LYS A 1 339 ? 15.294 1.186 20.551 1.00 92.31 339 LYS A O 1
ATOM 2871 N N . TYR A 1 340 ? 13.263 0.538 19.847 1.00 90.44 340 TYR A N 1
ATOM 2872 C CA . TYR A 1 340 ? 13.745 -0.477 18.897 1.00 90.44 340 TYR A CA 1
ATOM 2873 C C . TYR A 1 340 ? 13.811 0.009 17.449 1.00 90.44 340 TYR A C 1
ATOM 2875 O O . TYR A 1 340 ? 14.020 -0.787 16.537 1.00 90.44 340 TYR A O 1
ATOM 2883 N N . ARG A 1 341 ? 13.661 1.315 17.213 1.00 89.31 341 ARG A N 1
ATOM 2884 C CA . ARG A 1 341 ? 13.643 1.883 15.861 1.00 89.31 341 ARG A CA 1
ATOM 2885 C C . ARG A 1 341 ? 14.941 1.650 15.085 1.00 89.31 341 ARG A C 1
ATOM 2887 O O . ARG A 1 341 ? 14.898 1.584 13.866 1.00 89.31 341 ARG A O 1
ATOM 2894 N N . PHE A 1 342 ? 16.077 1.503 15.767 1.00 88.38 342 PHE A N 1
ATOM 2895 C CA . PHE A 1 342 ? 17.366 1.228 15.122 1.00 88.38 342 PHE A CA 1
ATOM 2896 C C . PHE A 1 342 ? 17.378 -0.095 14.331 1.00 88.38 342 PHE A C 1
ATOM 2898 O O . PHE A 1 342 ? 18.174 -0.236 13.410 1.00 88.38 342 PHE A O 1
ATOM 2905 N N . LEU A 1 343 ? 16.488 -1.047 14.650 1.00 88.94 343 LEU A N 1
ATOM 2906 C CA . LEU A 1 343 ? 16.378 -2.319 13.928 1.00 88.94 343 LEU A CA 1
ATOM 2907 C C . LEU A 1 343 ? 15.899 -2.137 12.483 1.00 88.94 343 LEU A C 1
ATOM 2909 O O . LEU A 1 343 ? 16.293 -2.907 11.619 1.00 88.94 343 LEU A O 1
ATOM 2913 N N . ASP A 1 344 ? 15.135 -1.083 12.197 1.00 85.81 344 ASP A N 1
ATOM 2914 C CA . ASP A 1 344 ? 14.735 -0.682 10.840 1.00 85.81 344 ASP A CA 1
ATOM 2915 C C . ASP A 1 344 ? 15.957 -0.509 9.915 1.00 85.81 344 ASP A C 1
ATOM 2917 O O . ASP A 1 344 ? 15.983 -0.992 8.785 1.00 85.81 344 ASP A O 1
ATOM 2921 N N . GLU A 1 345 ? 17.026 0.104 10.434 1.00 85.75 345 GLU A N 1
ATOM 2922 C CA . GLU A 1 345 ? 18.269 0.348 9.690 1.00 85.75 345 GLU A CA 1
ATOM 2923 C C . GLU A 1 345 ? 19.128 -0.919 9.519 1.00 85.75 345 GLU A C 1
ATOM 2925 O O . GLU A 1 345 ? 20.045 -0.929 8.698 1.00 85.75 345 GLU A O 1
ATOM 2930 N N . ILE A 1 346 ? 18.825 -1.986 10.267 1.00 88.69 346 ILE A N 1
ATOM 2931 C CA . ILE A 1 346 ? 19.552 -3.264 10.257 1.00 88.69 346 ILE A CA 1
ATOM 2932 C C . ILE A 1 346 ? 18.814 -4.309 9.409 1.00 88.69 346 ILE A C 1
ATOM 2934 O O . ILE A 1 346 ? 19.432 -4.945 8.554 1.00 88.69 346 ILE A O 1
ATOM 2938 N N . GLU A 1 347 ? 17.504 -4.475 9.616 1.00 89.19 347 GLU A N 1
ATOM 2939 C CA . GLU A 1 347 ? 16.686 -5.514 8.974 1.00 89.19 347 GLU A CA 1
ATOM 2940 C C . GLU A 1 347 ? 16.657 -5.349 7.444 1.00 89.19 347 GLU A C 1
ATOM 2942 O O . GLU A 1 347 ? 16.794 -6.328 6.712 1.00 89.19 347 GLU A O 1
ATOM 2947 N N . MET A 1 348 ? 16.540 -4.114 6.941 1.00 87.12 348 MET A N 1
ATOM 2948 C CA . MET A 1 348 ? 16.408 -3.855 5.502 1.00 87.12 348 MET A CA 1
ATOM 2949 C C . MET A 1 348 ? 17.662 -4.292 4.713 1.00 87.12 348 MET A C 1
ATOM 2951 O O . MET A 1 348 ? 17.531 -5.104 3.796 1.00 87.12 348 MET A O 1
ATOM 2955 N N . PRO A 1 349 ? 18.893 -3.860 5.069 1.00 88.31 349 PRO A N 1
ATOM 2956 C CA . PRO A 1 349 ? 20.106 -4.386 4.441 1.00 88.31 349 PRO A CA 1
ATOM 2957 C C . PRO A 1 349 ? 20.276 -5.902 4.572 1.00 88.31 349 PRO A C 1
ATOM 2959 O O . PRO A 1 349 ? 20.857 -6.516 3.680 1.00 88.31 349 PRO A O 1
ATOM 2962 N N . MET A 1 350 ? 19.815 -6.506 5.674 1.00 89.81 350 MET A N 1
ATOM 2963 C CA . MET A 1 350 ? 19.885 -7.959 5.850 1.00 89.81 350 MET A CA 1
ATOM 2964 C C . MET A 1 350 ? 19.012 -8.682 4.827 1.00 89.81 350 MET A C 1
ATOM 2966 O O . MET A 1 350 ? 19.519 -9.560 4.137 1.00 89.81 350 MET A O 1
ATOM 2970 N N . TYR A 1 351 ? 17.748 -8.282 4.668 1.00 88.56 351 TYR A N 1
ATOM 2971 C CA . TYR A 1 351 ? 16.866 -8.893 3.673 1.00 88.56 351 TYR A CA 1
ATOM 2972 C C . TYR A 1 351 ? 17.361 -8.697 2.242 1.00 88.56 351 TYR A C 1
ATOM 2974 O O . TYR A 1 351 ? 17.310 -9.631 1.449 1.00 88.56 351 TYR A O 1
ATOM 2982 N N . LEU A 1 352 ? 17.896 -7.518 1.915 1.00 87.62 352 LEU A N 1
ATOM 2983 C CA . LEU A 1 352 ? 18.425 -7.272 0.574 1.00 87.62 352 LEU A CA 1
ATOM 2984 C C . LEU A 1 352 ? 19.619 -8.181 0.242 1.00 87.62 352 LEU A C 1
ATOM 2986 O O . LEU A 1 352 ? 19.695 -8.685 -0.872 1.00 87.62 352 LEU A O 1
ATOM 2990 N N . LYS A 1 353 ? 20.496 -8.464 1.215 1.00 87.81 353 LYS A N 1
ATOM 2991 C CA . LYS A 1 353 ? 21.610 -9.414 1.039 1.00 87.81 353 LYS A CA 1
ATOM 2992 C C . LYS A 1 353 ? 21.153 -10.856 0.838 1.00 87.81 353 LYS A C 1
ATOM 2994 O O . LYS A 1 353 ? 21.865 -11.620 0.203 1.00 87.81 353 LYS A O 1
ATOM 2999 N N . MET A 1 354 ? 19.984 -11.243 1.350 1.00 89.06 354 MET A N 1
ATOM 3000 C CA . MET A 1 354 ? 19.474 -12.604 1.148 1.00 89.06 354 MET A CA 1
ATOM 3001 C C . MET A 1 354 ? 19.152 -12.885 -0.325 1.00 89.06 354 MET A C 1
ATOM 3003 O O . MET A 1 354 ? 19.201 -14.036 -0.738 1.00 89.06 354 MET A O 1
ATOM 3007 N N . PHE A 1 355 ? 18.868 -11.864 -1.145 1.00 85.12 355 PHE A N 1
ATOM 3008 C CA . PHE A 1 355 ? 18.703 -12.064 -2.590 1.00 85.12 355 PHE A CA 1
ATOM 3009 C C . PHE A 1 355 ? 20.006 -12.473 -3.288 1.00 85.12 355 PHE A C 1
ATOM 3011 O O . PHE A 1 355 ? 19.945 -13.133 -4.325 1.00 85.12 355 PHE A O 1
ATOM 3018 N N . ASP A 1 356 ? 21.174 -12.144 -2.721 1.00 83.50 356 ASP A N 1
ATOM 3019 C CA . ASP A 1 356 ? 22.474 -12.524 -3.287 1.00 83.50 356 ASP A CA 1
ATOM 3020 C C . ASP A 1 356 ? 22.693 -14.049 -3.265 1.00 83.50 356 ASP A C 1
ATOM 3022 O O . ASP A 1 356 ? 23.505 -14.560 -4.036 1.00 83.50 356 ASP A O 1
ATOM 3026 N N . GLU A 1 357 ? 21.948 -14.777 -2.422 1.00 85.31 357 GLU A N 1
ATOM 3027 C CA . GLU A 1 357 ? 22.043 -16.233 -2.253 1.00 85.31 357 GLU A CA 1
ATOM 3028 C C . GLU A 1 357 ? 21.389 -17.033 -3.393 1.00 85.31 357 GLU A C 1
ATOM 3030 O O . GLU A 1 357 ? 21.688 -18.216 -3.546 1.00 85.31 357 GLU A O 1
ATOM 3035 N N . TYR A 1 358 ? 20.524 -16.414 -4.205 1.00 82.44 358 TYR A N 1
ATOM 3036 C CA . TYR A 1 358 ? 19.762 -17.104 -5.255 1.00 82.44 358 TYR A CA 1
ATOM 3037 C C . TYR A 1 358 ? 20.255 -16.743 -6.659 1.00 82.44 358 TYR A C 1
ATOM 3039 O O . TYR A 1 358 ? 20.792 -15.662 -6.871 1.00 82.44 358 TYR A O 1
ATOM 3047 N N . ASN A 1 359 ? 20.042 -17.595 -7.661 1.00 82.19 359 ASN A N 1
ATOM 3048 C CA . ASN A 1 359 ? 20.489 -17.349 -9.043 1.00 82.19 359 ASN A CA 1
ATOM 3049 C C . ASN A 1 359 ? 19.439 -16.600 -9.891 1.00 82.19 359 ASN A C 1
ATOM 3051 O O . ASN A 1 359 ? 19.062 -17.069 -10.957 1.00 82.19 359 ASN A O 1
ATOM 3055 N N . TYR A 1 360 ? 18.971 -15.443 -9.410 1.00 81.88 360 TYR A N 1
ATOM 3056 C CA . TYR A 1 360 ? 17.950 -14.615 -10.076 1.00 81.88 360 TYR A CA 1
ATOM 3057 C C . TYR A 1 360 ? 18.471 -13.197 -10.348 1.00 81.88 360 TYR A C 1
ATOM 3059 O O . TYR A 1 360 ? 18.237 -12.265 -9.573 1.00 81.88 360 TYR A O 1
ATOM 3067 N N . ASP A 1 361 ? 19.251 -13.036 -11.419 1.00 81.19 361 ASP A N 1
ATOM 3068 C CA . ASP A 1 361 ? 20.026 -11.812 -11.675 1.00 81.19 361 ASP A CA 1
ATOM 3069 C C . ASP A 1 361 ? 19.153 -10.581 -11.959 1.00 81.19 361 ASP A C 1
ATOM 3071 O O . ASP A 1 361 ? 19.461 -9.485 -11.481 1.00 81.19 361 ASP A O 1
ATOM 3075 N N . LYS A 1 362 ? 18.031 -10.748 -12.672 1.00 80.75 362 LYS A N 1
ATOM 3076 C CA . LYS A 1 362 ? 17.095 -9.647 -12.952 1.00 80.75 362 LYS A CA 1
ATOM 3077 C C . LYS A 1 362 ? 16.429 -9.175 -11.661 1.00 80.75 362 LYS A C 1
ATOM 3079 O O . LYS A 1 362 ? 16.452 -7.983 -11.350 1.00 80.75 362 LYS A O 1
ATOM 3084 N N . THR A 1 363 ? 15.936 -10.104 -10.843 1.00 80.50 363 THR A N 1
ATOM 3085 C CA . THR A 1 363 ? 15.360 -9.765 -9.537 1.00 80.50 363 THR A CA 1
ATOM 3086 C C . THR A 1 363 ? 16.384 -9.114 -8.599 1.00 80.50 363 THR A C 1
ATOM 3088 O O . THR A 1 363 ? 16.058 -8.129 -7.928 1.00 80.50 363 THR A O 1
ATOM 3091 N N . LYS A 1 364 ? 17.648 -9.559 -8.593 1.00 84.75 364 LYS A N 1
ATOM 3092 C CA . LYS A 1 364 ? 18.719 -8.884 -7.833 1.00 84.75 364 LYS A CA 1
ATOM 3093 C C . LYS A 1 364 ? 18.904 -7.428 -8.246 1.00 84.75 364 LYS A C 1
ATOM 3095 O O . LYS A 1 364 ? 19.037 -6.576 -7.368 1.00 84.75 364 LYS A O 1
ATOM 3100 N N . GLU A 1 365 ? 18.903 -7.115 -9.542 1.00 87.62 365 GLU A N 1
ATOM 3101 C CA . GLU A 1 365 ? 19.080 -5.728 -9.994 1.00 87.62 365 GLU A CA 1
ATOM 3102 C C . GLU A 1 365 ? 17.904 -4.836 -9.558 1.00 87.62 365 GLU A C 1
ATOM 3104 O O . GLU A 1 365 ? 18.136 -3.706 -9.115 1.00 87.62 365 GLU A O 1
ATOM 3109 N N . VAL A 1 366 ? 16.668 -5.360 -9.542 1.00 88.38 366 VAL A N 1
ATOM 3110 C CA . VAL A 1 366 ? 15.513 -4.656 -8.947 1.00 88.38 366 VAL A CA 1
ATOM 3111 C C . VAL A 1 366 ? 15.768 -4.330 -7.471 1.00 88.38 366 VAL A C 1
ATOM 3113 O O . VAL A 1 366 ? 15.664 -3.173 -7.047 1.00 88.38 366 VAL A O 1
ATOM 3116 N N . PHE A 1 367 ? 16.148 -5.327 -6.668 1.00 89.25 367 PHE A N 1
ATOM 3117 C CA . PHE A 1 367 ? 16.311 -5.155 -5.219 1.00 89.25 367 PHE A CA 1
ATOM 3118 C C . PHE A 1 367 ? 17.578 -4.394 -4.818 1.00 89.25 367 PHE A C 1
ATOM 3120 O O . PHE A 1 367 ? 17.590 -3.714 -3.791 1.00 89.25 367 PHE A O 1
ATOM 3127 N N . LYS A 1 368 ? 18.614 -4.371 -5.653 1.00 88.75 368 LYS A N 1
ATOM 3128 C CA . LYS A 1 368 ? 19.800 -3.529 -5.445 1.00 88.75 368 LYS A CA 1
ATOM 3129 C C . LYS A 1 368 ? 19.456 -2.039 -5.390 1.00 88.75 368 LYS A C 1
ATOM 3131 O O . LYS A 1 368 ? 20.077 -1.290 -4.636 1.00 88.75 368 LYS A O 1
ATOM 3136 N N . ARG A 1 369 ? 18.440 -1.600 -6.143 1.00 90.50 369 ARG A N 1
ATOM 3137 C CA . ARG A 1 369 ? 17.937 -0.212 -6.130 1.00 90.50 369 ARG A CA 1
ATOM 3138 C C . ARG A 1 369 ? 16.865 0.049 -5.069 1.00 90.50 369 ARG A C 1
ATOM 3140 O O . ARG A 1 369 ? 16.572 1.209 -4.765 1.00 90.50 369 ARG A O 1
ATOM 3147 N N . SER A 1 370 ? 16.337 -1.004 -4.444 1.00 86.38 370 SER A N 1
ATOM 3148 C CA . SER A 1 370 ? 15.283 -0.916 -3.428 1.00 86.38 370 SER A CA 1
ATOM 3149 C C . SER A 1 370 ? 15.670 -0.050 -2.227 1.00 86.38 370 SER A C 1
ATOM 3151 O O . SER A 1 370 ? 14.871 0.780 -1.800 1.00 86.38 370 SER A O 1
ATOM 3153 N N . ALA A 1 371 ? 16.896 -0.167 -1.701 1.00 86.44 371 ALA A N 1
ATOM 3154 C CA . ALA A 1 371 ? 17.309 0.598 -0.518 1.00 86.44 371 ALA A CA 1
ATOM 3155 C C . ALA A 1 371 ? 17.200 2.122 -0.729 1.00 86.44 371 ALA A C 1
ATOM 3157 O O . ALA A 1 371 ? 16.749 2.859 0.155 1.00 86.44 371 ALA A O 1
ATOM 3158 N N . GLU A 1 372 ? 17.587 2.597 -1.918 1.00 91.00 372 GLU A N 1
ATOM 3159 C CA . GLU A 1 372 ? 17.485 4.009 -2.298 1.00 91.00 372 GLU A CA 1
ATOM 3160 C C . GLU A 1 372 ? 16.016 4.440 -2.412 1.00 91.00 372 GLU A C 1
ATOM 3162 O O . GLU A 1 372 ? 15.620 5.460 -1.830 1.00 91.00 372 GLU A O 1
ATOM 3167 N N . ASN A 1 373 ? 15.200 3.630 -3.094 1.00 94.81 373 ASN A N 1
ATOM 3168 C CA . ASN A 1 373 ? 13.764 3.862 -3.231 1.00 94.81 373 ASN A CA 1
ATOM 3169 C C . ASN A 1 373 ? 13.061 3.882 -1.869 1.00 94.81 373 ASN A C 1
ATOM 3171 O O . ASN A 1 373 ? 12.312 4.816 -1.595 1.00 94.81 373 ASN A O 1
ATOM 3175 N N . SER A 1 374 ? 13.346 2.925 -0.985 1.00 93.00 374 SER A N 1
ATOM 3176 C CA . SER A 1 374 ? 12.716 2.787 0.333 1.00 93.00 374 SER A CA 1
ATOM 3177 C C . SER A 1 374 ? 12.938 4.028 1.193 1.00 93.00 374 SER A C 1
ATOM 3179 O O . SER A 1 374 ? 11.989 4.637 1.703 1.00 93.00 374 SER A O 1
ATOM 3181 N N . LYS A 1 375 ? 14.193 4.492 1.276 1.00 92.25 375 LYS A N 1
ATOM 3182 C CA . LYS A 1 375 ? 14.543 5.709 2.017 1.00 92.25 375 LYS A CA 1
ATOM 3183 C C . LYS A 1 375 ? 13.828 6.935 1.450 1.00 92.25 375 LYS A C 1
ATOM 3185 O O . LYS A 1 375 ? 13.285 7.738 2.213 1.00 92.25 375 LYS A O 1
ATOM 3190 N N . LYS A 1 376 ? 13.818 7.095 0.124 1.00 94.75 376 LYS A N 1
ATOM 3191 C CA . LYS A 1 376 ? 13.153 8.226 -0.537 1.00 94.75 376 LYS A CA 1
ATOM 3192 C C . LYS A 1 376 ? 11.636 8.177 -0.345 1.00 94.75 376 LYS A C 1
ATOM 3194 O O . LYS A 1 376 ? 11.037 9.198 -0.009 1.00 94.75 376 LYS A O 1
ATOM 3199 N N . PHE A 1 377 ? 11.024 7.006 -0.500 1.00 95.25 377 PHE A N 1
ATOM 3200 C CA . PHE A 1 377 ? 9.580 6.813 -0.400 1.00 95.25 377 PHE A CA 1
ATOM 3201 C C . PHE A 1 377 ? 9.078 7.127 1.007 1.00 95.25 377 PHE A C 1
ATOM 3203 O O . PHE A 1 377 ? 8.181 7.955 1.171 1.00 95.25 377 PHE A O 1
ATOM 3210 N N . LYS A 1 378 ? 9.764 6.607 2.028 1.00 94.38 378 LYS A N 1
ATOM 3211 C CA . LYS A 1 378 ? 9.506 6.924 3.437 1.00 94.38 378 LYS A CA 1
ATOM 3212 C C . LYS A 1 378 ? 9.633 8.416 3.746 1.00 94.38 378 LYS A C 1
ATOM 3214 O O . LYS A 1 378 ? 8.756 8.981 4.398 1.00 94.38 378 LYS A O 1
ATOM 3219 N N . ASN A 1 379 ? 10.688 9.076 3.261 1.00 93.81 379 ASN A N 1
ATOM 3220 C CA . ASN A 1 379 ? 10.893 10.517 3.475 1.00 93.81 379 ASN A CA 1
ATOM 3221 C C . ASN A 1 379 ? 9.790 11.377 2.839 1.00 93.81 379 ASN A C 1
ATOM 3223 O O . ASN A 1 379 ? 9.478 12.452 3.350 1.00 93.81 379 ASN A O 1
ATOM 3227 N N . ASN A 1 380 ? 9.169 10.882 1.770 1.00 94.38 380 ASN A N 1
ATOM 3228 C CA . ASN A 1 380 ? 8.026 11.510 1.115 1.00 94.38 380 ASN A CA 1
ATOM 3229 C C . ASN A 1 380 ? 6.673 11.095 1.730 1.00 94.38 380 ASN A C 1
ATOM 3231 O O . ASN A 1 380 ? 5.627 11.346 1.140 1.00 94.38 380 ASN A O 1
ATOM 3235 N N . ASN A 1 381 ? 6.660 10.488 2.925 1.00 95.12 381 ASN A N 1
ATOM 3236 C CA . ASN A 1 381 ? 5.458 9.946 3.577 1.00 95.12 381 ASN A CA 1
ATOM 3237 C C . ASN A 1 381 ? 4.699 8.944 2.695 1.00 95.12 381 ASN A C 1
ATOM 3239 O O . ASN A 1 381 ? 3.474 8.870 2.768 1.00 95.12 381 ASN A O 1
ATOM 3243 N N . TYR A 1 382 ? 5.433 8.206 1.861 1.00 97.38 382 TYR A N 1
ATOM 3244 C CA . TYR A 1 382 ? 4.892 7.250 0.899 1.00 97.38 382 TYR A CA 1
ATOM 3245 C C . TYR A 1 382 ? 3.966 7.890 -0.143 1.00 97.38 382 TYR A C 1
ATOM 3247 O O . TYR A 1 382 ? 3.086 7.252 -0.706 1.00 97.38 382 TYR A O 1
ATOM 3255 N N . VAL A 1 383 ? 4.184 9.177 -0.428 1.00 96.56 383 VAL A N 1
ATOM 3256 C CA . VAL A 1 383 ? 3.561 9.851 -1.564 1.00 96.56 383 VAL A CA 1
ATOM 3257 C C . VAL A 1 383 ? 4.550 9.906 -2.727 1.00 96.56 383 VAL A C 1
ATOM 3259 O O . VAL A 1 383 ? 5.629 10.496 -2.619 1.00 96.56 383 VAL A O 1
ATOM 3262 N N . LEU A 1 384 ? 4.170 9.329 -3.863 1.00 94.50 384 LEU A N 1
ATOM 3263 C CA . LEU A 1 384 ? 4.921 9.352 -5.113 1.00 94.50 384 LEU A CA 1
ATOM 3264 C C . LEU A 1 384 ? 4.738 10.715 -5.796 1.00 94.50 384 LEU A C 1
ATOM 3266 O O . LEU A 1 384 ? 3.902 10.913 -6.674 1.00 94.50 384 LEU A O 1
ATOM 3270 N N . HIS A 1 385 ? 5.500 11.707 -5.330 1.00 86.06 385 HIS A N 1
ATOM 3271 C CA . HIS A 1 385 ? 5.415 13.073 -5.845 1.00 86.06 385 HIS A CA 1
ATOM 3272 C C . HIS A 1 385 ? 5.871 13.175 -7.303 1.00 86.06 385 HIS A C 1
ATOM 3274 O O . HIS A 1 385 ? 5.130 13.708 -8.127 1.00 86.06 385 HIS A O 1
ATOM 3280 N N . ASN A 1 386 ? 7.063 12.663 -7.611 1.00 87.75 386 ASN A N 1
ATOM 3281 C CA . ASN A 1 386 ? 7.671 12.697 -8.937 1.00 87.75 386 ASN A CA 1
ATOM 3282 C C . ASN A 1 386 ? 8.264 11.324 -9.254 1.00 87.75 386 ASN A C 1
ATOM 3284 O O . ASN A 1 386 ? 8.903 10.730 -8.392 1.00 87.75 386 ASN A O 1
ATOM 3288 N N . LEU A 1 387 ? 8.078 10.848 -10.484 1.00 91.69 387 LEU A N 1
ATOM 3289 C CA . LEU A 1 387 ? 8.609 9.557 -10.934 1.00 91.69 387 LEU A CA 1
ATOM 3290 C C . LEU A 1 387 ? 10.146 9.576 -10.999 1.00 91.69 387 LEU A C 1
ATOM 3292 O O . LEU A 1 387 ? 10.789 8.624 -10.579 1.00 91.69 387 LEU A O 1
ATOM 3296 N N . ASP A 1 388 ? 10.727 10.712 -11.397 1.00 91.12 388 ASP A N 1
ATOM 3297 C CA . ASP A 1 388 ? 12.178 10.907 -11.583 1.00 91.12 388 ASP A CA 1
ATOM 3298 C C . ASP A 1 388 ? 13.012 10.763 -10.295 1.00 91.12 388 ASP A C 1
ATOM 3300 O O . ASP A 1 388 ? 14.237 10.644 -10.321 1.00 91.12 388 ASP A O 1
ATOM 3304 N N . ASP A 1 389 ? 12.354 10.794 -9.137 1.00 92.25 389 ASP A N 1
ATOM 3305 C CA . ASP A 1 389 ? 13.002 10.627 -7.840 1.00 92.25 389 ASP A CA 1
ATOM 3306 C C . ASP A 1 389 ? 13.418 9.165 -7.566 1.00 92.25 389 ASP A C 1
ATOM 3308 O O . ASP A 1 389 ? 14.310 8.919 -6.740 1.00 92.25 389 ASP A O 1
ATOM 3312 N N . TYR A 1 390 ? 12.811 8.202 -8.260 1.00 95.88 390 TYR A N 1
ATOM 3313 C CA . TYR A 1 390 ? 12.860 6.771 -7.954 1.00 95.88 390 TYR A CA 1
ATOM 3314 C C . TYR A 1 390 ? 13.476 5.978 -9.105 1.00 95.88 390 TYR A C 1
ATOM 3316 O O . TYR A 1 390 ? 13.350 6.373 -10.256 1.00 95.88 390 TYR A O 1
ATOM 3324 N N . TYR A 1 391 ? 14.147 4.869 -8.794 1.00 95.69 391 TYR A N 1
ATOM 3325 C CA . TYR A 1 391 ? 14.500 3.880 -9.815 1.00 95.69 391 TYR A CA 1
ATOM 3326 C C . TYR A 1 391 ? 13.274 3.028 -10.109 1.00 95.69 391 TYR A C 1
ATOM 3328 O O . TYR A 1 391 ? 12.799 2.336 -9.208 1.00 95.69 391 TYR A O 1
ATOM 3336 N N . LEU A 1 392 ? 12.760 3.098 -11.329 1.00 94.25 392 LEU A N 1
ATOM 3337 C CA . LEU A 1 392 ? 11.525 2.424 -11.725 1.00 94.25 392 LEU A CA 1
ATOM 3338 C C . LEU A 1 392 ? 11.809 1.383 -12.805 1.00 94.25 392 LEU A C 1
ATOM 3340 O O . LEU A 1 392 ? 12.740 1.539 -13.596 1.00 94.25 392 LEU A O 1
ATOM 3344 N N . LEU A 1 393 ? 11.009 0.322 -12.836 1.00 91.62 393 LEU A N 1
ATOM 3345 C CA . LEU A 1 393 ? 11.010 -0.604 -13.961 1.00 91.62 393 LEU A CA 1
ATOM 3346 C C . LEU A 1 393 ? 10.177 0.002 -15.092 1.00 91.62 393 LEU A C 1
ATOM 3348 O O . LEU A 1 393 ? 9.068 0.476 -14.833 1.00 91.62 393 LEU A O 1
ATOM 3352 N N . ASP A 1 394 ? 10.714 -0.013 -16.313 1.00 92.94 394 ASP A N 1
ATOM 3353 C CA . ASP A 1 394 ? 9.993 0.415 -17.515 1.00 92.94 394 ASP A CA 1
ATOM 3354 C C . ASP A 1 394 ? 8.689 -0.392 -17.686 1.00 92.94 394 ASP A C 1
ATOM 3356 O O . ASP A 1 394 ? 8.556 -1.516 -17.199 1.00 92.94 394 ASP A O 1
ATOM 3360 N N . MET A 1 395 ? 7.694 0.197 -18.350 1.00 91.00 395 MET A N 1
ATOM 3361 C CA . MET A 1 395 ? 6.357 -0.398 -18.474 1.00 91.00 395 MET A CA 1
ATOM 3362 C C . MET A 1 395 ? 5.958 -0.590 -19.927 1.00 91.00 395 MET A C 1
ATOM 3364 O O . MET A 1 395 ? 6.339 0.200 -20.793 1.00 91.00 395 MET A O 1
ATOM 3368 N N . TYR A 1 396 ? 5.093 -1.565 -20.178 1.00 87.62 396 TYR A N 1
ATOM 3369 C CA . TYR A 1 396 ? 4.407 -1.651 -21.456 1.00 87.62 396 TYR A CA 1
ATOM 3370 C C . TYR A 1 396 ? 3.326 -0.578 -21.584 1.00 87.62 396 TYR A C 1
ATOM 3372 O O . TYR A 1 396 ? 2.654 -0.183 -20.624 1.00 87.62 396 TYR A O 1
ATOM 3380 N N . ARG A 1 397 ? 3.145 -0.126 -22.819 1.00 84.88 397 ARG A N 1
ATOM 3381 C CA . ARG A 1 397 ? 1.965 0.591 -23.275 1.00 84.88 397 ARG A CA 1
ATOM 3382 C C . ARG A 1 397 ? 1.247 -0.299 -24.278 1.00 84.88 397 ARG A C 1
ATOM 3384 O O . ARG A 1 397 ? 1.702 -0.434 -25.411 1.00 84.88 397 ARG A O 1
ATOM 3391 N N . ASP A 1 398 ? 0.122 -0.849 -23.837 1.00 73.00 398 ASP A N 1
ATOM 3392 C CA . ASP A 1 398 ? -0.844 -1.593 -24.640 1.00 73.00 398 ASP A CA 1
ATOM 3393 C C . ASP A 1 398 ? -0.169 -2.678 -25.501 1.00 73.00 398 ASP A C 1
ATOM 3395 O O . ASP A 1 398 ? -0.214 -2.673 -26.731 1.00 73.00 398 ASP A O 1
ATOM 3399 N N . TYR A 1 399 ? 0.490 -3.627 -24.816 1.00 65.31 399 TYR A N 1
ATOM 3400 C CA . TYR A 1 399 ? 1.246 -4.722 -25.449 1.00 65.31 399 TYR A CA 1
ATOM 3401 C C . TYR A 1 399 ? 0.403 -5.594 -26.397 1.00 65.31 399 TYR A C 1
ATOM 3403 O O . TYR A 1 399 ? 0.955 -6.279 -27.255 1.00 65.31 399 TYR A O 1
ATOM 3411 N N . LEU A 1 400 ? -0.928 -5.581 -26.252 1.00 64.75 400 LEU A N 1
ATOM 3412 C CA . LEU A 1 400 ? -1.854 -6.372 -27.066 1.00 64.75 400 LEU A CA 1
ATOM 3413 C C . LEU A 1 400 ? -2.212 -5.700 -28.396 1.00 64.75 400 LEU A C 1
ATOM 3415 O O . LEU A 1 400 ? -2.750 -6.366 -29.285 1.00 64.75 400 LEU A O 1
ATOM 3419 N N . LYS A 1 401 ? -1.934 -4.400 -28.556 1.00 65.00 401 LYS A N 1
ATOM 3420 C CA . LYS A 1 401 ? -2.335 -3.645 -29.740 1.00 65.00 401 LYS A CA 1
ATOM 3421 C C . LYS A 1 401 ? -1.177 -3.438 -30.710 1.00 65.00 401 LYS A C 1
ATOM 3423 O O . LYS A 1 401 ? -0.311 -2.580 -30.547 1.00 65.00 401 LYS A O 1
ATOM 3428 N N . TYR A 1 402 ? -1.224 -4.189 -31.808 1.00 57.22 402 TYR A N 1
ATOM 3429 C CA . TYR A 1 402 ? -0.208 -4.148 -32.864 1.00 57.22 402 TYR A CA 1
ATOM 3430 C C . TYR A 1 402 ? -0.143 -2.819 -33.642 1.00 57.22 402 TYR A C 1
ATOM 3432 O O . TYR A 1 402 ? 0.861 -2.574 -34.309 1.00 57.22 402 TYR A O 1
ATOM 3440 N N . ASP A 1 403 ? -1.157 -1.953 -33.522 1.00 64.06 403 ASP A N 1
ATOM 3441 C CA . ASP A 1 403 ? -1.235 -0.652 -34.212 1.00 64.06 403 ASP A CA 1
ATOM 3442 C C . ASP A 1 403 ? -0.375 0.454 -33.563 1.00 64.06 403 ASP A C 1
ATOM 3444 O O . ASP A 1 403 ? -0.310 1.578 -34.067 1.00 64.06 403 ASP A O 1
ATOM 3448 N N . ILE A 1 404 ? 0.302 0.170 -32.446 1.00 70.56 404 ILE A N 1
ATOM 3449 C CA . ILE A 1 404 ? 1.211 1.115 -31.786 1.00 70.56 404 ILE A CA 1
ATOM 3450 C C . ILE A 1 404 ? 2.601 1.030 -32.420 1.00 70.56 404 ILE A C 1
ATOM 3452 O O . ILE A 1 404 ? 3.165 -0.062 -32.562 1.00 70.56 404 ILE A O 1
ATOM 3456 N N . LYS A 1 405 ? 3.175 2.200 -32.756 1.00 71.56 405 LYS A N 1
ATOM 3457 C CA . LYS A 1 405 ? 4.562 2.312 -33.240 1.00 71.56 405 LYS A CA 1
ATOM 3458 C C . LYS A 1 405 ? 5.502 1.552 -32.284 1.00 71.56 405 LYS A C 1
ATOM 3460 O O . LYS A 1 405 ? 5.396 1.787 -31.079 1.00 71.56 405 LYS A O 1
ATOM 3465 N N . PRO A 1 406 ? 6.408 0.680 -32.764 1.00 76.00 406 PRO A N 1
ATOM 3466 C CA . PRO A 1 406 ? 7.288 -0.115 -31.901 1.00 76.00 406 PRO A CA 1
ATOM 3467 C C . PRO A 1 406 ? 8.009 0.701 -30.818 1.00 76.00 406 PRO A C 1
ATOM 3469 O O . PRO A 1 406 ? 8.037 0.309 -29.656 1.00 76.00 406 PRO A O 1
ATOM 3472 N N . GLU A 1 407 ? 8.498 1.892 -31.161 1.00 75.69 407 GLU A N 1
ATOM 3473 C CA . GLU A 1 407 ? 9.173 2.817 -30.248 1.00 75.69 407 GLU A CA 1
ATOM 3474 C C . GLU A 1 407 ? 8.298 3.322 -29.085 1.00 75.69 407 GLU A C 1
ATOM 3476 O O . GLU A 1 407 ? 8.836 3.685 -28.037 1.00 75.69 407 GLU A O 1
ATOM 3481 N N . ASN A 1 408 ? 6.971 3.288 -29.248 1.00 80.06 408 ASN A N 1
ATOM 3482 C CA . ASN A 1 408 ? 5.967 3.763 -28.294 1.00 80.06 408 ASN A CA 1
ATOM 3483 C C . ASN A 1 408 ? 5.340 2.649 -27.449 1.00 80.06 408 ASN A C 1
ATOM 3485 O O . ASN A 1 408 ? 4.451 2.940 -26.645 1.00 80.06 408 ASN A O 1
ATOM 3489 N N . ARG A 1 409 ? 5.762 1.393 -27.636 1.00 83.81 409 ARG A N 1
ATOM 3490 C CA . ARG A 1 409 ? 5.266 0.241 -26.863 1.00 83.81 409 ARG A CA 1
ATOM 3491 C C . ARG A 1 409 ? 5.805 0.200 -25.439 1.00 83.81 409 ARG A C 1
ATOM 3493 O O . ARG A 1 409 ? 5.250 -0.509 -24.609 1.00 83.81 409 ARG A O 1
ATOM 3500 N N . ILE A 1 410 ? 6.861 0.963 -25.155 1.00 88.69 410 ILE A N 1
ATOM 3501 C CA . ILE A 1 410 ? 7.510 1.004 -23.847 1.00 88.69 410 ILE A CA 1
ATOM 3502 C C . ILE A 1 410 ? 7.500 2.429 -23.311 1.00 88.69 410 ILE A C 1
ATOM 3504 O O . ILE A 1 410 ? 7.997 3.364 -23.946 1.00 88.69 410 ILE A O 1
ATOM 3508 N N . ILE A 1 411 ? 6.978 2.575 -22.102 1.00 91.12 411 ILE A N 1
ATOM 3509 C CA . ILE A 1 411 ? 7.112 3.769 -21.280 1.00 91.12 411 ILE A CA 1
ATOM 3510 C C . ILE A 1 411 ? 8.459 3.663 -20.570 1.00 91.12 411 ILE A C 1
ATOM 3512 O O . ILE A 1 411 ? 8.621 2.861 -19.652 1.00 91.12 411 ILE A O 1
ATOM 3516 N N . ARG A 1 412 ? 9.424 4.468 -21.023 1.00 93.06 412 ARG A N 1
ATOM 3517 C CA . ARG A 1 412 ? 10.775 4.502 -20.458 1.00 93.06 412 ARG A CA 1
ATOM 3518 C C . ARG A 1 412 ? 10.905 5.603 -19.424 1.00 93.06 412 ARG A C 1
ATOM 3520 O O . ARG A 1 412 ? 10.570 6.757 -19.711 1.00 93.06 412 ARG A O 1
ATOM 3527 N N . PHE A 1 413 ? 11.431 5.267 -18.255 1.00 94.19 413 PHE A N 1
ATOM 3528 C CA . PHE A 1 413 ? 11.672 6.239 -17.194 1.00 94.19 413 PHE A CA 1
ATOM 3529 C C . PHE A 1 413 ? 13.064 6.861 -17.306 1.00 94.19 413 PHE A C 1
ATOM 3531 O O . PHE A 1 413 ? 14.022 6.239 -17.754 1.00 94.19 413 PHE A O 1
ATOM 3538 N N . SER A 1 414 ? 13.182 8.112 -16.869 1.00 92.81 414 SER A N 1
ATOM 3539 C CA . SER A 1 414 ? 14.456 8.841 -16.795 1.00 92.81 414 SER A CA 1
ATOM 3540 C C . SER A 1 414 ? 15.478 8.157 -15.883 1.00 92.81 414 SER A C 1
ATOM 3542 O O . SER A 1 414 ? 16.680 8.146 -16.149 1.00 92.81 414 SER A O 1
ATOM 3544 N N . LYS A 1 415 ? 14.973 7.578 -14.796 1.00 93.69 415 LYS A N 1
ATOM 3545 C CA . LYS A 1 415 ? 15.709 6.839 -13.787 1.00 93.69 415 LYS A CA 1
ATOM 3546 C C . LYS A 1 415 ? 15.194 5.402 -13.788 1.00 93.69 415 LYS A C 1
ATOM 3548 O O . LYS A 1 415 ? 14.430 4.997 -12.916 1.00 93.69 415 LYS A O 1
ATOM 3553 N N . SER A 1 416 ? 15.567 4.656 -14.821 1.00 92.25 416 SER A N 1
ATOM 3554 C CA . SER A 1 416 ? 15.166 3.262 -14.990 1.00 92.25 416 SER A CA 1
ATOM 3555 C C . SER A 1 416 ? 16.100 2.294 -14.254 1.00 92.25 416 SER A C 1
ATOM 3557 O O . SER A 1 416 ? 17.265 2.595 -13.970 1.00 92.25 416 SER A O 1
ATOM 3559 N N . ILE A 1 417 ? 15.565 1.127 -13.906 1.00 91.75 417 ILE A N 1
ATOM 3560 C CA . ILE A 1 417 ? 16.342 -0.053 -13.515 1.00 91.75 417 ILE A CA 1
ATOM 3561 C C . ILE A 1 417 ? 16.840 -0.717 -14.804 1.00 91.75 417 ILE A C 1
ATOM 3563 O O . ILE A 1 417 ? 16.083 -0.817 -15.765 1.00 91.75 417 ILE A O 1
ATOM 3567 N N . ASP A 1 418 ? 18.105 -1.146 -14.828 1.00 88.06 418 ASP A N 1
ATOM 3568 C CA . ASP A 1 418 ? 18.779 -1.684 -16.021 1.00 88.06 418 ASP A CA 1
ATOM 3569 C C . ASP A 1 418 ? 18.325 -3.120 -16.338 1.00 88.06 418 ASP A C 1
ATOM 3571 O O . ASP A 1 418 ? 19.059 -4.095 -16.178 1.00 88.06 418 ASP A O 1
ATOM 3575 N N . ILE A 1 419 ? 17.054 -3.249 -16.715 1.00 86.38 419 ILE A N 1
ATOM 3576 C CA . ILE A 1 419 ? 16.403 -4.492 -17.116 1.00 86.38 419 ILE A CA 1
ATOM 3577 C C . ILE A 1 419 ? 15.675 -4.225 -18.428 1.00 86.38 419 ILE A C 1
ATOM 3579 O O . ILE A 1 419 ? 14.793 -3.372 -18.506 1.00 86.38 419 ILE A O 1
ATOM 3583 N N . ASN A 1 420 ? 16.029 -4.990 -19.459 1.00 84.81 420 ASN A N 1
ATOM 3584 C CA . ASN A 1 420 ? 15.265 -5.020 -20.694 1.00 84.81 420 ASN A CA 1
ATOM 3585 C C . ASN A 1 420 ? 13.937 -5.748 -20.445 1.00 84.81 420 ASN A C 1
ATOM 3587 O O . ASN A 1 420 ? 13.928 -6.964 -20.262 1.00 84.81 420 ASN A O 1
ATOM 3591 N N . ILE A 1 421 ? 12.831 -5.002 -20.410 1.00 83.38 421 ILE A N 1
ATOM 3592 C CA . ILE A 1 421 ? 11.511 -5.552 -20.066 1.00 83.38 421 ILE A CA 1
ATOM 3593 C C . ILE A 1 421 ? 10.968 -6.492 -21.145 1.00 83.38 421 ILE A C 1
ATOM 3595 O O . ILE A 1 421 ? 10.153 -7.353 -20.832 1.00 83.38 421 ILE A O 1
ATOM 3599 N N . GLU A 1 422 ? 11.404 -6.321 -22.397 1.00 82.12 422 GLU A N 1
ATOM 3600 C CA . GLU A 1 422 ? 11.028 -7.197 -23.514 1.00 82.12 422 GLU A CA 1
ATOM 3601 C C . GLU A 1 422 ? 11.654 -8.574 -23.320 1.00 82.12 422 GLU A C 1
ATOM 3603 O O . GLU A 1 422 ? 10.940 -9.566 -23.216 1.00 82.12 422 GLU A O 1
ATOM 3608 N N . GLU A 1 423 ? 12.970 -8.614 -23.114 1.00 79.50 423 GLU A N 1
ATOM 3609 C CA . GLU A 1 423 ? 13.704 -9.844 -22.792 1.00 79.50 423 GLU A CA 1
ATOM 3610 C C . GLU A 1 423 ? 13.171 -10.497 -21.506 1.00 79.50 423 GLU A C 1
ATOM 3612 O O . GLU A 1 423 ? 12.907 -11.696 -21.479 1.00 79.50 423 GLU A O 1
ATOM 3617 N N . TYR A 1 424 ? 12.949 -9.702 -20.451 1.00 75.81 424 TYR A N 1
ATOM 3618 C CA . TYR A 1 424 ? 12.459 -10.209 -19.168 1.00 75.81 424 TYR A CA 1
ATOM 3619 C C . TYR A 1 424 ? 11.045 -10.805 -19.250 1.00 75.81 424 TYR A C 1
ATOM 3621 O O . TYR A 1 424 ? 10.727 -11.733 -18.520 1.00 75.81 424 TYR A O 1
ATOM 3629 N N . PHE A 1 425 ? 10.173 -10.278 -20.107 1.00 73.44 425 PHE A N 1
ATOM 3630 C CA . PHE A 1 425 ? 8.797 -10.767 -20.204 1.00 73.44 425 PHE A CA 1
ATOM 3631 C C . PHE A 1 425 ? 8.649 -11.919 -21.207 1.00 73.44 425 PHE A C 1
ATOM 3633 O O . PHE A 1 425 ? 7.885 -12.855 -20.963 1.00 73.44 425 PHE A O 1
ATOM 3640 N N . GLU A 1 426 ? 9.354 -11.853 -22.339 1.00 70.56 426 GLU A N 1
ATOM 3641 C CA . GLU A 1 426 ? 9.160 -12.781 -23.459 1.00 70.56 426 GLU A CA 1
ATOM 3642 C C . GLU A 1 426 ? 10.121 -13.978 -23.439 1.00 70.56 426 GLU A C 1
ATOM 3644 O O . GLU A 1 426 ? 9.751 -15.057 -23.905 1.00 70.56 426 GLU A O 1
ATOM 3649 N N . GLU A 1 427 ? 11.334 -13.813 -22.905 1.00 64.44 427 GLU A N 1
ATOM 3650 C CA . GLU A 1 427 ? 12.430 -14.778 -23.092 1.00 64.44 427 GLU A CA 1
ATOM 3651 C C . GLU A 1 427 ? 13.001 -15.340 -21.779 1.00 64.44 427 GLU A C 1
ATOM 3653 O O . GLU A 1 427 ? 13.755 -16.313 -21.799 1.00 64.44 427 GLU A O 1
ATOM 3658 N N . ASP A 1 428 ? 12.648 -14.758 -20.633 1.00 71.50 428 ASP A N 1
ATOM 3659 C CA . ASP A 1 428 ? 13.272 -15.067 -19.349 1.00 71.50 428 ASP A CA 1
ATOM 3660 C C . ASP A 1 428 ? 12.691 -16.326 -18.674 1.00 71.50 428 ASP A C 1
ATOM 3662 O O . ASP A 1 428 ? 11.484 -16.465 -18.441 1.00 71.50 428 ASP A O 1
ATOM 3666 N N . GLU A 1 429 ? 13.577 -17.267 -18.330 1.00 70.06 429 GLU A N 1
ATOM 3667 C CA . GLU A 1 429 ? 13.208 -18.516 -17.651 1.00 70.06 429 GLU A CA 1
ATOM 3668 C C . GLU A 1 429 ? 12.640 -18.267 -16.245 1.00 70.06 429 GLU A C 1
ATOM 3670 O O . GLU A 1 429 ? 11.738 -18.991 -15.812 1.00 70.06 429 GLU A O 1
ATOM 3675 N N . GLU A 1 430 ? 13.116 -17.235 -15.538 1.00 68.81 430 GLU A N 1
ATOM 3676 C CA . GLU A 1 430 ? 12.591 -16.852 -14.226 1.00 68.81 430 GLU A CA 1
ATOM 3677 C C . GLU A 1 430 ? 11.139 -16.362 -14.358 1.00 68.81 430 GLU A C 1
ATOM 3679 O O . GLU A 1 430 ? 10.280 -16.823 -13.601 1.00 68.81 430 GLU A O 1
ATOM 3684 N N . HIS A 1 431 ? 10.818 -15.544 -15.361 1.00 68.69 431 HIS A N 1
ATOM 3685 C CA . HIS A 1 431 ? 9.443 -15.146 -15.679 1.00 68.69 431 HIS A CA 1
ATOM 3686 C C . HIS A 1 431 ? 8.531 -16.351 -15.986 1.00 68.69 431 HIS A C 1
ATOM 3688 O O . HIS A 1 431 ? 7.414 -16.446 -15.462 1.00 68.69 431 HIS A O 1
ATOM 3694 N N . LEU A 1 432 ? 9.004 -17.3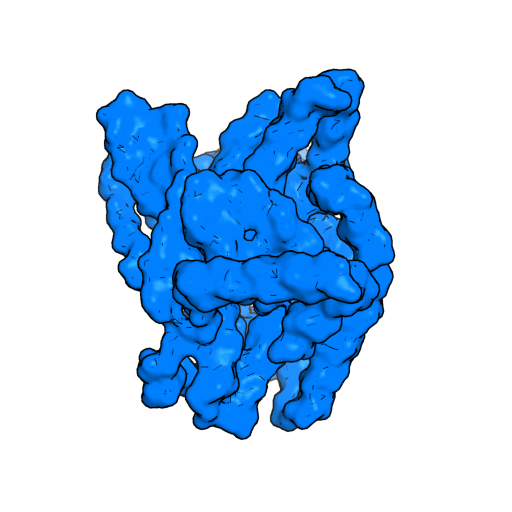25 -16.769 1.00 70.94 432 LEU A N 1
ATOM 3695 C CA . LEU A 1 432 ? 8.236 -18.539 -17.065 1.00 70.94 432 LEU A CA 1
ATOM 3696 C C . LEU A 1 432 ? 7.994 -19.397 -15.808 1.00 70.94 432 LEU A C 1
ATOM 3698 O O . LEU A 1 432 ? 6.876 -19.876 -15.594 1.00 70.94 432 LEU A O 1
ATOM 3702 N N . LEU A 1 433 ? 8.991 -19.567 -14.941 1.00 71.56 433 LEU A N 1
ATOM 3703 C CA . LEU A 1 433 ? 8.838 -20.299 -13.676 1.00 71.56 433 LEU A CA 1
ATOM 3704 C C . LEU A 1 433 ? 7.840 -19.603 -12.741 1.00 71.56 433 LEU A C 1
ATOM 3706 O O . LEU A 1 433 ? 6.936 -20.241 -12.193 1.00 71.56 433 LEU A O 1
ATOM 3710 N N . LEU A 1 434 ? 7.959 -18.280 -12.621 1.00 67.50 434 LEU A N 1
ATOM 3711 C CA . LEU A 1 434 ? 7.041 -17.410 -11.889 1.00 67.50 434 LEU A CA 1
ATOM 3712 C C . LEU A 1 434 ? 5.594 -17.555 -12.392 1.00 67.50 434 LEU A C 1
ATOM 3714 O O . LEU A 1 434 ? 4.662 -17.634 -11.584 1.00 67.50 434 LEU A O 1
ATOM 3718 N N . SER A 1 435 ? 5.409 -17.646 -13.712 1.00 67.12 435 SER A N 1
ATOM 3719 C CA . SER A 1 435 ? 4.097 -17.782 -14.354 1.00 67.12 435 SER A CA 1
ATOM 3720 C C . SER A 1 435 ? 3.370 -19.080 -14.008 1.00 67.12 435 SER A C 1
ATOM 3722 O O . SER A 1 435 ? 2.152 -19.076 -13.819 1.00 67.12 435 SER A O 1
ATOM 3724 N N . CYS A 1 436 ? 4.126 -20.169 -13.864 1.00 74.50 436 CYS A N 1
ATOM 3725 C CA . CYS A 1 436 ? 3.597 -21.505 -13.617 1.00 74.50 436 CYS A CA 1
ATOM 3726 C C . CYS A 1 436 ? 3.406 -21.811 -12.124 1.00 74.50 436 CYS A C 1
ATOM 3728 O O . CYS A 1 436 ? 2.729 -22.782 -11.786 1.00 74.50 436 CYS A O 1
ATOM 3730 N N . LEU A 1 437 ? 3.969 -20.998 -11.219 1.00 77.31 437 LEU A N 1
ATOM 3731 C CA . LEU A 1 437 ? 4.007 -21.284 -9.780 1.00 77.31 437 LEU A CA 1
ATOM 3732 C C . LEU A 1 437 ? 2.619 -21.542 -9.178 1.00 77.31 437 LEU A C 1
ATOM 3734 O O . LEU A 1 437 ? 2.435 -22.465 -8.390 1.00 77.31 437 LEU A O 1
ATOM 3738 N N . VAL A 1 438 ? 1.631 -20.727 -9.550 1.00 75.38 438 VAL A N 1
ATOM 3739 C CA . VAL A 1 438 ? 0.258 -20.852 -9.030 1.00 75.38 438 VAL A CA 1
ATOM 3740 C C . VAL A 1 438 ? -0.484 -22.067 -9.589 1.00 75.38 438 VAL A C 1
ATOM 3742 O O . VAL A 1 438 ? -1.507 -22.475 -9.033 1.00 75.38 438 VAL A O 1
ATOM 3745 N N . ASP A 1 439 ? 0.029 -22.646 -10.675 1.00 80.00 439 ASP A N 1
ATOM 3746 C CA . ASP A 1 439 ? -0.541 -23.816 -11.323 1.00 80.00 439 ASP A CA 1
ATOM 3747 C C . ASP A 1 439 ? 0.022 -25.148 -10.828 1.00 80.00 439 ASP A C 1
ATOM 3749 O O . ASP A 1 439 ? -0.595 -26.186 -11.088 1.00 80.00 439 ASP A O 1
ATOM 3753 N N . ASP A 1 440 ? 1.106 -25.110 -10.057 1.00 87.25 440 ASP A N 1
ATOM 3754 C CA . ASP A 1 440 ? 1.717 -26.274 -9.429 1.00 87.25 440 ASP A CA 1
ATOM 3755 C C . ASP A 1 440 ? 0.761 -27.004 -8.455 1.00 87.25 440 ASP A C 1
ATOM 3757 O O . ASP A 1 440 ? -0.035 -26.404 -7.723 1.00 87.25 440 ASP A O 1
ATOM 3761 N N . GLU A 1 441 ? 0.833 -28.337 -8.433 1.00 87.12 441 GLU A N 1
ATOM 3762 C CA . GLU A 1 441 ? -0.054 -29.193 -7.633 1.00 87.12 441 GLU A CA 1
ATOM 3763 C C . GLU A 1 441 ? 0.198 -29.085 -6.122 1.00 87.12 441 GLU A C 1
ATOM 3765 O O . GLU A 1 441 ? -0.758 -29.120 -5.335 1.00 87.12 441 GLU A O 1
ATOM 3770 N N . ILE A 1 442 ? 1.461 -28.947 -5.703 1.00 87.69 442 ILE A N 1
ATOM 3771 C CA . ILE A 1 442 ? 1.821 -28.709 -4.299 1.00 87.69 442 ILE A CA 1
ATOM 3772 C C . ILE A 1 442 ? 1.292 -27.336 -3.908 1.00 87.69 442 ILE A C 1
ATOM 3774 O O . ILE A 1 442 ? 0.632 -27.206 -2.870 1.00 87.69 442 ILE A O 1
ATOM 3778 N N . PHE A 1 443 ? 1.495 -26.330 -4.761 1.00 86.19 443 PHE A N 1
ATOM 3779 C CA . PHE A 1 443 ? 0.962 -24.998 -4.520 1.00 86.19 443 PHE A CA 1
ATOM 3780 C C . PHE A 1 443 ? -0.556 -25.021 -4.339 1.00 86.19 443 PHE A C 1
ATOM 3782 O O . PHE A 1 443 ? -1.059 -24.497 -3.347 1.00 86.19 443 PHE A O 1
ATOM 3789 N N . LYS A 1 444 ? -1.311 -25.674 -5.223 1.00 84.81 444 LYS A N 1
ATOM 3790 C CA . LYS A 1 444 ? -2.782 -25.730 -5.147 1.00 84.81 444 LYS A CA 1
ATOM 3791 C C . LYS A 1 444 ? -3.306 -26.397 -3.870 1.00 84.81 444 LYS A C 1
ATOM 3793 O O . LYS A 1 444 ? -4.285 -25.910 -3.303 1.00 84.81 444 LYS A O 1
ATOM 3798 N N . LYS A 1 445 ? -2.664 -27.472 -3.402 1.00 86.19 445 LYS A N 1
ATOM 3799 C CA . LYS A 1 445 ? -3.138 -28.288 -2.262 1.00 86.19 445 LYS A CA 1
ATOM 3800 C C . LYS A 1 445 ? -2.708 -27.779 -0.890 1.00 86.19 445 LYS A C 1
ATOM 3802 O O . LYS A 1 445 ? -3.353 -28.103 0.102 1.00 86.19 445 LYS A O 1
ATOM 3807 N N . THR A 1 446 ? -1.627 -27.012 -0.822 1.00 86.44 446 THR A N 1
ATOM 3808 C CA . THR A 1 446 ? -1.041 -26.576 0.452 1.00 86.44 446 THR A CA 1
ATOM 3809 C C . THR A 1 446 ? -1.840 -25.419 1.055 1.00 86.44 446 THR A C 1
ATOM 3811 O O . THR A 1 446 ? -2.239 -24.506 0.336 1.00 86.44 446 THR A O 1
ATOM 3814 N N . ASN A 1 447 ? -2.082 -25.408 2.365 1.00 84.88 447 ASN A N 1
ATOM 3815 C CA . ASN A 1 447 ? -2.769 -24.292 3.028 1.00 84.88 447 ASN A CA 1
ATOM 3816 C C . ASN A 1 447 ? -1.773 -23.245 3.544 1.00 84.88 447 ASN A C 1
ATOM 3818 O O . ASN A 1 447 ? -0.567 -23.466 3.566 1.00 84.88 447 ASN A O 1
ATOM 3822 N N . LYS A 1 448 ? -2.273 -22.069 3.935 1.00 84.56 448 LYS A N 1
ATOM 3823 C CA . LYS A 1 448 ? -1.464 -21.091 4.673 1.00 84.56 448 LYS A CA 1
ATOM 3824 C C . LYS A 1 448 ? -1.082 -21.694 6.028 1.00 84.56 448 LYS A C 1
ATOM 3826 O O . LYS A 1 448 ? -1.946 -22.259 6.694 1.00 84.56 448 LYS A O 1
ATOM 3831 N N . PHE A 1 449 ? 0.153 -21.490 6.477 1.00 85.19 449 PHE A N 1
ATOM 3832 C CA . PHE A 1 449 ? 0.504 -21.731 7.875 1.00 85.19 449 PHE A CA 1
ATOM 3833 C C . PHE A 1 449 ? -0.150 -20.678 8.791 1.00 85.19 449 PHE A C 1
ATOM 3835 O O . PHE A 1 449 ? 0.066 -19.479 8.634 1.00 85.19 449 PHE A O 1
ATOM 3842 N N . HIS A 1 450 ? -0.956 -21.094 9.763 1.00 87.25 450 HIS A N 1
ATOM 3843 C CA . HIS A 1 450 ? -1.498 -20.220 10.814 1.00 87.25 450 HIS A CA 1
ATOM 3844 C C . HIS A 1 450 ? -1.796 -21.043 12.065 1.00 87.25 450 HIS A C 1
ATOM 3846 O O . HIS A 1 450 ? -1.840 -22.271 12.013 1.00 87.25 450 HIS A O 1
ATOM 3852 N N . LEU A 1 451 ? -1.968 -20.366 13.204 1.00 88.12 451 LEU A N 1
ATOM 3853 C CA . LEU A 1 451 ? -2.400 -21.041 14.426 1.00 88.12 451 LEU A CA 1
ATOM 3854 C C . LEU A 1 451 ? -3.915 -20.992 14.554 1.00 88.12 451 LEU A C 1
ATOM 3856 O O . LEU A 1 451 ? -4.530 -19.922 14.479 1.00 88.12 451 LEU A O 1
ATOM 3860 N N . ASP A 1 452 ? -4.491 -22.149 14.853 1.00 91.50 452 ASP A N 1
ATOM 3861 C CA . ASP A 1 452 ? -5.840 -22.222 15.385 1.00 91.50 452 ASP A CA 1
ATOM 3862 C C . ASP A 1 452 ? -5.943 -21.537 16.759 1.00 91.50 452 ASP A C 1
ATOM 3864 O O . ASP A 1 452 ? -4.965 -21.062 17.352 1.00 91.50 452 ASP A O 1
ATOM 3868 N N . LEU A 1 453 ? -7.172 -21.422 17.259 1.00 93.19 453 LEU A N 1
ATOM 3869 C CA . LEU A 1 453 ? -7.427 -20.693 18.496 1.00 93.19 453 LEU A CA 1
ATOM 3870 C C . LEU A 1 453 ? -6.740 -21.337 19.706 1.00 93.19 453 LEU A C 1
ATOM 3872 O O . LEU A 1 453 ? -6.253 -20.619 20.579 1.00 93.19 453 LEU A O 1
ATOM 3876 N N . GLU A 1 454 ? -6.712 -22.666 19.771 1.00 94.56 454 GLU A N 1
ATOM 3877 C CA . GLU A 1 454 ? -6.093 -23.389 20.880 1.00 94.56 454 GLU A CA 1
ATOM 3878 C C . GLU A 1 454 ? -4.573 -23.202 20.875 1.00 94.56 454 GLU A C 1
ATOM 3880 O O . GLU A 1 454 ? -4.005 -22.762 21.879 1.00 94.56 454 GLU A O 1
ATOM 3885 N N . GLY A 1 455 ? -3.927 -23.427 19.731 1.00 93.19 455 GLY A N 1
ATOM 3886 C CA . GLY A 1 455 ? -2.497 -23.216 19.541 1.00 93.19 455 GLY A CA 1
ATOM 3887 C C . GLY A 1 455 ? -2.083 -21.772 19.817 1.00 93.19 455 GLY A C 1
ATOM 3888 O O . GLY A 1 455 ? -1.095 -21.535 20.513 1.00 93.19 455 GLY A O 1
ATOM 3889 N N . ALA A 1 456 ? -2.864 -20.790 19.360 1.00 93.31 456 ALA A N 1
ATOM 3890 C CA . ALA A 1 456 ? -2.572 -19.379 19.605 1.00 93.31 456 ALA A CA 1
ATOM 3891 C C . ALA A 1 456 ? -2.707 -18.982 21.087 1.00 93.31 456 ALA A C 1
ATOM 3893 O O . ALA A 1 456 ? -1.917 -18.176 21.586 1.00 93.31 456 ALA A O 1
ATOM 3894 N N . ILE A 1 457 ? -3.686 -19.540 21.809 1.00 94.06 457 ILE A N 1
ATOM 3895 C CA . ILE A 1 457 ? -3.828 -19.326 23.258 1.00 94.06 457 ILE A CA 1
ATOM 3896 C C . ILE A 1 457 ? -2.654 -19.963 24.004 1.00 94.06 457 ILE A C 1
ATOM 3898 O O . ILE A 1 457 ? -2.074 -19.318 24.881 1.00 94.06 457 ILE A O 1
ATOM 3902 N N . ASN A 1 458 ? -2.287 -21.196 23.653 1.00 93.69 458 ASN A N 1
ATOM 3903 C CA . ASN A 1 458 ? -1.177 -21.905 24.284 1.00 93.69 458 ASN A CA 1
ATOM 3904 C C . ASN A 1 458 ? 0.146 -21.152 24.090 1.00 93.69 458 ASN A C 1
ATOM 3906 O O . ASN A 1 458 ? 0.842 -20.905 25.075 1.00 93.69 458 ASN A O 1
ATOM 3910 N N . LEU A 1 459 ? 0.424 -20.673 22.873 1.00 90.81 459 LEU A N 1
ATOM 3911 C CA . LEU A 1 459 ? 1.608 -19.861 22.579 1.00 90.81 459 LEU A CA 1
ATOM 3912 C C . LEU A 1 459 ? 1.665 -18.580 23.431 1.00 90.81 459 LEU A C 1
ATOM 3914 O O . LEU A 1 459 ? 2.719 -18.236 23.972 1.00 90.81 459 LEU A O 1
ATOM 3918 N N . ASP A 1 460 ? 0.543 -17.868 23.591 1.00 89.81 460 ASP A N 1
ATOM 3919 C CA . ASP A 1 460 ? 0.495 -16.656 24.424 1.00 89.81 460 ASP A CA 1
ATOM 3920 C C . ASP A 1 460 ? 0.725 -16.972 25.910 1.00 89.81 460 ASP A C 1
ATOM 3922 O O . ASP A 1 460 ? 1.437 -16.238 26.600 1.00 89.81 460 ASP A O 1
ATOM 3926 N N . LEU A 1 461 ? 0.161 -18.074 26.411 1.00 89.62 461 LEU A N 1
ATOM 3927 C CA . LEU A 1 461 ? 0.370 -18.521 27.789 1.00 89.62 461 LEU A CA 1
ATOM 3928 C C . LEU A 1 461 ? 1.828 -18.912 28.047 1.00 89.62 461 LEU A C 1
ATOM 3930 O O . LEU A 1 461 ? 2.376 -18.549 29.090 1.00 89.62 461 LEU A O 1
ATOM 3934 N N . GLU A 1 462 ? 2.463 -19.624 27.120 1.00 88.00 462 GLU A N 1
ATOM 3935 C CA . GLU A 1 462 ? 3.881 -19.987 27.205 1.00 88.00 462 GLU A CA 1
ATOM 3936 C C . GLU A 1 462 ? 4.782 -18.756 27.171 1.00 88.00 462 GLU A C 1
ATOM 3938 O O . GLU A 1 462 ? 5.625 -18.595 28.057 1.00 88.00 462 GLU A O 1
ATOM 3943 N N . SER A 1 463 ? 4.519 -17.830 26.247 1.00 83.69 463 SER A N 1
ATOM 3944 C CA . SER A 1 463 ? 5.255 -16.565 26.141 1.00 83.69 463 SER A CA 1
ATOM 3945 C C . SER A 1 463 ? 5.179 -15.757 27.443 1.00 83.69 463 SER A C 1
ATOM 3947 O O . SER A 1 463 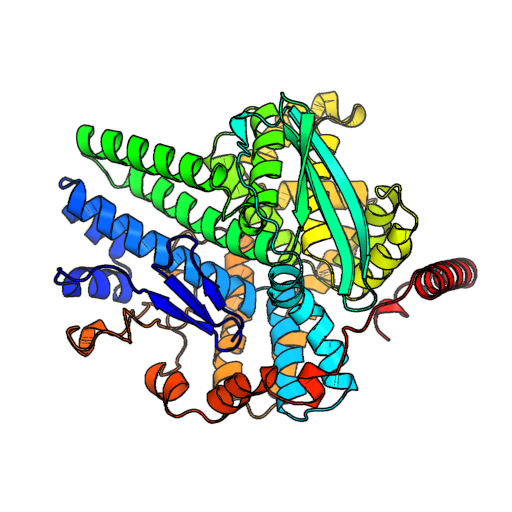? 6.183 -15.227 27.919 1.00 83.69 463 SER A O 1
ATOM 3949 N N . ARG A 1 464 ? 4.001 -15.697 28.084 1.00 83.19 464 ARG A N 1
ATOM 3950 C CA . ARG A 1 464 ? 3.833 -15.032 29.392 1.00 83.19 464 ARG A CA 1
ATOM 3951 C C . ARG A 1 464 ? 4.582 -15.748 30.510 1.00 83.19 464 ARG A C 1
ATOM 3953 O O . ARG A 1 464 ? 5.180 -15.083 31.352 1.00 83.19 464 ARG A O 1
ATOM 3960 N N . LYS A 1 465 ? 4.550 -17.084 30.544 1.00 84.88 465 LYS A N 1
ATOM 3961 C CA . LYS A 1 465 ? 5.303 -17.869 31.537 1.00 84.88 465 LYS A CA 1
ATOM 3962 C C . LYS A 1 465 ? 6.800 -17.608 31.404 1.00 84.88 465 LYS A C 1
ATOM 3964 O O . LYS A 1 465 ? 7.459 -17.369 32.409 1.00 84.88 465 LYS A O 1
ATOM 3969 N N . GLN A 1 466 ? 7.323 -17.599 30.183 1.00 77.62 466 GLN A N 1
ATOM 3970 C CA . GLN A 1 466 ? 8.733 -17.309 29.930 1.00 77.62 466 GLN A CA 1
ATOM 3971 C C . GLN A 1 466 ? 9.103 -15.873 30.302 1.00 77.62 466 GLN A C 1
ATOM 3973 O O . GLN A 1 466 ? 10.118 -15.682 30.962 1.00 77.62 466 GLN A O 1
ATOM 3978 N N . ALA A 1 467 ? 8.257 -14.887 29.990 1.00 75.38 467 ALA A N 1
ATOM 3979 C CA . ALA A 1 467 ? 8.466 -13.499 30.410 1.00 75.38 467 ALA A CA 1
ATOM 3980 C C . ALA A 1 467 ? 8.554 -13.338 31.939 1.00 75.38 467 ALA A C 1
ATOM 3982 O O . ALA A 1 467 ? 9.315 -12.511 32.434 1.00 75.38 467 ALA A O 1
ATOM 3983 N N . LEU A 1 468 ? 7.790 -14.137 32.692 1.00 73.25 468 LEU A N 1
ATOM 3984 C CA . LEU A 1 468 ? 7.837 -14.158 34.158 1.00 73.25 468 LEU A CA 1
ATOM 3985 C C . LEU A 1 468 ? 9.084 -14.868 34.704 1.00 73.25 468 LEU A C 1
ATOM 3987 O O . LEU A 1 468 ? 9.570 -14.503 35.771 1.00 73.25 468 LEU A O 1
ATOM 3991 N N . LEU A 1 469 ? 9.578 -15.891 34.000 1.00 75.06 469 LEU A N 1
ATOM 3992 C CA . LEU A 1 469 ? 10.741 -16.685 34.411 1.00 75.06 469 LEU A CA 1
ATOM 3993 C C . LEU A 1 469 ? 12.070 -16.003 34.069 1.00 75.06 469 LEU A C 1
ATOM 3995 O O . LEU A 1 469 ? 13.029 -16.124 34.828 1.00 75.06 469 LEU A O 1
ATOM 3999 N N . ASN A 1 470 ? 12.132 -15.299 32.943 1.00 66.25 470 ASN A N 1
ATOM 4000 C CA . ASN A 1 470 ? 13.289 -14.526 32.526 1.00 66.25 470 ASN A CA 1
ATOM 4001 C C . ASN A 1 470 ? 12.822 -13.343 31.645 1.00 66.25 470 ASN A C 1
ATOM 4003 O O . ASN A 1 470 ? 12.579 -13.520 30.442 1.00 66.25 470 ASN A O 1
ATOM 4007 N N . PRO A 1 471 ? 12.690 -12.138 32.237 1.00 57.50 471 PRO A N 1
ATOM 4008 C CA . PRO A 1 471 ? 12.231 -10.936 31.541 1.00 57.50 471 PRO A CA 1
ATOM 4009 C C . PRO A 1 471 ? 13.067 -10.572 30.305 1.00 57.50 471 PRO A C 1
ATOM 4011 O O . PRO A 1 471 ? 12.531 -9.985 29.367 1.00 57.50 471 PRO A O 1
ATOM 4014 N N . ASP A 1 472 ? 14.344 -10.972 30.267 1.00 51.84 472 ASP A N 1
ATOM 4015 C CA . ASP A 1 472 ? 15.276 -10.648 29.181 1.00 51.84 472 ASP A CA 1
ATOM 4016 C C . ASP A 1 472 ? 15.111 -11.556 27.940 1.00 51.84 472 ASP A C 1
ATOM 4018 O O . ASP A 1 472 ? 15.644 -11.257 26.873 1.00 51.84 472 ASP A O 1
ATOM 4022 N N . THR A 1 473 ? 14.351 -12.658 28.031 1.00 48.12 473 THR A N 1
ATOM 4023 C CA . THR A 1 473 ? 14.211 -13.661 26.944 1.00 48.12 473 THR A CA 1
ATOM 4024 C C . THR A 1 473 ? 13.057 -13.426 25.971 1.00 48.12 473 THR A C 1
ATOM 4026 O O . THR A 1 473 ? 12.970 -14.127 24.963 1.00 48.12 473 THR A O 1
ATOM 4029 N N . VAL A 1 474 ? 12.165 -12.464 26.230 1.00 45.31 474 VAL A N 1
ATOM 4030 C CA . VAL A 1 474 ? 10.905 -12.302 25.468 1.00 45.31 474 VAL A CA 1
ATOM 4031 C C . VAL A 1 474 ? 11.138 -11.952 23.988 1.00 45.31 474 VAL A C 1
ATOM 4033 O O . VAL A 1 474 ? 10.266 -12.180 23.156 1.00 45.31 474 VAL A O 1
ATOM 4036 N N . PHE A 1 475 ? 12.331 -11.471 23.631 1.00 40.12 475 PHE A N 1
ATOM 4037 C CA . PHE A 1 475 ? 12.680 -11.139 22.248 1.00 40.12 475 PHE A CA 1
ATOM 4038 C C . PHE A 1 475 ? 13.132 -12.329 21.385 1.00 40.12 475 PHE A C 1
ATOM 4040 O O . PHE A 1 475 ? 13.026 -12.248 20.167 1.00 40.12 475 PHE A O 1
ATOM 4047 N N . ASN A 1 476 ? 13.599 -13.439 21.969 1.00 33.78 476 ASN A N 1
ATOM 4048 C CA . ASN A 1 476 ? 14.290 -14.485 21.197 1.00 33.78 476 ASN A CA 1
ATOM 4049 C C . ASN A 1 476 ? 13.365 -15.507 20.518 1.00 33.78 476 ASN A C 1
ATOM 4051 O O . ASN A 1 476 ? 13.817 -16.233 19.642 1.00 33.78 476 ASN A O 1
ATOM 4055 N N . ILE A 1 477 ? 12.085 -15.567 20.890 1.00 36.62 477 ILE A N 1
ATOM 4056 C CA . ILE A 1 477 ? 11.157 -16.618 20.418 1.00 36.62 477 ILE A CA 1
ATOM 4057 C C . ILE A 1 477 ? 10.371 -16.186 19.177 1.00 36.62 477 ILE A C 1
ATOM 4059 O O . ILE A 1 477 ? 9.792 -17.008 18.486 1.00 36.62 477 ILE A O 1
ATOM 4063 N N . ILE A 1 478 ? 10.387 -14.895 18.844 1.00 34.75 478 ILE A N 1
ATOM 4064 C CA . ILE A 1 478 ? 9.722 -14.370 17.643 1.00 34.75 478 ILE A CA 1
ATOM 4065 C C . ILE A 1 478 ? 10.555 -14.646 16.369 1.00 34.75 478 ILE A C 1
ATOM 4067 O O . ILE A 1 478 ? 10.039 -14.553 15.259 1.00 34.75 478 ILE A O 1
ATOM 4071 N N . PHE A 1 479 ? 11.827 -15.031 16.521 1.00 29.80 479 PHE A N 1
ATOM 4072 C CA . PHE A 1 479 ? 12.776 -15.259 15.422 1.00 29.80 479 PHE A CA 1
ATOM 4073 C C . PHE A 1 479 ? 13.111 -16.739 15.162 1.00 29.80 479 PHE A C 1
ATOM 4075 O O . PHE A 1 479 ? 13.988 -17.025 14.348 1.00 29.80 479 PHE A O 1
ATOM 4082 N N . THR A 1 480 ? 12.424 -17.664 15.835 1.00 28.56 480 THR A N 1
ATOM 4083 C CA . THR A 1 480 ? 12.442 -19.116 15.576 1.00 28.56 480 THR A CA 1
ATOM 4084 C C . THR A 1 480 ? 11.040 -19.570 15.240 1.00 28.56 480 THR A C 1
ATOM 4086 O O . THR A 1 480 ? 10.891 -20.361 14.287 1.00 28.56 480 THR A O 1
#

Secondary structure (DSSP, 8-state):
--EEE-TTSSEEEETTT--EEE---SSS--HHHHHHHHTT-HHHHHHHTTT-HHHHHHHHHHHHHHHHHHHHHHHHHSSHHHHHHHHHHHHHHH---HHHHHHHHHHHIIIIIHHHHT----TT--GGGEEEEEEEEEEETTTEEEEEEEEEETT--EEEEEE-HHHHHHHHHHHHHHHHHHHHTTT---HHHHHHHHHHHHHHHHHHHT-GGGHHHHHHHHHHHHHHHTTT--HHHHHHHHHHHHHHHHT--HHHHHHHHHHHGGG--STTHHHHHHHHHTT--HHHHHHHHHHHHHHHHHSGGGTTTHHHHHHHHHH-HHHHHHHHHHHHHTSHHHHTGGGHHHHHHHHHHHGGGSS-HHHHHHHHHHHHHHHHHHHTTT----GGGS-B--EEE-TT-TTS-GGGSEE--TTB-S--HHHHHHT-HHHHHHHHGGG-HHHHHPPPP---HHHHHHHHHHHHHHHHH-GGGTTSSTT-

Organism: Acinetobacter pittii (NCBI:txid48296)

Foldseek 3Di:
DQWQAQPVNQKIADLLQRFIEGADDDDDDCVVLLVCQQVVNNLVVLLVCLVPLVVNLVSLLVVLRVLLSQLSVLLLQQAPQNLLLNLLLQVCLVPPDLVSLQSNCLQVCLRDVVCVVCVDQPPPDWPVQFPDKDKDWDQDPFHGIWIWIWTQGPVRDTDIETAGVLLLSLLLSVLLSLLSLVVSLVSRPDPVSSVVSVVVSVVVVSVQLGDRNCCNNNVLLSLLCVLLVVVVDDSNLSSLLSLLLSRCLRHQDLVLQLLVLVLLLVVDPDLSSLQSNLSSLLVGPSSSVSSVLSVLLSCVLVPPVCPVVNVVLSVCSRPPSNVSSQVSSCVSSVNVSVVCVVVSVVVLVVSLVSVVVGPDVLVNLSNVQNNQSNVVCVVSSNRCNGPQSGAGAKHAYSPPDPPDDPVNRISHHNRYRPDDVCCSCPPDPSNVSSVCSCVDPSSVPHGHDTDDSVRSVVVVVVLVVVCVVPVVCSPPPSPD

pLDDT: mean 86.2, std 11.94, range [28.56, 98.56]

Radius of gyration: 22.48 Å; chains: 1; bounding box: 55×59×69 Å